Protein AF-A0A7S3BUG4-F1 (afdb_monomer)

Organism: NCBI:txid156174

Solvent-accessible surface area (backbone atoms only — not comparable to full-atom values): 22028 Å² total; per-residue (Å²): 139,91,83,90,80,92,80,92,79,84,82,84,78,82,81,84,89,76,85,76,81,78,77,81,70,84,82,73,66,77,75,54,85,46,41,45,32,39,26,46,37,34,37,34,53,47,77,56,84,52,97,87,50,47,22,25,35,28,35,45,33,37,36,32,48,98,90,39,81,72,32,66,48,73,50,73,72,36,56,52,34,41,56,39,76,67,49,27,53,46,68,43,59,90,48,54,51,58,52,83,23,34,41,39,38,35,37,31,28,61,48,96,77,78,75,59,46,71,44,28,41,31,73,48,45,47,63,76,55,36,76,58,80,42,78,40,63,38,52,56,71,61,97,68,94,60,80,22,32,34,34,34,27,30,51,70,67,86,61,60,48,83,51,39,47,38,38,38,34,54,41,38,48,23,51,53,60,51,28,62,77,70,64,39,61,66,71,62,70,73,60,51,31,46,43,53,34,73,70,11,48,54,49,15,49,51,42,23,52,47,46,71,72,44,55,74,68,32,55,48,55,57,56,36,80,44,39,40,28,12,72,42,38,21,39,40,53,25,48,44,51,22,39,36,72,52,33,55,33,96,85,70,70,56,48,47,38,36,38,33,48,58,30,46,36,74,27,46,81,94,49,53,58,47,26,65,82,57,37,37,69,56,33,55,54,51,43,46,53,49,40,43,63,74,24,64,92,41,58,70,59,29,54,61,50,60,67,52,53,71,42,50,84,61,31,58,50,68,65,52,71,94,62,62,58,54,72,65,60,51,30,53,33,40,50,46,48,53,30,23,55,57,67,77,45,63,35,82,47,29,31,37,37,35,32,30,70,61,71,76,72,42,74,84,46,48,69,89,82,30,72,54,84,47,84,54,95,71,32,39,40,32,39,44,46,72,83,63,95,76,73,68,71,82,79,130

Secondary structure (DSSP, 8-state):
---------PPPPPPPP-----PPPTT------S-EEEEEEEEESPPP-SSSS---EEEEEEEEETTEEEEEEEEEEE-S-SS-EEEEEEEE-SS---TT-EEEEEEEEPPSSS--EEEEEEEEEGGG--SS-EEEE-EESS--SS--EEEEEEEPSBTB-S-EEEEEEE---BHHHHHHHHT-HHHHHH-SSPPB-HHHHHHHHHHHHHHHT--HHHHHHHT-SEEEE-SSHHHHHHHHHHTHHHHS-TTS-PPPEEE-GGGSPP--TT--TTS-S--HHHHHHHHHHHHHHHTTT-HHHHHHHHTS-EE-GGGSS--S-SSPPPHHHHHHHHHHHHHHHHHHS-TT--EEEEE-HHHHH-GGGSPTT----EEEBTEEEEEE----TT------

Structure (mmCIF, N/CA/C/O backbone):
data_AF-A0A7S3BUG4-F1
#
_entry.id   AF-A0A7S3BUG4-F1
#
loop_
_atom_site.group_PDB
_atom_site.id
_atom_site.type_symbol
_atom_site.label_atom_id
_atom_site.label_alt_id
_atom_site.label_comp_id
_atom_site.label_asym_id
_atom_site.label_entity_id
_atom_site.label_seq_id
_atom_site.pdbx_PDB_ins_code
_atom_site.Cartn_x
_atom_site.Cartn_y
_atom_site.Cartn_z
_atom_site.occupancy
_atom_site.B_iso_or_equiv
_atom_site.auth_seq_id
_atom_site.auth_comp_id
_atom_site.auth_asym_id
_atom_site.auth_atom_id
_atom_site.pdbx_PDB_model_num
ATOM 1 N N . MET A 1 1 ? -42.940 -84.311 8.982 1.00 36.34 1 MET A N 1
ATOM 2 C CA . MET A 1 1 ? -42.489 -85.326 9.961 1.00 36.34 1 MET A CA 1
ATOM 3 C C . MET A 1 1 ? -41.070 -84.970 10.380 1.00 36.34 1 MET A C 1
ATOM 5 O O . MET A 1 1 ? -40.269 -84.720 9.493 1.00 36.34 1 MET A O 1
ATOM 9 N N . GLY A 1 2 ? -40.791 -84.907 11.687 1.00 35.16 2 GLY A N 1
ATOM 10 C CA . GLY A 1 2 ? -39.476 -84.570 12.260 1.00 35.16 2 GLY A CA 1
ATOM 11 C C . GLY A 1 2 ? -39.492 -83.276 13.082 1.00 35.16 2 GLY A C 1
ATOM 12 O O . GLY A 1 2 ? -39.618 -82.199 12.520 1.00 35.16 2 GLY A O 1
ATOM 13 N N . VAL A 1 3 ? -39.420 -83.412 14.406 1.00 32.50 3 VAL A N 1
ATOM 14 C CA . VAL A 1 3 ? -39.648 -82.415 15.475 1.00 32.50 3 VAL A CA 1
ATOM 15 C C . VAL A 1 3 ? -38.319 -82.060 16.185 1.00 32.50 3 VAL A C 1
ATOM 17 O O . VAL A 1 3 ? -37.362 -82.817 16.062 1.00 32.50 3 VAL A O 1
ATOM 20 N N . CYS A 1 4 ? -38.343 -80.988 17.003 1.00 29.77 4 CYS A N 1
ATOM 21 C CA . CYS A 1 4 ? -37.411 -80.584 18.089 1.00 29.77 4 CYS A CA 1
ATOM 22 C C . CYS A 1 4 ? -36.163 -79.768 17.686 1.00 29.77 4 CYS A C 1
ATOM 24 O O . CYS A 1 4 ? -35.484 -80.105 16.732 1.00 29.77 4 CYS A O 1
ATOM 26 N N . THR A 1 5 ? -35.719 -78.714 18.388 1.00 36.84 5 THR A N 1
ATOM 27 C CA . THR A 1 5 ? -36.186 -77.988 19.593 1.00 36.84 5 THR A CA 1
ATOM 28 C C . THR A 1 5 ? -35.406 -76.670 19.700 1.00 36.84 5 THR A C 1
ATOM 30 O O . THR A 1 5 ? -34.265 -76.572 19.259 1.00 36.84 5 THR A O 1
ATOM 33 N N . SER A 1 6 ? -36.023 -75.687 20.348 1.00 33.34 6 SER A N 1
ATOM 34 C CA . SER A 1 6 ? -35.519 -74.361 20.720 1.00 33.34 6 SER A CA 1
ATOM 35 C C . SER A 1 6 ? -34.188 -74.327 21.486 1.00 33.34 6 SER A C 1
ATOM 37 O O . SER A 1 6 ? -34.036 -75.053 22.469 1.00 33.34 6 SER A O 1
ATOM 39 N N . LYS A 1 7 ? -33.338 -73.334 21.182 1.00 35.44 7 LYS A N 1
ATOM 40 C CA . LYS A 1 7 ? -32.554 -72.583 22.181 1.00 35.44 7 LYS A CA 1
ATOM 41 C C . LYS A 1 7 ? -32.471 -71.103 21.790 1.00 35.44 7 LYS A C 1
ATOM 43 O O . LYS A 1 7 ? -32.049 -70.748 20.698 1.00 35.44 7 LYS A O 1
ATOM 48 N N . THR A 1 8 ? -32.911 -70.269 22.721 1.00 37.78 8 THR A N 1
ATOM 49 C CA . THR A 1 8 ? -32.868 -68.804 22.759 1.00 37.78 8 THR A CA 1
ATOM 50 C C . THR A 1 8 ? -31.441 -68.252 22.739 1.00 37.78 8 THR A C 1
ATOM 52 O O . THR A 1 8 ? -30.623 -68.669 23.560 1.00 37.78 8 THR A O 1
ATOM 55 N N . ALA A 1 9 ? -31.182 -67.236 21.913 1.00 36.72 9 ALA A N 1
ATOM 56 C CA . ALA A 1 9 ? -30.039 -66.336 22.053 1.00 36.72 9 ALA A CA 1
ATOM 57 C C . ALA A 1 9 ? -30.522 -64.879 21.967 1.00 36.72 9 ALA A C 1
ATOM 59 O O . ALA A 1 9 ? -31.297 -64.513 21.087 1.00 36.72 9 ALA A O 1
ATOM 60 N N . LYS A 1 10 ? -30.115 -64.094 22.966 1.00 36.78 10 LYS A N 1
ATOM 61 C CA . LYS A 1 10 ? -30.524 -62.716 23.255 1.00 36.78 10 LYS A CA 1
ATOM 62 C C . LYS A 1 10 ? -29.976 -61.731 22.215 1.00 36.78 10 LYS A C 1
ATOM 64 O O . LYS A 1 10 ? -28.807 -61.808 21.851 1.00 36.78 10 LYS A O 1
ATOM 69 N N . HIS A 1 11 ? -30.814 -60.774 21.817 1.00 37.72 11 HIS A N 1
ATOM 70 C CA . HIS A 1 11 ? -30.426 -59.585 21.057 1.00 37.72 11 HIS A CA 1
ATOM 71 C C . HIS A 1 11 ? -29.467 -58.686 21.865 1.00 37.72 11 HIS A C 1
ATOM 73 O O . HIS A 1 11 ? -29.698 -58.497 23.063 1.00 37.72 11 HIS A O 1
ATOM 79 N N . PRO A 1 12 ? -28.431 -58.093 21.241 1.00 38.28 12 PRO A N 1
ATOM 80 C CA . PRO A 1 12 ? -27.633 -57.045 21.866 1.00 38.28 12 PRO A CA 1
ATOM 81 C C . PRO A 1 12 ? -28.402 -55.713 21.883 1.00 38.28 12 PRO A C 1
ATOM 83 O O . PRO A 1 12 ? -29.039 -55.329 20.903 1.00 38.28 12 PRO A O 1
ATOM 86 N N . ALA A 1 13 ? -28.359 -55.047 23.035 1.00 37.84 13 ALA A N 1
ATOM 87 C CA . ALA A 1 13 ? -29.068 -53.812 23.346 1.00 37.84 13 ALA A CA 1
ATOM 88 C C . ALA A 1 13 ? -28.490 -52.579 22.623 1.00 37.84 13 ALA A C 1
ATOM 90 O O . ALA A 1 13 ? -27.283 -52.486 22.402 1.00 37.84 13 ALA A O 1
ATOM 91 N N . CYS A 1 14 ? -29.369 -51.616 22.315 1.00 34.34 14 CYS A N 1
ATOM 92 C CA . CYS A 1 14 ? -29.019 -50.254 21.905 1.00 34.34 14 CYS A CA 1
ATOM 93 C C . CYS A 1 14 ? -28.109 -49.561 22.937 1.00 34.34 14 CYS A C 1
ATOM 95 O O . CYS A 1 14 ? -28.340 -49.719 24.140 1.00 34.34 14 CYS A O 1
ATOM 97 N N . PRO A 1 15 ? -27.146 -48.728 22.504 1.00 42.66 15 PRO A N 1
ATOM 98 C CA . PRO A 1 15 ? -26.417 -47.854 23.411 1.00 42.66 15 PRO A CA 1
ATOM 99 C C . PRO A 1 15 ? -27.314 -46.693 23.888 1.00 42.66 15 PRO A C 1
ATOM 101 O O . PRO A 1 15 ? -28.162 -46.219 23.125 1.00 42.66 15 PRO A O 1
ATOM 104 N N . PRO A 1 16 ? -27.149 -46.222 25.136 1.00 38.62 16 PRO A N 1
ATOM 105 C CA . PRO A 1 16 ? -27.931 -45.117 25.667 1.00 38.62 16 PRO A CA 1
ATOM 106 C C . PRO A 1 16 ? -27.501 -43.779 25.056 1.00 38.62 16 PRO A C 1
ATOM 108 O O . PRO A 1 16 ? -26.321 -43.447 24.968 1.00 38.62 16 PRO A O 1
ATOM 111 N N . SER A 1 17 ? -28.507 -42.999 24.672 1.00 45.28 17 SER A N 1
ATOM 112 C CA . SER A 1 17 ? -28.432 -41.573 24.378 1.00 45.28 17 SER A CA 1
ATOM 113 C C . SER A 1 17 ? -28.144 -40.782 25.657 1.00 45.28 17 SER A C 1
ATOM 115 O O . SER A 1 17 ? -28.955 -40.796 26.583 1.00 45.28 17 SER A O 1
ATOM 117 N N . GLY A 1 18 ? -27.020 -40.072 25.690 1.00 33.78 18 GLY A N 1
ATOM 118 C CA . GLY A 1 18 ? -26.653 -39.184 26.788 1.00 33.78 18 GLY A CA 1
ATOM 119 C C . GLY A 1 18 ? -25.345 -38.464 26.490 1.00 33.78 18 GLY A C 1
ATOM 120 O O . GLY A 1 18 ? -24.301 -38.845 27.002 1.00 33.78 18 GLY A O 1
ATOM 121 N N . SER A 1 19 ? -25.380 -37.451 25.623 1.00 34.50 19 SER A N 1
ATOM 122 C CA . SER A 1 19 ? -24.275 -36.498 25.509 1.00 34.50 19 SER A CA 1
ATOM 123 C C . SER A 1 19 ? -24.471 -35.421 26.573 1.00 34.50 19 SER A C 1
ATOM 125 O O . SER A 1 19 ? -25.230 -34.471 26.375 1.00 34.50 19 SER A O 1
ATOM 127 N N . GLU A 1 20 ? -23.822 -35.607 27.718 1.00 34.72 20 GLU A N 1
ATOM 128 C CA . GLU A 1 20 ? -23.620 -34.549 28.701 1.00 34.72 20 GLU A CA 1
ATOM 129 C C . GLU A 1 20 ? -22.875 -33.387 28.035 1.00 34.72 20 GLU A C 1
ATOM 131 O O . GLU A 1 20 ? -21.796 -33.547 27.462 1.00 34.72 20 GLU A O 1
ATOM 136 N N . SER A 1 21 ? -23.479 -32.204 28.093 1.00 39.78 21 SER A N 1
ATOM 137 C CA . SER A 1 21 ? -22.837 -30.941 27.765 1.00 39.78 21 SER A CA 1
ATOM 138 C C . SER A 1 21 ? -21.690 -30.708 28.746 1.00 39.78 21 SER A C 1
ATOM 140 O O . SER A 1 21 ? -21.921 -30.306 29.888 1.00 39.78 21 SER A O 1
ATOM 142 N N . GLN A 1 22 ? -20.457 -30.970 28.317 1.00 35.53 22 GLN A N 1
ATOM 143 C CA . GLN A 1 22 ? -19.277 -30.561 29.068 1.00 35.53 22 GLN A CA 1
ATOM 144 C C . GLN A 1 22 ? -19.224 -29.032 29.087 1.00 35.53 22 GLN A C 1
ATOM 146 O O . GLN A 1 22 ? -19.010 -28.383 28.063 1.00 35.53 22 GLN A O 1
ATOM 151 N N . ALA A 1 23 ? -19.473 -28.463 30.264 1.00 36.72 23 ALA A N 1
ATOM 152 C CA . ALA A 1 23 ? -19.212 -27.064 30.542 1.00 36.72 23 ALA A CA 1
ATOM 153 C C . ALA A 1 23 ? -17.712 -26.803 30.352 1.00 36.72 23 ALA A C 1
ATOM 155 O O . ALA A 1 23 ? -16.875 -27.488 30.939 1.00 36.72 23 ALA A O 1
ATOM 156 N N . VAL A 1 24 ? -17.385 -25.829 29.507 1.00 36.12 24 VAL A N 1
ATOM 157 C CA . VAL A 1 24 ? -16.014 -25.355 29.317 1.00 36.12 24 VAL A CA 1
ATOM 158 C C . VAL A 1 24 ? -15.564 -24.690 30.620 1.00 36.12 24 VAL A C 1
ATOM 160 O O . VAL A 1 24 ? -16.225 -23.772 31.104 1.00 36.12 24 VAL A O 1
ATOM 163 N N . ASP A 1 25 ? -14.469 -25.182 31.198 1.00 37.22 25 ASP A N 1
ATOM 164 C CA . ASP A 1 25 ? -13.845 -24.633 32.403 1.00 37.22 25 ASP A CA 1
ATOM 165 C C . ASP A 1 25 ? -13.362 -23.186 32.144 1.00 37.22 25 ASP A C 1
ATOM 167 O O . ASP A 1 25 ? -12.497 -22.980 31.287 1.00 37.22 25 ASP A O 1
ATOM 171 N N . PRO A 1 26 ? -13.874 -22.169 32.868 1.00 39.84 26 PRO A N 1
ATOM 172 C CA . PRO A 1 26 ? -13.460 -20.774 32.701 1.00 39.84 26 PRO A CA 1
ATOM 173 C C . PRO A 1 26 ? -12.002 -20.500 33.103 1.00 39.84 26 PRO A C 1
ATOM 175 O O . PRO A 1 26 ? -11.510 -19.393 32.887 1.00 39.84 26 PRO A O 1
ATOM 178 N N . SER A 1 27 ? -11.304 -21.463 33.714 1.00 37.25 27 SER A N 1
ATOM 179 C CA . SER A 1 27 ? -9.950 -21.278 34.246 1.00 37.25 27 SER A CA 1
ATOM 180 C C . SER A 1 27 ? -8.816 -21.498 33.234 1.00 37.25 27 SER A C 1
ATOM 182 O O . SER A 1 27 ? -7.656 -21.267 33.570 1.00 37.25 27 SER A O 1
ATOM 184 N N . GLN A 1 28 ? -9.118 -21.843 31.975 1.00 39.53 28 GLN A N 1
ATOM 185 C CA . GLN A 1 28 ? -8.122 -21.912 30.890 1.00 39.53 28 GLN A CA 1
ATOM 186 C C . GLN A 1 28 ? -8.118 -20.681 29.973 1.00 39.53 28 GLN A C 1
ATOM 188 O O . GLN A 1 28 ? -7.885 -20.781 28.770 1.00 39.53 28 GLN A O 1
ATOM 193 N N . VAL A 1 29 ? -8.323 -19.487 30.535 1.00 42.56 29 VAL A N 1
ATOM 194 C CA . VAL A 1 29 ? -7.889 -18.257 29.862 1.00 42.56 29 VAL A CA 1
ATOM 195 C C . VAL A 1 29 ? -6.370 -18.222 29.972 1.00 42.56 29 VAL A C 1
ATOM 197 O O . VAL A 1 29 ? -5.820 -17.856 31.011 1.00 42.56 29 VAL A O 1
ATOM 200 N N . THR A 1 30 ? -5.671 -18.656 28.924 1.00 41.38 30 THR A N 1
ATOM 201 C CA . THR A 1 30 ? -4.231 -18.429 28.810 1.00 41.38 30 THR A CA 1
ATOM 202 C C . THR A 1 30 ? -4.003 -16.927 28.889 1.00 41.38 30 THR A C 1
ATOM 204 O O . THR A 1 30 ? -4.338 -16.198 27.959 1.00 41.38 30 THR A O 1
ATOM 207 N N . VAL A 1 31 ? -3.504 -16.454 30.031 1.00 47.00 31 VAL A N 1
ATOM 208 C CA . VAL A 1 31 ? -3.114 -15.057 30.208 1.00 47.00 31 VAL A CA 1
ATOM 209 C C . VAL A 1 31 ? -2.064 -14.773 29.150 1.00 47.00 31 VAL A C 1
ATOM 211 O O . VAL A 1 31 ? -0.999 -15.395 29.145 1.00 47.00 31 VAL A O 1
ATOM 214 N N . ASP A 1 32 ? -2.382 -13.877 28.226 1.00 54.53 32 ASP A N 1
ATOM 215 C CA . ASP A 1 32 ? -1.444 -13.500 27.188 1.00 54.53 32 ASP A CA 1
ATOM 216 C C . ASP A 1 32 ? -0.244 -12.817 27.824 1.00 54.53 32 ASP A C 1
ATOM 218 O O . ASP A 1 32 ? -0.302 -11.677 28.266 1.00 54.53 32 ASP A O 1
ATOM 222 N N . ILE A 1 33 ? 0.864 -13.543 27.870 1.00 61.38 33 ILE A N 1
ATOM 223 C CA . ILE A 1 33 ? 2.157 -13.111 28.407 1.00 61.38 33 ILE A CA 1
ATOM 224 C C . ILE A 1 33 ? 2.898 -12.143 27.477 1.00 61.38 33 ILE A C 1
ATOM 226 O O . ILE A 1 33 ? 4.089 -11.899 27.665 1.00 61.38 33 ILE A O 1
ATOM 230 N N . GLU A 1 34 ? 2.215 -11.577 26.483 1.00 72.69 34 GLU A N 1
ATOM 231 C CA . GLU A 1 34 ? 2.818 -10.748 25.441 1.00 72.69 34 GLU A CA 1
ATOM 232 C C . GLU A 1 34 ? 2.065 -9.420 25.293 1.00 72.69 34 GLU A C 1
ATOM 234 O O . GLU A 1 34 ? 0.847 -9.379 25.507 1.00 72.69 34 GLU A O 1
ATOM 239 N N . PRO A 1 35 ? 2.766 -8.328 24.935 1.00 84.00 35 PRO A N 1
ATOM 240 C CA . PRO A 1 35 ? 2.111 -7.084 24.561 1.00 84.00 35 PRO A CA 1
ATOM 241 C C . PRO A 1 35 ? 1.083 -7.275 23.439 1.00 84.00 35 PRO A C 1
ATOM 243 O O . PRO A 1 35 ? 1.138 -8.215 22.645 1.00 84.00 35 PRO A O 1
ATOM 246 N N . LEU A 1 36 ? 0.113 -6.370 23.364 1.00 89.19 36 LEU A N 1
ATOM 247 C CA . LEU A 1 36 ? -0.943 -6.469 22.368 1.00 89.19 36 LEU A CA 1
ATOM 248 C C . LEU A 1 36 ? -0.443 -5.945 21.017 1.00 89.19 36 LEU A C 1
ATOM 250 O O . LEU A 1 36 ? -0.163 -4.757 20.876 1.00 89.19 36 LEU A O 1
ATOM 254 N N . LEU A 1 37 ? -0.383 -6.813 20.008 1.00 90.19 37 LEU A N 1
ATOM 255 C CA . LEU A 1 37 ? -0.155 -6.421 18.620 1.00 90.19 37 LEU A CA 1
ATOM 256 C C . LEU A 1 37 ? -1.474 -6.487 17.851 1.00 90.19 37 LEU A C 1
ATOM 258 O O . LEU A 1 37 ? -2.061 -7.557 17.683 1.00 90.19 37 LEU A O 1
ATOM 262 N N . VAL A 1 38 ? -1.938 -5.334 17.383 1.00 92.88 38 VAL A N 1
ATOM 263 C CA . VAL A 1 38 ? -3.188 -5.223 16.627 1.00 92.88 38 VAL A CA 1
ATOM 264 C C . VAL A 1 38 ? -2.881 -4.841 15.198 1.00 92.88 38 VAL A C 1
ATOM 266 O O . VAL A 1 38 ? -2.179 -3.859 14.960 1.00 92.88 38 VAL A O 1
ATOM 269 N N . ARG A 1 39 ? -3.455 -5.573 14.251 1.00 93.50 39 ARG A N 1
ATOM 270 C CA . ARG A 1 39 ? -3.498 -5.193 12.844 1.00 93.50 39 ARG A CA 1
ATOM 271 C C . ARG A 1 39 ? -4.861 -4.602 12.535 1.00 93.50 39 ARG A C 1
ATOM 273 O O . ARG A 1 39 ? -5.885 -5.270 12.671 1.00 93.50 39 ARG A O 1
ATOM 280 N N . LEU A 1 40 ? -4.864 -3.344 12.108 1.00 95.81 40 LEU A N 1
ATOM 281 C CA . LEU A 1 40 ? -6.030 -2.744 11.474 1.00 95.81 40 LEU A CA 1
ATOM 282 C C . LEU A 1 40 ? -5.951 -3.079 9.990 1.00 95.81 40 LEU A C 1
ATOM 284 O O . LEU A 1 40 ? -5.030 -2.641 9.300 1.00 95.81 40 LEU A O 1
ATOM 288 N N . VAL A 1 41 ? -6.900 -3.880 9.512 1.00 94.25 41 VAL A N 1
ATOM 289 C CA . VAL A 1 41 ? -6.944 -4.291 8.110 1.00 94.25 41 VAL A CA 1
ATOM 290 C C . VAL A 1 41 ? -7.532 -3.147 7.293 1.00 94.25 41 VAL A C 1
ATOM 292 O O . VAL A 1 41 ? -6.817 -2.479 6.553 1.00 94.25 41 VAL A O 1
ATOM 295 N N . SER A 1 42 ? -8.822 -2.872 7.469 1.00 95.50 42 SER A N 1
ATOM 296 C CA . SER A 1 42 ? -9.559 -1.870 6.692 1.00 95.50 42 SER A CA 1
ATOM 297 C C . SER A 1 42 ? -10.732 -1.294 7.478 1.00 95.50 42 SER A C 1
ATOM 299 O O . SER A 1 42 ? -11.144 -1.857 8.499 1.00 95.50 42 SER A O 1
ATOM 301 N N . ALA A 1 43 ? -11.280 -0.188 6.988 1.00 96.94 43 ALA A N 1
ATOM 302 C CA . ALA A 1 43 ? -12.629 0.264 7.308 1.00 96.94 43 ALA A CA 1
ATOM 303 C C . ALA A 1 43 ? -13.466 0.329 6.032 1.00 96.94 43 ALA A C 1
ATOM 305 O O . ALA A 1 43 ? -12.905 0.332 4.943 1.00 96.94 43 ALA A O 1
ATOM 306 N N . HIS A 1 44 ? -14.788 0.306 6.186 1.00 95.56 44 HIS A N 1
ATOM 307 C CA . HIS A 1 44 ? -15.739 0.218 5.082 1.00 95.56 44 HIS A CA 1
ATOM 308 C C . HIS A 1 44 ? -16.942 1.120 5.318 1.00 95.56 44 HIS A C 1
ATOM 310 O O . HIS A 1 44 ? -17.341 1.329 6.470 1.00 95.56 44 HIS A O 1
ATOM 316 N N . GLU A 1 45 ? -17.545 1.584 4.227 1.00 93.88 45 GLU A N 1
ATOM 317 C CA . GLU A 1 45 ? -18.737 2.435 4.191 1.00 93.88 45 GLU A CA 1
ATOM 318 C C . GLU A 1 45 ? -18.621 3.708 5.048 1.00 93.88 45 GLU A C 1
ATOM 320 O O . GLU A 1 45 ? -19.610 4.172 5.633 1.00 93.88 45 GLU A O 1
ATOM 325 N N . LEU A 1 46 ? -17.430 4.302 5.147 1.00 92.94 46 LEU A N 1
ATOM 326 C CA . LEU A 1 46 ? -17.271 5.548 5.890 1.00 92.94 46 LEU A CA 1
ATOM 327 C C . LEU A 1 46 ? -18.071 6.673 5.205 1.00 92.94 46 LEU A C 1
ATOM 329 O O . LEU A 1 46 ? -18.111 6.759 3.972 1.00 92.94 46 LEU A O 1
ATOM 333 N N . PRO A 1 47 ? -18.819 7.493 5.963 1.00 89.44 47 PRO A N 1
ATOM 334 C CA . PRO A 1 47 ? -19.508 8.639 5.386 1.00 89.44 47 PRO A CA 1
ATOM 335 C C . PRO A 1 47 ? -18.498 9.721 5.008 1.00 89.44 47 PRO A C 1
ATOM 337 O O . PRO A 1 47 ? -17.565 9.958 5.765 1.00 89.44 47 PRO A O 1
ATOM 340 N N . ALA A 1 48 ? -18.731 10.386 3.878 1.00 83.00 48 ALA A N 1
ATOM 341 C CA . ALA A 1 48 ? -17.987 11.578 3.500 1.00 83.00 48 ALA A CA 1
ATOM 342 C C . ALA A 1 48 ? -18.427 12.754 4.383 1.00 83.00 48 ALA A C 1
ATOM 344 O O . ALA A 1 48 ? -19.631 12.965 4.584 1.00 83.00 48 ALA A O 1
ATOM 345 N N . PHE A 1 49 ? -17.463 13.496 4.922 1.00 76.31 49 PHE A N 1
ATOM 346 C CA . PHE A 1 49 ? -17.719 14.744 5.645 1.00 76.31 49 PHE A CA 1
ATOM 347 C C . PHE A 1 49 ? -17.485 15.976 4.761 1.00 76.31 49 PHE A C 1
ATOM 349 O O . PHE A 1 49 ? -18.071 17.027 5.031 1.00 76.31 49 PHE A O 1
ATOM 356 N N . ASP A 1 50 ? -16.758 15.809 3.654 1.00 68.62 50 ASP A N 1
ATOM 357 C CA . ASP A 1 50 ? -16.548 16.825 2.631 1.00 68.62 50 ASP A CA 1
ATOM 358 C C . ASP A 1 50 ? -17.641 16.853 1.554 1.00 68.62 50 ASP A C 1
ATOM 360 O O . ASP A 1 50 ? -18.256 15.850 1.194 1.00 68.62 50 ASP A O 1
ATOM 364 N N . LEU A 1 51 ? -17.888 18.048 1.005 1.00 56.12 51 LEU A N 1
ATOM 365 C CA . LEU A 1 51 ? -18.965 18.288 0.035 1.00 56.12 51 LEU A CA 1
ATOM 366 C C . LEU A 1 51 ? -18.641 17.777 -1.384 1.00 56.12 51 LEU A C 1
ATOM 368 O O . LEU A 1 51 ? -19.548 17.671 -2.210 1.00 56.12 51 LEU A O 1
ATOM 372 N N . LEU A 1 52 ? -17.357 17.550 -1.696 1.00 59.00 52 LEU A N 1
ATOM 373 C CA . LEU A 1 52 ? -16.849 17.302 -3.057 1.00 59.00 52 LEU A CA 1
ATOM 374 C C . LEU A 1 52 ? -15.773 16.198 -3.147 1.00 59.00 52 LEU A C 1
ATOM 376 O O . LEU A 1 52 ? -15.239 15.980 -4.236 1.00 59.00 52 LEU A O 1
ATOM 380 N N . SER A 1 53 ? -15.458 15.520 -2.044 1.00 71.12 53 SER A N 1
ATOM 381 C CA . SER A 1 53 ? -14.476 14.429 -1.956 1.00 71.12 53 SER A CA 1
ATOM 382 C C . SER A 1 53 ? -14.907 13.403 -0.911 1.00 71.12 53 SER A C 1
ATOM 384 O O . SER A 1 53 ? -15.778 13.684 -0.085 1.00 71.12 53 SER A O 1
ATOM 386 N N . GLU A 1 54 ? -14.323 12.208 -0.969 1.00 80.19 54 GLU A N 1
ATOM 387 C CA . GLU A 1 54 ? -14.410 11.259 0.139 1.00 80.19 54 GLU A CA 1
ATOM 388 C C . GLU A 1 54 ? -13.508 11.722 1.294 1.00 80.19 54 GLU A C 1
ATOM 390 O O . GLU A 1 54 ? -12.696 12.634 1.140 1.00 80.19 54 GLU A O 1
ATOM 395 N N . SER A 1 55 ? -13.647 11.087 2.458 1.00 82.00 55 SER A N 1
ATOM 396 C CA . SER A 1 55 ? -12.862 11.443 3.642 1.00 82.00 55 SER A CA 1
ATOM 397 C C . SER A 1 55 ? -11.382 11.056 3.520 1.00 82.00 55 SER A C 1
ATOM 399 O O . SER A 1 55 ? -11.028 9.984 3.016 1.00 82.00 55 SER A O 1
ATOM 401 N N . ASP A 1 56 ? -10.521 11.897 4.082 1.00 86.69 56 ASP A N 1
ATOM 402 C CA . ASP A 1 56 ? -9.094 11.687 4.302 1.00 86.69 56 ASP A CA 1
ATOM 403 C C . ASP A 1 56 ? -8.880 10.993 5.659 1.00 86.69 56 ASP A C 1
ATOM 405 O O . ASP A 1 56 ? -8.492 11.578 6.674 1.00 86.69 56 ASP A O 1
ATOM 409 N N . VAL A 1 57 ? -9.164 9.694 5.702 1.00 91.19 57 VAL A N 1
A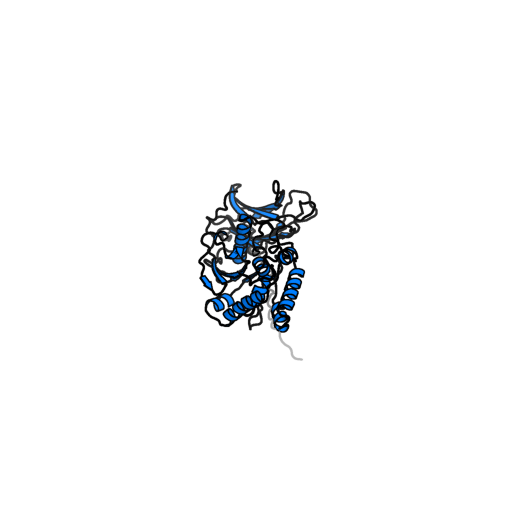TOM 410 C CA . VAL A 1 57 ? -9.374 8.966 6.956 1.00 91.19 57 VAL A CA 1
ATOM 411 C C . VAL A 1 57 ? -8.069 8.599 7.651 1.00 91.19 57 VAL A C 1
ATOM 413 O O . VAL A 1 57 ? -7.205 7.932 7.081 1.00 91.19 57 VAL A O 1
ATOM 416 N N . TYR A 1 58 ? -7.967 8.889 8.946 1.00 93.19 58 TYR A N 1
ATOM 417 C CA . TYR A 1 58 ? -6.945 8.309 9.821 1.00 93.19 58 TYR A CA 1
ATOM 418 C C . TYR A 1 58 ? -7.535 7.817 11.144 1.00 93.19 58 TYR A C 1
ATOM 420 O O . TYR A 1 58 ? -8.649 8.177 11.535 1.00 93.19 58 TYR A O 1
ATOM 428 N N . VAL A 1 59 ? -6.779 6.976 11.860 1.00 96.75 59 VAL A N 1
ATOM 429 C CA . VAL A 1 59 ? -7.271 6.328 13.085 1.00 96.75 59 VAL A CA 1
ATOM 430 C C . VAL A 1 59 ? -6.332 6.570 14.247 1.00 96.75 59 VAL A C 1
ATOM 432 O O . VAL A 1 59 ? -5.143 6.265 14.176 1.00 96.75 59 VAL A O 1
ATOM 435 N N . LYS A 1 60 ? -6.885 7.061 15.355 1.00 96.94 60 LYS A N 1
ATOM 436 C CA . LYS A 1 60 ? -6.221 7.090 16.662 1.00 96.94 60 LYS A CA 1
ATOM 437 C C . LYS A 1 60 ? -6.803 5.989 17.521 1.00 96.94 60 LYS A C 1
ATOM 439 O O . LYS A 1 60 ? -7.998 5.998 17.804 1.00 96.94 60 LYS A O 1
ATOM 444 N N . ALA A 1 61 ? -5.960 5.075 17.963 1.00 97.25 61 ALA A N 1
ATOM 445 C CA . ALA A 1 61 ? -6.350 4.010 18.860 1.00 97.25 61 ALA A CA 1
ATOM 446 C C . ALA A 1 61 ? -5.745 4.205 20.246 1.00 97.25 61 ALA A C 1
ATOM 448 O O . ALA A 1 61 ? -4.616 4.678 20.388 1.00 97.25 61 ALA A O 1
ATOM 449 N N . MET A 1 62 ? -6.505 3.811 21.258 1.00 96.56 62 MET A N 1
ATOM 450 C CA . MET A 1 62 ? -6.136 3.860 22.662 1.00 96.56 62 MET A CA 1
ATOM 451 C C . MET A 1 62 ? -6.418 2.506 23.300 1.00 96.56 62 MET A C 1
ATOM 453 O O . MET A 1 62 ? -7.479 1.924 23.074 1.00 96.56 62 MET A O 1
ATOM 457 N N . LEU A 1 63 ? -5.477 2.034 24.108 1.00 96.31 63 LEU A N 1
ATOM 458 C CA . LEU A 1 63 ? -5.691 0.929 25.026 1.00 96.31 63 LEU A CA 1
ATOM 459 C C . LEU A 1 63 ? -6.001 1.505 26.409 1.00 96.31 63 LEU A C 1
ATOM 461 O O . LEU A 1 63 ? -5.193 2.259 26.951 1.00 96.31 63 LEU A O 1
ATOM 465 N N . GLU A 1 64 ? -7.150 1.147 26.969 1.00 94.94 64 GLU A N 1
ATOM 466 C CA . GLU A 1 64 ? -7.637 1.635 28.258 1.00 94.94 64 GLU A CA 1
ATOM 467 C C . GLU A 1 64 ? -7.897 0.470 29.219 1.00 94.94 64 GLU A C 1
ATOM 469 O O . GLU A 1 64 ? -8.473 -0.550 28.838 1.00 94.94 64 GLU A O 1
ATOM 474 N N . GLU A 1 65 ? -7.526 0.630 30.486 1.00 92.62 65 GLU A N 1
ATOM 475 C CA . GLU A 1 65 ? -7.919 -0.280 31.561 1.00 92.62 65 GLU A CA 1
ATOM 476 C C . GLU A 1 65 ? -8.369 0.528 32.781 1.00 92.62 65 GLU A C 1
ATOM 478 O O . GLU A 1 65 ? -7.682 1.448 33.218 1.00 92.62 65 GLU A O 1
ATOM 483 N N . ASN A 1 66 ? -9.543 0.199 33.331 1.00 90.12 66 ASN A N 1
ATOM 484 C CA . ASN A 1 66 ? -10.127 0.884 34.493 1.00 90.12 66 ASN A CA 1
ATOM 485 C C . ASN A 1 66 ? -10.208 2.421 34.348 1.00 90.12 66 ASN A C 1
ATOM 487 O O . ASN A 1 66 ? -10.020 3.149 35.323 1.00 90.12 66 ASN A O 1
ATOM 491 N N . GLY A 1 67 ? -10.477 2.925 33.137 1.00 87.06 67 GLY A N 1
ATOM 492 C CA . GLY A 1 67 ? -10.559 4.362 32.853 1.00 87.06 67 GLY A CA 1
ATOM 493 C C . GLY A 1 67 ? -9.209 5.063 32.662 1.00 87.06 67 GLY A C 1
ATOM 494 O O . GLY A 1 67 ? -9.187 6.275 32.456 1.00 87.06 67 GLY A O 1
ATOM 495 N N . ALA A 1 68 ? -8.089 4.338 32.732 1.00 91.25 68 ALA A N 1
ATOM 496 C CA . ALA A 1 68 ? -6.754 4.878 32.502 1.00 91.25 68 ALA A CA 1
ATOM 497 C C . ALA A 1 68 ? -6.219 4.482 31.116 1.00 91.25 68 ALA A C 1
ATOM 499 O O . ALA A 1 68 ? -6.208 3.304 30.759 1.00 91.25 68 ALA A O 1
ATOM 500 N N . GLU A 1 69 ? -5.723 5.465 30.355 1.00 93.81 69 GLU A N 1
ATOM 501 C CA . GLU A 1 69 ? -4.980 5.236 29.108 1.00 93.81 69 GLU A CA 1
ATOM 502 C C . GLU A 1 69 ? -3.656 4.523 29.424 1.00 93.81 69 GLU A C 1
ATOM 504 O O . GLU A 1 69 ? -2.793 5.069 30.113 1.00 93.81 69 GLU A O 1
ATOM 509 N N . LEU A 1 70 ? -3.487 3.309 28.900 1.00 91.25 70 LEU A N 1
ATOM 510 C CA . LEU A 1 70 ? -2.254 2.531 29.020 1.00 91.25 70 LEU A CA 1
ATOM 511 C C . LEU A 1 70 ? -1.277 2.840 27.884 1.00 91.25 70 LEU A C 1
ATOM 513 O O . LEU A 1 70 ? -0.070 2.932 28.098 1.00 91.25 70 LEU A O 1
ATOM 517 N N . SER A 1 71 ? -1.789 2.951 26.658 1.00 93.94 71 SER A N 1
ATOM 518 C CA . SER A 1 71 ? -0.989 3.250 25.468 1.00 93.94 71 SER A CA 1
ATOM 519 C C . SER A 1 71 ? -1.866 3.729 24.313 1.00 93.94 71 SER A C 1
ATOM 521 O O . SER A 1 71 ? -3.092 3.603 24.344 1.00 93.94 71 SER A O 1
ATOM 523 N N . LYS A 1 72 ? -1.231 4.267 23.271 1.00 94.50 72 LYS A N 1
ATOM 524 C CA . LYS A 1 72 ? -1.904 4.738 22.062 1.00 94.50 72 LYS A CA 1
ATOM 525 C C . LYS A 1 72 ? -1.082 4.458 20.819 1.00 94.50 72 LYS A C 1
ATOM 527 O O . LYS A 1 72 ? 0.145 4.409 20.875 1.00 94.50 72 LYS A O 1
ATOM 532 N N . ALA A 1 73 ? -1.769 4.367 19.693 1.00 92.12 73 ALA A N 1
ATOM 533 C CA . ALA A 1 73 ? -1.155 4.249 18.385 1.00 92.12 73 ALA A CA 1
ATOM 534 C C . ALA A 1 73 ? -1.985 4.990 17.335 1.00 92.12 73 ALA A C 1
ATOM 536 O O . ALA A 1 73 ? -3.180 5.220 17.519 1.00 92.12 73 ALA A O 1
ATOM 537 N N . THR A 1 74 ? -1.344 5.341 16.224 1.00 92.31 74 THR A N 1
ATOM 538 C CA . THR A 1 74 ? -2.004 6.008 15.099 1.00 92.31 74 THR A CA 1
ATOM 539 C C . THR A 1 74 ? -1.752 5.226 13.818 1.00 92.31 74 THR A C 1
ATOM 541 O O . THR A 1 74 ? -0.607 4.866 13.517 1.00 92.31 74 THR A O 1
ATOM 544 N N . TRP A 1 75 ? -2.815 4.995 13.055 1.00 92.69 75 TRP A N 1
ATOM 545 C CA . TRP A 1 75 ? -2.728 4.620 11.649 1.00 92.69 75 TRP A CA 1
ATOM 546 C C . TRP A 1 75 ? -2.838 5.878 10.785 1.00 92.69 75 TRP A C 1
ATOM 548 O O . TRP A 1 75 ? -3.674 6.734 11.088 1.00 92.69 75 TRP A O 1
ATOM 558 N N . PRO A 1 76 ? -1.975 6.028 9.765 1.00 90.06 76 PRO A N 1
ATOM 559 C CA . PRO A 1 76 ? -1.838 7.269 9.008 1.00 90.06 76 PRO A CA 1
ATOM 560 C C . PRO A 1 76 ? -3.054 7.546 8.122 1.00 90.06 76 PRO A C 1
ATOM 562 O O . PRO A 1 76 ? -3.886 6.668 7.899 1.00 90.06 76 PRO A O 1
ATOM 565 N N . VAL A 1 77 ? -3.102 8.762 7.577 1.00 88.50 77 VAL A N 1
ATOM 566 C CA . VAL A 1 77 ? -4.141 9.211 6.643 1.00 88.50 77 VAL A CA 1
ATOM 567 C C . VAL A 1 77 ? -4.172 8.346 5.381 1.00 88.50 77 VAL A C 1
ATOM 569 O O . VAL A 1 77 ? -3.136 8.082 4.756 1.00 88.50 77 VAL A O 1
ATOM 572 N N . LYS A 1 78 ? -5.377 7.928 5.000 1.00 86.94 78 LYS A N 1
ATOM 573 C CA . LYS A 1 78 ? -5.736 7.343 3.710 1.00 86.94 78 LYS A CA 1
ATOM 574 C C . LYS A 1 78 ? -6.623 8.349 3.000 1.00 86.94 78 LYS A C 1
ATOM 576 O O . LYS A 1 78 ? -7.710 8.647 3.466 1.00 86.94 78 LYS A O 1
ATOM 581 N N . TRP A 1 79 ? -6.083 8.904 1.927 1.00 83.44 79 TRP A N 1
ATOM 582 C CA . TRP A 1 79 ? -6.670 10.040 1.234 1.00 83.44 79 TRP A CA 1
ATOM 583 C C . TRP A 1 79 ? -7.846 9.600 0.366 1.00 83.44 79 TRP A C 1
ATOM 585 O O . TRP A 1 79 ? -7.716 8.579 -0.313 1.00 83.44 79 TRP A O 1
ATOM 595 N N . ASP A 1 80 ? -8.920 10.391 0.363 1.00 82.62 80 ASP A N 1
ATOM 596 C CA . ASP A 1 80 ? -10.064 10.286 -0.555 1.00 82.62 80 ASP A CA 1
ATOM 597 C C . ASP A 1 80 ? -10.614 8.847 -0.668 1.00 82.62 80 ASP A C 1
ATOM 599 O O . ASP A 1 80 ? -10.682 8.280 -1.761 1.00 82.62 80 ASP A O 1
ATOM 603 N N . SER A 1 81 ? -10.949 8.217 0.470 1.00 85.88 81 SER A N 1
ATOM 604 C CA . SER A 1 81 ? -11.406 6.817 0.494 1.00 85.88 81 SER A CA 1
ATOM 605 C C . SER A 1 81 ? -12.500 6.548 1.530 1.00 85.88 81 SER A C 1
ATOM 607 O O . SER A 1 81 ? -12.329 6.766 2.732 1.00 85.88 81 SER A O 1
ATOM 609 N N . ALA A 1 82 ? -13.617 5.982 1.063 1.00 89.19 82 ALA A N 1
ATOM 610 C CA . ALA A 1 82 ? -14.699 5.482 1.914 1.00 89.19 82 ALA A CA 1
ATOM 611 C C . ALA A 1 82 ? -14.395 4.102 2.526 1.00 89.19 82 ALA A C 1
ATOM 613 O O . ALA A 1 82 ? -14.975 3.740 3.557 1.00 89.19 82 ALA A O 1
ATOM 614 N N . ASP A 1 83 ? -13.482 3.352 1.904 1.00 92.56 83 ASP A N 1
ATOM 615 C CA . ASP A 1 83 ? -13.125 1.981 2.266 1.00 92.56 83 ASP A CA 1
ATOM 616 C C . ASP A 1 83 ? -11.598 1.839 2.480 1.00 92.56 83 ASP A C 1
ATOM 618 O O . ASP A 1 83 ? -10.925 1.045 1.811 1.00 92.56 83 ASP A O 1
ATOM 622 N N . PRO A 1 84 ? -11.000 2.632 3.395 1.00 91.44 84 PRO A N 1
ATOM 623 C CA . PRO A 1 84 ? -9.553 2.731 3.522 1.00 91.44 84 PRO A CA 1
ATOM 624 C C . PRO A 1 84 ? -8.913 1.409 3.961 1.00 91.44 84 PRO A C 1
ATOM 626 O O . PRO A 1 84 ? -9.339 0.755 4.919 1.00 91.44 84 PRO A O 1
ATOM 629 N N . LEU A 1 85 ? -7.809 1.060 3.296 1.00 91.12 85 LEU A N 1
ATOM 630 C CA . LEU A 1 85 ? -6.983 -0.112 3.583 1.00 91.12 85 LEU A CA 1
ATOM 631 C C . LEU A 1 85 ? -5.653 0.312 4.224 1.00 91.12 85 LEU A C 1
ATOM 633 O O . LEU A 1 85 ? -4.822 0.974 3.590 1.00 91.12 85 LEU A O 1
ATOM 637 N N . TRP A 1 86 ? -5.426 -0.086 5.477 1.00 91.06 86 TRP A N 1
ATOM 638 C CA . TRP A 1 86 ? -4.149 0.107 6.180 1.00 91.06 86 TRP A CA 1
ATOM 639 C C . TRP A 1 86 ? -3.303 -1.146 6.140 1.00 91.06 86 TRP A C 1
ATOM 641 O O . TRP A 1 86 ? -2.151 -1.097 5.726 1.00 91.06 86 TRP A O 1
ATOM 651 N N . ASP A 1 87 ? -3.896 -2.265 6.527 1.00 90.62 87 ASP A N 1
ATOM 652 C CA . ASP A 1 87 ? -3.270 -3.574 6.533 1.00 90.62 87 ASP A CA 1
ATOM 653 C C . ASP A 1 87 ? -1.930 -3.642 7.289 1.00 90.62 87 ASP A C 1
ATOM 655 O O . ASP A 1 87 ? -0.958 -4.250 6.837 1.00 90.62 87 ASP A O 1
ATOM 659 N N . SER A 1 88 ? -1.854 -2.966 8.439 1.00 88.75 88 SER A N 1
ATOM 660 C CA . SER A 1 88 ? -0.607 -2.790 9.188 1.00 88.75 88 SER A CA 1
ATOM 661 C C . SER A 1 88 ? -0.790 -2.916 10.698 1.00 88.75 88 SER A C 1
ATOM 663 O O . SER A 1 88 ? -1.864 -2.645 11.245 1.00 88.75 88 SER A O 1
ATOM 665 N N . CYS A 1 89 ? 0.281 -3.324 11.384 1.00 89.25 89 CYS A N 1
ATOM 666 C CA . CYS A 1 89 ? 0.256 -3.581 12.821 1.00 89.25 89 CYS A CA 1
ATOM 667 C C . CYS A 1 89 ? 0.676 -2.373 13.667 1.00 89.25 89 CYS A C 1
ATOM 669 O O . CYS A 1 89 ? 1.509 -1.560 13.255 1.00 89.25 89 CYS A O 1
ATOM 671 N N . ARG A 1 90 ? 0.154 -2.307 14.894 1.00 89.50 90 ARG A N 1
ATOM 672 C CA . ARG A 1 90 ? 0.614 -1.438 15.981 1.00 89.50 90 ARG A CA 1
ATOM 673 C C . ARG A 1 90 ? 0.701 -2.233 17.275 1.00 89.50 90 ARG A C 1
ATOM 675 O O . ARG A 1 90 ? -0.233 -2.952 17.629 1.00 89.50 90 ARG A O 1
ATOM 682 N N . GLN A 1 91 ? 1.831 -2.101 17.961 1.00 88.44 91 GLN A N 1
ATOM 683 C CA . GLN A 1 91 ? 2.018 -2.660 19.293 1.00 88.44 91 GLN A CA 1
ATOM 684 C C . GLN A 1 91 ? 1.498 -1.663 20.335 1.00 88.44 91 GLN A C 1
ATOM 686 O O . GLN A 1 91 ? 1.788 -0.469 20.255 1.00 88.44 91 GLN A O 1
ATOM 691 N N . PHE A 1 92 ? 0.741 -2.156 21.307 1.00 89.88 92 PHE A N 1
ATOM 692 C CA . PHE A 1 92 ? 0.196 -1.386 22.418 1.00 89.88 92 PHE A CA 1
ATOM 693 C C . PHE A 1 92 ? 0.929 -1.758 23.704 1.00 89.88 92 PHE A C 1
ATOM 695 O O . PHE A 1 92 ? 0.719 -2.830 24.273 1.00 89.88 92 PHE A O 1
ATOM 702 N N . GLY A 1 93 ? 1.799 -0.846 24.142 1.00 84.56 93 GLY A N 1
ATOM 703 C CA . GLY A 1 93 ? 2.652 -1.020 25.314 1.00 84.56 93 GLY A CA 1
ATOM 704 C C . GLY A 1 93 ? 3.703 -2.122 25.150 1.00 84.56 93 GLY A C 1
ATOM 705 O O . GLY A 1 93 ? 3.801 -2.779 24.117 1.00 84.56 93 GLY A O 1
ATOM 706 N N . ASP A 1 94 ? 4.484 -2.333 26.208 1.00 83.06 94 ASP A N 1
ATOM 707 C CA . ASP A 1 94 ? 5.564 -3.338 26.246 1.00 83.06 94 ASP A CA 1
ATOM 708 C C . ASP A 1 94 ? 5.288 -4.462 27.244 1.00 83.06 94 ASP A C 1
ATOM 710 O O . ASP A 1 94 ? 6.129 -5.327 27.489 1.00 83.06 94 ASP A O 1
ATOM 714 N N . LYS A 1 95 ? 4.108 -4.429 27.863 1.00 84.56 95 LYS A N 1
ATOM 715 C CA . LYS A 1 95 ? 3.697 -5.365 28.902 1.00 84.56 95 LYS A CA 1
ATOM 716 C C . LYS A 1 95 ? 2.505 -6.191 28.423 1.00 84.56 95 LYS A C 1
ATOM 718 O O . LYS A 1 95 ? 1.704 -5.682 27.636 1.00 84.56 95 LYS A O 1
ATOM 723 N N . PRO A 1 96 ? 2.362 -7.424 28.939 1.00 85.81 96 PRO A N 1
ATOM 724 C CA . PRO A 1 96 ? 1.126 -8.192 28.857 1.00 85.81 96 PRO A CA 1
ATOM 725 C C . PRO A 1 96 ? -0.099 -7.311 29.084 1.00 85.81 96 PRO A C 1
ATOM 727 O O . PRO A 1 96 ? -0.160 -6.567 30.065 1.00 85.81 96 PRO A O 1
ATOM 730 N N . THR A 1 97 ? -1.050 -7.377 28.160 1.00 86.44 97 THR A N 1
ATOM 731 C CA . THR A 1 97 ? -2.290 -6.607 28.259 1.00 86.44 97 THR A CA 1
ATOM 732 C C . THR A 1 97 ? -3.383 -7.465 28.881 1.00 86.44 97 THR A C 1
ATOM 734 O O . THR A 1 97 ? -3.610 -8.597 28.461 1.00 86.44 97 THR A O 1
ATOM 737 N N . SER A 1 98 ? -4.075 -6.913 29.875 1.00 89.44 98 SER A N 1
ATOM 738 C CA . SER A 1 98 ? -5.212 -7.563 30.522 1.00 89.44 98 SER A CA 1
ATOM 739 C C . SER A 1 98 ? -6.316 -7.902 29.509 1.00 89.44 98 SER A C 1
ATOM 741 O O . SER A 1 98 ? -6.709 -7.029 28.730 1.00 89.44 98 SER A O 1
ATOM 743 N N . PRO A 1 99 ? -6.889 -9.122 29.528 1.00 89.06 99 PRO A N 1
ATOM 744 C CA . PRO A 1 99 ? -8.007 -9.484 28.650 1.00 89.06 99 PRO A CA 1
ATOM 745 C C . PRO A 1 99 ? -9.255 -8.598 28.833 1.00 89.06 99 PRO A C 1
ATOM 747 O O . PRO A 1 99 ? -10.093 -8.519 27.930 1.00 89.06 99 PRO A O 1
ATOM 750 N N . GLY A 1 100 ? -9.384 -7.945 29.995 1.00 91.31 100 GLY A N 1
ATOM 751 C CA . GLY A 1 100 ? -10.456 -6.999 30.316 1.00 91.31 100 GLY A CA 1
ATOM 752 C C . GLY A 1 100 ? -10.190 -5.555 29.874 1.00 91.31 100 GLY A C 1
ATOM 753 O O . GLY A 1 100 ? -11.094 -4.726 29.967 1.00 91.31 100 GLY A O 1
ATOM 754 N N . ALA A 1 101 ? -8.984 -5.243 29.388 1.00 94.44 101 ALA A N 1
ATOM 755 C CA . ALA A 1 101 ? -8.688 -3.936 28.814 1.00 94.44 101 ALA A CA 1
ATOM 756 C C . ALA A 1 101 ? -9.513 -3.702 27.537 1.00 94.44 101 ALA A C 1
ATOM 758 O O . ALA A 1 101 ? -9.889 -4.641 26.825 1.00 94.44 101 ALA A O 1
ATOM 759 N N . LYS A 1 102 ? -9.789 -2.433 27.240 1.00 96.81 102 LYS A N 1
ATOM 760 C CA . LYS A 1 102 ? -10.549 -1.988 26.071 1.00 96.81 102 LYS A CA 1
ATOM 761 C C . LYS A 1 102 ? -9.619 -1.390 25.030 1.00 96.81 102 LYS A C 1
ATOM 763 O O . LYS A 1 102 ? -8.816 -0.513 25.341 1.00 96.81 102 LYS A O 1
ATOM 768 N N . LEU A 1 103 ? -9.777 -1.819 23.786 1.00 97.81 103 LEU A N 1
ATOM 769 C CA . LEU A 1 103 ? -9.220 -1.136 22.628 1.00 97.81 103 LEU A CA 1
ATOM 770 C C . LEU A 1 103 ? -10.289 -0.209 22.049 1.00 97.81 103 LEU A C 1
ATOM 772 O O . LEU A 1 103 ? -11.361 -0.669 21.656 1.00 97.81 103 LEU A O 1
ATOM 776 N N . ILE A 1 104 ? -9.980 1.081 21.969 1.00 98.19 104 ILE A N 1
ATOM 777 C CA . ILE A 1 104 ? -10.873 2.122 21.456 1.00 98.19 104 ILE A CA 1
ATOM 778 C C . ILE A 1 104 ? -10.227 2.732 20.216 1.00 98.19 104 ILE A C 1
ATOM 780 O O . ILE A 1 104 ? -9.133 3.286 20.302 1.00 98.19 104 ILE A O 1
ATOM 784 N N . LEU A 1 105 ? -10.902 2.662 19.073 1.00 98.44 105 LEU A N 1
ATOM 785 C CA . LEU A 1 105 ? -10.479 3.245 17.805 1.00 98.44 105 LEU A CA 1
ATOM 786 C C . LEU A 1 105 ? -11.354 4.452 17.482 1.00 98.44 105 LEU A C 1
ATOM 788 O O . LEU A 1 105 ? -12.573 4.333 17.384 1.00 98.44 105 LEU A O 1
ATOM 792 N N . LYS A 1 106 ? -10.725 5.607 17.286 1.00 98.00 106 LYS A N 1
ATOM 793 C CA . LYS A 1 106 ? -11.370 6.857 16.883 1.00 98.00 106 LYS A CA 1
ATOM 794 C C . LYS A 1 106 ? -10.964 7.198 15.456 1.00 98.00 106 LYS A C 1
ATOM 796 O O . LYS A 1 106 ? -9.773 7.366 15.180 1.00 98.00 106 LYS A O 1
ATOM 801 N N . PHE A 1 107 ? -11.957 7.304 14.585 1.00 96.94 107 PHE A N 1
ATOM 802 C CA . PHE A 1 107 ? -11.809 7.636 13.172 1.00 96.94 107 PHE A CA 1
ATOM 803 C C . PHE A 1 107 ? -11.989 9.138 12.982 1.00 96.94 107 PHE A C 1
ATOM 805 O O . PHE A 1 107 ? -12.902 9.734 13.562 1.00 96.94 107 PHE A O 1
ATOM 812 N N . TYR A 1 108 ? -11.115 9.731 12.182 1.00 94.69 108 TYR A N 1
ATOM 813 C CA . TYR A 1 108 ? -11.102 11.157 11.883 1.00 94.69 108 TYR A CA 1
ATOM 814 C C . TYR A 1 108 ? -10.950 11.369 10.383 1.00 94.69 108 TYR A C 1
ATOM 816 O O . TYR A 1 108 ? -10.268 10.580 9.730 1.00 94.69 108 TYR A O 1
ATOM 824 N N . ASP A 1 109 ? -11.562 12.436 9.895 1.00 91.12 109 ASP A N 1
ATOM 825 C CA . ASP A 1 109 ? -11.339 13.017 8.581 1.00 91.12 109 ASP A CA 1
ATOM 826 C C . ASP A 1 109 ? -10.266 14.103 8.709 1.00 91.12 109 ASP A C 1
ATOM 828 O O . ASP A 1 109 ? -10.342 14.940 9.612 1.00 91.12 109 ASP A O 1
ATOM 832 N N . HIS A 1 110 ? -9.208 14.034 7.909 1.00 86.81 110 HIS A N 1
ATOM 833 C CA . HIS A 1 110 ? -8.093 14.964 8.008 1.00 86.81 110 HIS A CA 1
ATOM 834 C C . HIS A 1 110 ? -8.331 16.216 7.169 1.00 86.81 110 HIS A C 1
ATOM 836 O O . HIS A 1 110 ? -8.318 16.168 5.945 1.00 86.81 110 HIS A O 1
ATOM 842 N N . ASP A 1 111 ? -8.392 17.366 7.834 1.00 80.19 111 ASP A N 1
ATOM 843 C CA . ASP A 1 111 ? -8.551 18.646 7.161 1.00 80.19 111 ASP A CA 1
ATOM 844 C C . ASP A 1 111 ? -7.198 19.317 6.932 1.00 80.19 111 ASP A C 1
ATOM 846 O O . ASP A 1 111 ? -6.425 19.578 7.858 1.00 80.19 111 ASP A O 1
ATOM 850 N N . THR A 1 112 ? -6.925 19.701 5.682 1.00 69.12 112 THR A N 1
ATOM 851 C CA . THR A 1 112 ? -5.692 20.446 5.360 1.00 69.12 112 THR A CA 1
ATOM 852 C C . THR A 1 112 ? -5.697 21.845 5.999 1.00 69.12 112 THR A C 1
ATOM 854 O O . THR A 1 112 ? -4.644 22.434 6.255 1.00 69.12 112 THR A O 1
ATOM 857 N N . THR A 1 113 ? -6.886 22.396 6.255 1.00 64.62 113 THR A N 1
ATOM 858 C CA . THR A 1 113 ? -7.087 23.686 6.920 1.00 64.62 113 THR A CA 1
ATOM 859 C C . THR A 1 113 ? -8.204 23.572 7.947 1.00 64.62 113 THR A C 1
ATOM 861 O O . THR A 1 113 ? -9.343 23.327 7.572 1.00 64.62 113 THR A O 1
ATOM 864 N N . GLY A 1 114 ? -7.907 23.830 9.221 1.00 71.81 114 GLY A N 1
ATOM 865 C CA . GLY A 1 114 ? -8.899 23.748 10.296 1.00 71.81 114 GLY A CA 1
ATOM 866 C C . GLY A 1 114 ? -8.630 22.586 11.247 1.00 71.81 114 GLY A C 1
ATOM 867 O O . GLY A 1 114 ? -7.481 22.189 11.431 1.00 71.81 114 GLY A O 1
ATOM 868 N N . SER A 1 115 ? -9.679 22.115 11.918 1.00 82.06 115 SER A N 1
ATOM 869 C CA . SER A 1 115 ? -9.615 20.984 12.844 1.00 82.06 115 SER A CA 1
ATOM 870 C C . SER A 1 115 ? -10.224 19.748 12.203 1.00 82.06 115 SER A C 1
ATOM 872 O O . SER A 1 115 ? -11.394 19.815 11.853 1.00 82.06 115 SER A O 1
ATOM 874 N N . ASP A 1 116 ? -9.468 18.651 12.184 1.00 87.88 116 ASP A N 1
ATOM 875 C CA . ASP A 1 116 ? -9.930 17.340 11.719 1.00 87.88 116 ASP A CA 1
ATOM 876 C C . ASP A 1 116 ? -11.323 16.966 12.257 1.00 87.88 116 ASP A C 1
ATOM 878 O O . ASP A 1 116 ? -11.573 17.003 13.475 1.00 87.88 116 ASP A O 1
ATOM 882 N N . ASP A 1 117 ? -12.196 16.527 11.358 1.00 89.69 117 ASP A N 1
ATOM 883 C CA . ASP A 1 117 ? -13.568 16.156 11.663 1.00 89.69 117 ASP A CA 1
ATOM 884 C C . ASP A 1 117 ? -13.650 14.751 12.282 1.00 89.69 117 ASP A C 1
ATOM 886 O O . ASP A 1 117 ? -13.103 13.764 11.795 1.00 89.69 117 ASP A O 1
ATOM 890 N N . PHE A 1 118 ? -14.348 14.620 13.410 1.00 93.94 118 PHE A N 1
ATOM 891 C CA . PHE A 1 118 ? -14.503 13.320 14.063 1.00 93.94 118 PHE A CA 1
ATOM 892 C C . PHE A 1 118 ? -15.579 12.475 13.366 1.00 93.94 118 PHE A C 1
ATOM 894 O O . PHE A 1 118 ? -16.760 12.829 13.396 1.00 93.94 118 PHE A O 1
ATOM 901 N N . ILE A 1 119 ? -15.189 11.320 12.819 1.00 95.06 119 ILE A N 1
ATOM 902 C CA . ILE A 1 119 ? -16.084 10.414 12.086 1.00 95.06 119 ILE A CA 1
ATOM 903 C C . ILE A 1 119 ? -16.877 9.528 13.047 1.00 95.06 119 ILE A C 1
ATOM 905 O O . ILE A 1 119 ? -18.105 9.465 12.963 1.00 95.06 119 ILE A O 1
ATOM 909 N N . GLY A 1 120 ? -16.198 8.831 13.960 1.00 96.69 120 GLY A N 1
ATOM 910 C CA . GLY A 1 120 ? -16.846 7.858 14.838 1.00 96.69 120 GLY A CA 1
ATOM 911 C C . GLY A 1 120 ? -15.893 6.995 15.660 1.00 96.69 120 GLY A C 1
ATOM 912 O O . GLY A 1 120 ? -14.669 7.101 15.546 1.00 96.69 120 GLY A O 1
ATOM 913 N N . THR A 1 121 ? -16.473 6.127 16.490 1.00 98.25 121 THR A N 1
ATOM 914 C CA . THR A 1 121 ? -15.737 5.223 17.389 1.00 98.25 121 THR A CA 1
ATOM 915 C C . THR A 1 121 ? -16.083 3.764 17.114 1.00 98.25 121 THR A C 1
ATOM 917 O O . THR A 1 121 ? -17.256 3.426 16.976 1.00 98.25 121 THR A O 1
ATOM 920 N N . ALA A 1 122 ? -15.078 2.891 17.121 1.00 98.50 122 ALA A N 1
ATOM 921 C CA . ALA A 1 122 ? -15.247 1.451 17.311 1.00 98.50 122 ALA A CA 1
ATOM 922 C C . ALA A 1 122 ? -14.516 1.025 18.589 1.00 98.50 122 ALA A C 1
ATOM 924 O O . ALA A 1 122 ? -13.441 1.542 18.891 1.00 98.50 122 ALA 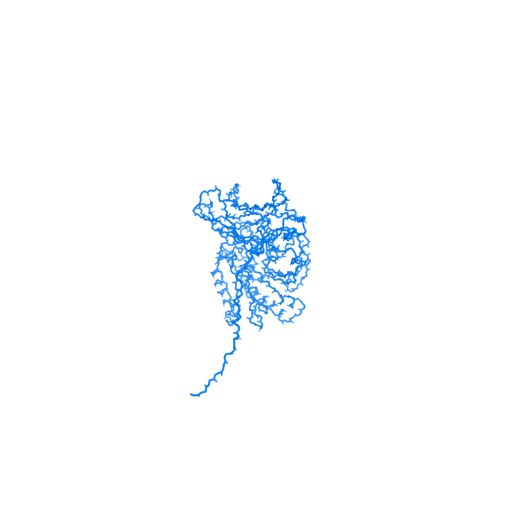A O 1
ATOM 925 N N . GLU A 1 123 ? -15.074 0.083 19.341 1.00 98.00 123 GLU A N 1
ATOM 926 C CA . GLU A 1 123 ? -14.459 -0.410 20.573 1.00 98.00 123 GLU A CA 1
ATOM 927 C C . GLU A 1 123 ? -14.640 -1.917 20.731 1.00 98.00 123 GLU A C 1
ATOM 929 O O . GLU A 1 123 ? -15.614 -2.499 20.251 1.00 98.00 123 GLU A O 1
ATOM 934 N N . THR A 1 124 ? -13.681 -2.556 21.395 1.00 97.75 124 THR A N 1
ATOM 935 C CA . THR A 1 124 ? -13.748 -3.978 21.740 1.00 97.75 124 THR A CA 1
ATOM 936 C C . THR A 1 124 ? -12.904 -4.280 22.974 1.00 97.75 124 THR A C 1
ATOM 938 O O . THR A 1 124 ? -12.004 -3.518 23.331 1.00 97.75 124 THR A O 1
ATOM 941 N N . LEU A 1 125 ? -13.176 -5.407 23.629 1.00 96.56 125 LEU A N 1
ATOM 942 C CA . LEU A 1 125 ? -12.294 -5.942 24.662 1.00 96.56 125 LEU A CA 1
ATOM 943 C C . LEU A 1 125 ? -11.102 -6.649 24.021 1.00 96.56 125 LEU A C 1
ATOM 945 O O . LEU A 1 125 ? -11.231 -7.286 22.974 1.00 96.56 125 LEU A O 1
ATOM 949 N N . VAL A 1 126 ? -9.952 -6.607 24.688 1.00 94.38 126 VAL A N 1
ATOM 950 C CA . VAL A 1 126 ? -8.750 -7.326 24.242 1.00 94.38 126 VAL A CA 1
ATOM 951 C C . VAL A 1 126 ? -9.007 -8.830 24.136 1.00 94.38 126 VAL A C 1
ATOM 953 O O . VAL A 1 126 ? -8.576 -9.456 23.173 1.00 94.38 126 VAL A O 1
ATOM 956 N N . SER A 1 127 ? -9.790 -9.391 25.057 1.00 93.38 127 SER A N 1
ATOM 957 C CA . SER A 1 127 ? -10.250 -10.790 25.025 1.00 93.38 127 SER A CA 1
ATOM 958 C C . SER A 1 127 ? -11.053 -11.182 23.780 1.00 93.38 127 SER A C 1
ATOM 960 O O . SER A 1 127 ? -11.092 -12.362 23.442 1.00 93.38 127 SER A O 1
ATOM 962 N N . ALA A 1 128 ? -11.688 -10.233 23.087 1.00 94.94 128 ALA A N 1
ATOM 963 C CA . ALA A 1 128 ? -12.435 -10.512 21.861 1.00 94.94 128 ALA A CA 1
ATOM 964 C C . ALA A 1 128 ? -11.548 -10.499 20.603 1.00 94.94 128 ALA A C 1
ATOM 966 O O . ALA A 1 128 ? -11.979 -10.950 19.540 1.00 94.94 128 ALA A O 1
ATOM 967 N N . LEU A 1 129 ? -10.319 -9.980 20.696 1.00 93.94 129 LEU A N 1
ATOM 968 C CA . LEU A 1 129 ? -9.379 -9.937 19.581 1.00 93.94 129 LEU A CA 1
ATOM 969 C C . LEU A 1 129 ? -8.641 -11.274 19.448 1.00 93.94 129 LEU A C 1
ATOM 971 O O . LEU A 1 129 ? -7.979 -11.744 20.374 1.00 93.94 129 LEU A O 1
ATOM 975 N N . THR A 1 130 ? -8.703 -11.855 18.253 1.00 92.25 130 THR A N 1
ATOM 976 C CA . THR A 1 130 ? -8.029 -13.114 17.906 1.00 92.25 130 THR A CA 1
ATOM 977 C C . THR A 1 130 ? -7.315 -12.974 16.562 1.00 92.25 130 THR A C 1
ATOM 979 O O . THR A 1 130 ? -7.425 -11.938 15.909 1.00 92.25 130 THR A O 1
ATOM 982 N N . ALA A 1 131 ? -6.612 -14.019 16.120 1.00 89.44 131 ALA A N 1
ATOM 983 C CA . ALA A 1 131 ? -6.042 -14.062 14.772 1.00 89.44 131 ALA A CA 1
ATOM 984 C C . ALA A 1 131 ? -7.111 -14.045 13.659 1.00 89.44 131 ALA A C 1
ATOM 986 O O . ALA A 1 131 ? -6.795 -13.767 12.506 1.00 89.44 131 ALA A O 1
ATOM 987 N N . GLN A 1 132 ? -8.376 -14.340 13.983 1.00 92.56 132 GLN A N 1
ATOM 988 C CA . GLN A 1 132 ? -9.472 -14.257 13.021 1.00 92.56 132 GLN A CA 1
ATOM 989 C C . GLN A 1 132 ? -9.945 -12.807 12.851 1.00 92.56 132 GLN A C 1
ATOM 991 O O . GLN A 1 132 ? -10.043 -12.087 13.849 1.00 92.56 132 GLN A O 1
ATOM 996 N N . PRO A 1 133 ? -10.287 -12.378 11.619 1.00 96.38 133 PRO A N 1
ATOM 997 C CA . PRO A 1 133 ? -10.816 -11.043 11.362 1.00 96.38 133 PRO A CA 1
ATOM 998 C C . PRO A 1 133 ? -12.061 -10.732 12.198 1.00 96.38 133 PRO A C 1
ATOM 1000 O O . PRO A 1 133 ? -13.123 -11.330 12.019 1.00 96.38 133 PRO A O 1
ATOM 1003 N N . LEU A 1 134 ? -11.940 -9.753 13.090 1.00 97.62 134 LEU A N 1
ATOM 1004 C CA . LEU A 1 134 ? -13.034 -9.207 13.878 1.00 97.62 134 LEU A CA 1
ATOM 1005 C C . LEU A 1 134 ? -13.615 -7.988 13.163 1.00 97.62 134 LEU A C 1
ATOM 1007 O O . LEU A 1 134 ? -12.947 -6.965 13.013 1.00 97.62 134 LEU A O 1
ATOM 1011 N N . LYS A 1 135 ? -14.880 -8.093 12.748 1.00 98.31 135 LYS A N 1
ATOM 1012 C CA . LYS A 1 135 ? -15.654 -6.981 12.189 1.00 98.31 135 LYS A CA 1
ATOM 1013 C C . LYS A 1 135 ? -16.299 -6.181 13.322 1.00 98.31 135 LYS A C 1
ATOM 1015 O O . LYS A 1 135 ? -17.178 -6.703 14.007 1.00 98.31 135 LYS A O 1
ATOM 1020 N N . LEU A 1 136 ? -15.901 -4.923 13.496 1.00 98.19 136 LEU A N 1
ATOM 1021 C CA . LEU A 1 136 ? -16.460 -4.016 14.501 1.00 98.19 136 LEU A CA 1
ATOM 1022 C C . LEU A 1 136 ? -17.282 -2.903 13.847 1.00 98.19 136 LEU A C 1
ATOM 1024 O O . LEU A 1 136 ? -16.771 -2.239 12.946 1.00 98.19 136 LEU A O 1
ATOM 1028 N N . PRO A 1 137 ? -18.525 -2.652 14.290 1.00 98.06 137 PRO A N 1
ATOM 1029 C CA . PRO A 1 137 ? -19.286 -1.501 13.823 1.00 98.06 137 PRO A CA 1
ATOM 1030 C C . PRO A 1 137 ? -18.639 -0.194 14.298 1.00 98.06 137 PRO A C 1
ATOM 1032 O O . PRO A 1 137 ? -18.178 -0.094 15.436 1.00 98.06 137 PRO A O 1
ATOM 1035 N N . ILE A 1 138 ? -18.646 0.818 13.433 1.00 98.19 138 ILE A N 1
ATOM 1036 C CA . ILE A 1 138 ? -18.210 2.175 13.760 1.00 98.19 138 ILE A CA 1
ATOM 1037 C C . ILE A 1 138 ? -19.455 2.995 14.096 1.00 98.19 138 ILE A C 1
ATOM 1039 O O . ILE A 1 138 ? -20.335 3.209 13.261 1.00 98.19 138 ILE A O 1
ATOM 1043 N N . ILE A 1 139 ? -19.530 3.471 15.334 1.00 97.12 139 ILE A N 1
ATOM 1044 C CA . ILE A 1 139 ? -20.589 4.367 15.789 1.00 97.12 139 ILE A CA 1
ATOM 1045 C C . ILE A 1 139 ? -20.245 5.781 15.327 1.00 97.12 139 ILE A C 1
ATOM 1047 O O . ILE A 1 139 ? -19.357 6.430 15.883 1.00 97.12 139 ILE A O 1
ATOM 1051 N N . VAL A 1 140 ? -20.933 6.235 14.280 1.00 95.62 140 VAL A N 1
ATOM 1052 C CA . VAL A 1 140 ? -20.716 7.550 13.664 1.00 95.62 140 VAL A CA 1
ATOM 1053 C C . VAL A 1 140 ? -21.195 8.700 14.547 1.00 95.62 140 VAL A C 1
ATOM 1055 O O . VAL A 1 140 ? -22.190 8.589 15.264 1.00 95.62 140 VAL A O 1
ATOM 1058 N N . SER A 1 141 ? -20.494 9.828 14.465 1.00 91.75 141 SER A N 1
ATOM 1059 C CA . SER A 1 141 ? -20.782 11.052 15.219 1.00 91.75 141 SER A CA 1
ATOM 1060 C C . SER A 1 141 ? -21.994 11.823 14.677 1.00 91.75 141 SER A C 1
ATOM 1062 O O . SER A 1 141 ? -22.744 12.430 15.443 1.00 91.75 141 SER A O 1
ATOM 1064 N N . LYS A 1 142 ? -22.207 11.788 13.356 1.00 88.19 142 LYS A N 1
ATOM 1065 C CA . LYS A 1 142 ? -23.312 12.441 12.637 1.00 88.19 142 LYS A CA 1
ATOM 1066 C C . LYS A 1 142 ? -24.249 11.375 12.052 1.00 88.19 142 LYS A C 1
ATOM 1068 O O . LYS A 1 142 ? -23.822 10.268 11.730 1.00 88.19 142 LYS A O 1
ATOM 1073 N N . LYS A 1 143 ? -25.544 11.693 11.905 1.00 84.12 143 LYS A N 1
ATOM 1074 C CA . LYS A 1 143 ? -26.516 10.771 11.285 1.00 84.12 143 LYS A CA 1
ATOM 1075 C C . LYS A 1 143 ? -26.082 10.444 9.854 1.00 84.12 143 LYS A C 1
ATOM 1077 O O . LYS A 1 143 ? -25.926 11.351 9.046 1.00 84.12 143 LYS A O 1
ATOM 1082 N N . SER A 1 144 ? -25.966 9.158 9.548 1.00 85.38 144 SER A N 1
ATOM 1083 C CA . SER A 1 144 ? -25.654 8.641 8.216 1.00 85.38 144 SER A CA 1
ATOM 1084 C C . SER A 1 144 ? -26.580 7.472 7.886 1.00 85.38 144 SER A C 1
ATOM 1086 O O . SER A 1 144 ? -27.036 6.763 8.784 1.00 85.38 144 SER A O 1
ATOM 1088 N N . SER A 1 145 ? -26.879 7.280 6.601 1.00 89.06 145 SER A N 1
ATOM 1089 C CA . SER A 1 145 ? -27.553 6.075 6.104 1.00 89.06 145 SER A CA 1
ATOM 1090 C C . SER A 1 145 ? -26.601 4.880 5.980 1.00 89.06 145 SER A C 1
ATOM 1092 O O . SER A 1 145 ? -27.073 3.741 5.961 1.00 89.06 145 SER A O 1
ATOM 1094 N N . LYS A 1 146 ? -25.285 5.130 5.906 1.00 92.25 146 LYS A N 1
ATOM 1095 C CA . LYS A 1 146 ? -24.242 4.098 5.834 1.00 92.25 146 LYS A CA 1
ATOM 1096 C C . LYS A 1 146 ? -24.097 3.362 7.171 1.00 92.25 146 LYS A C 1
ATOM 1098 O O . LYS A 1 146 ? -24.411 3.921 8.228 1.00 92.25 146 LYS A O 1
ATOM 1103 N N . ARG A 1 147 ? -23.600 2.120 7.141 1.00 94.50 147 ARG A N 1
ATOM 1104 C CA . ARG A 1 147 ? -23.352 1.303 8.344 1.00 94.50 147 ARG A CA 1
ATOM 1105 C C . ARG A 1 147 ? -21.871 0.943 8.443 1.00 94.50 147 ARG A C 1
ATOM 1107 O O . ARG A 1 147 ? -21.514 -0.222 8.253 1.00 94.50 147 ARG A O 1
ATOM 1114 N N . PRO A 1 148 ? -21.014 1.928 8.755 1.00 96.88 148 PRO A N 1
ATOM 1115 C CA . PRO A 1 148 ? -19.583 1.728 8.686 1.00 96.88 148 PRO A CA 1
ATOM 1116 C C . PRO A 1 148 ? -19.088 0.695 9.689 1.00 96.88 148 PRO A C 1
ATOM 1118 O O . PRO A 1 148 ? -19.642 0.520 10.781 1.00 96.88 148 PRO A O 1
ATOM 1121 N N . TYR A 1 149 ? -18.011 0.019 9.316 1.00 98.06 149 TYR A N 1
ATOM 1122 C CA . TYR A 1 149 ? -17.348 -0.973 10.150 1.00 98.06 149 TYR A CA 1
ATOM 1123 C C . TYR A 1 149 ? -15.851 -1.018 9.857 1.00 98.06 149 TYR A C 1
ATOM 1125 O O . TYR A 1 149 ? -15.412 -0.634 8.777 1.00 98.06 149 TYR A O 1
ATOM 1133 N N . CYS A 1 150 ? -15.062 -1.530 10.797 1.00 98.31 150 CYS A N 1
ATOM 1134 C CA . CYS A 1 150 ? -13.656 -1.853 10.582 1.00 98.31 150 CYS A CA 1
ATOM 1135 C C . CYS A 1 150 ? -13.370 -3.335 10.808 1.00 98.31 150 CYS A C 1
ATOM 1137 O O . CYS A 1 150 ? -14.162 -4.056 11.419 1.00 98.31 150 CYS A O 1
ATOM 1139 N N . ILE A 1 151 ? -12.241 -3.791 10.272 1.00 98.19 151 ILE A N 1
ATOM 1140 C CA . ILE A 1 151 ? -11.753 -5.161 10.398 1.00 98.19 151 ILE A CA 1
ATOM 1141 C C . ILE A 1 151 ? -10.406 -5.134 11.113 1.00 98.19 151 ILE A C 1
ATOM 1143 O O . ILE A 1 151 ? -9.473 -4.458 10.674 1.00 98.19 151 ILE A O 1
ATOM 1147 N N . LEU A 1 152 ? -10.311 -5.890 12.203 1.00 96.50 152 LEU A N 1
ATOM 1148 C CA . LEU A 1 152 ? -9.130 -5.977 13.057 1.00 96.50 152 LEU A CA 1
ATOM 1149 C C . LEU A 1 152 ? -8.724 -7.432 13.268 1.00 96.50 152 LEU A C 1
ATOM 1151 O O . LEU A 1 152 ? -9.583 -8.303 13.384 1.00 96.50 152 LEU A O 1
ATOM 1155 N N . THR A 1 153 ? -7.428 -7.684 13.394 1.00 93.88 153 THR A N 1
ATOM 1156 C CA . THR A 1 153 ? -6.897 -8.957 13.894 1.00 93.88 153 THR A CA 1
ATOM 1157 C C . THR A 1 153 ? -5.906 -8.697 15.015 1.00 93.88 153 THR A C 1
ATOM 1159 O O . THR A 1 153 ? -5.255 -7.650 15.093 1.00 93.88 153 THR A O 1
ATOM 1162 N N . ARG A 1 154 ? -5.794 -9.672 15.909 1.00 91.69 154 ARG A N 1
ATOM 1163 C CA . ARG A 1 154 ? -4.671 -9.787 16.825 1.00 91.69 154 ARG A CA 1
ATOM 1164 C C . ARG A 1 154 ? -3.596 -10.627 16.170 1.00 91.69 154 ARG A C 1
ATOM 1166 O O . ARG A 1 154 ? -3.835 -11.787 15.848 1.00 91.69 154 ARG A O 1
ATOM 1173 N N . GLU A 1 155 ? -2.413 -10.055 16.050 1.00 86.94 155 GLU A N 1
ATOM 1174 C CA . GLU A 1 155 ? -1.260 -10.767 15.520 1.00 86.94 155 GLU A CA 1
ATOM 1175 C C . GLU A 1 155 ? -0.417 -11.322 16.681 1.00 86.94 155 GLU A C 1
ATOM 1177 O O . GLU A 1 155 ? -0.271 -10.656 17.713 1.00 86.94 155 GLU A O 1
ATOM 1182 N N . PRO A 1 156 ? 0.129 -12.543 16.569 1.00 79.31 156 PRO A N 1
ATOM 1183 C CA . PRO A 1 156 ? 1.023 -13.080 17.586 1.00 79.31 156 PRO A CA 1
ATOM 1184 C C . PRO A 1 156 ? 2.356 -12.317 17.579 1.00 79.31 156 PRO A C 1
ATOM 1186 O O . PRO A 1 156 ? 2.931 -12.068 16.519 1.00 79.31 156 PRO A O 1
ATOM 1189 N N . LEU A 1 157 ? 2.889 -11.973 18.758 1.00 71.69 157 LEU A N 1
ATOM 1190 C CA . LEU A 1 157 ? 4.246 -11.415 18.850 1.00 71.69 157 LEU A CA 1
ATOM 1191 C C . LEU A 1 157 ? 5.304 -12.513 18.673 1.00 71.69 157 LEU A C 1
ATOM 1193 O O . LEU A 1 157 ? 6.332 -12.281 18.030 1.00 71.69 157 LEU A O 1
ATOM 1197 N N . ARG A 1 158 ? 5.035 -13.736 19.158 1.00 61.66 158 ARG A N 1
ATOM 1198 C CA . ARG A 1 158 ? 5.777 -14.952 18.771 1.00 61.66 158 ARG A CA 1
ATOM 1199 C C . ARG A 1 158 ? 5.646 -15.206 17.275 1.00 61.66 158 ARG A C 1
ATOM 1201 O O . ARG A 1 158 ? 4.650 -15.751 16.816 1.00 61.66 158 ARG A O 1
ATOM 1208 N N . GLY A 1 159 ? 6.681 -14.846 16.529 1.00 55.78 159 GLY A N 1
ATOM 1209 C CA . GLY A 1 159 ? 6.704 -14.978 15.074 1.00 55.78 159 GLY A CA 1
ATOM 1210 C C . GLY A 1 159 ? 6.983 -13.665 14.356 1.00 55.78 159 GLY A C 1
ATOM 1211 O O . GLY A 1 159 ? 7.197 -13.680 13.147 1.00 55.78 159 GLY A O 1
ATOM 1212 N N . LEU A 1 160 ? 7.078 -12.539 15.069 1.00 60.69 160 LEU A N 1
ATOM 1213 C CA . LEU A 1 160 ? 7.782 -11.401 14.504 1.00 60.69 160 LEU A CA 1
ATOM 1214 C C . LEU A 1 160 ? 9.282 -11.738 14.418 1.00 60.69 160 LEU A C 1
ATOM 1216 O O . LEU A 1 160 ? 9.855 -12.254 15.382 1.00 60.69 160 LEU A O 1
ATOM 1220 N N . PRO A 1 161 ? 9.937 -11.481 13.276 1.00 57.78 161 PRO A N 1
ATOM 1221 C CA . PRO A 1 161 ? 11.382 -11.622 13.168 1.00 57.78 161 PRO A CA 1
ATOM 1222 C C . PRO A 1 161 ? 12.104 -10.823 14.239 1.00 57.78 161 PRO A C 1
ATOM 1224 O O . PRO A 1 161 ? 11.603 -9.825 14.733 1.00 57.78 161 PRO A O 1
ATOM 1227 N N . THR A 1 162 ? 13.362 -11.152 14.491 1.00 58.56 162 THR A N 1
ATOM 1228 C CA . THR A 1 162 ? 14.285 -10.196 15.120 1.00 58.56 162 THR A CA 1
ATOM 1229 C C . THR A 1 162 ? 15.011 -9.338 14.079 1.00 58.56 162 THR A C 1
ATOM 1231 O O . THR A 1 162 ? 15.569 -8.293 14.417 1.00 58.56 162 THR A O 1
ATOM 1234 N N . ARG A 1 163 ? 14.984 -9.756 12.804 1.00 64.31 163 ARG A N 1
ATOM 1235 C CA . ARG A 1 163 ? 15.615 -9.090 11.659 1.00 64.31 163 ARG A CA 1
ATOM 1236 C C . ARG A 1 163 ? 14.902 -9.482 10.363 1.00 64.31 163 ARG A C 1
ATOM 1238 O O . ARG A 1 163 ? 14.774 -10.673 10.100 1.00 64.31 163 ARG A O 1
ATOM 1245 N N . LYS A 1 164 ? 14.503 -8.508 9.537 1.00 69.94 164 LYS A N 1
ATOM 1246 C CA . LYS A 1 164 ? 14.115 -8.755 8.131 1.00 69.94 164 LYS A CA 1
ATOM 1247 C C . LYS A 1 164 ? 15.158 -8.188 7.181 1.00 69.94 164 LYS A C 1
ATOM 1249 O O . LYS A 1 164 ? 15.782 -7.164 7.472 1.00 69.94 164 LYS A O 1
ATOM 1254 N N . ILE A 1 165 ? 15.320 -8.845 6.039 1.00 75.38 165 ILE A N 1
ATOM 1255 C CA . ILE A 1 165 ? 16.155 -8.358 4.942 1.00 75.38 165 ILE A CA 1
ATOM 1256 C C . ILE A 1 165 ? 15.251 -7.684 3.928 1.00 75.38 165 ILE A C 1
ATOM 1258 O O . ILE A 1 165 ? 14.280 -8.278 3.458 1.00 75.38 165 ILE A O 1
ATOM 1262 N N . VAL A 1 166 ? 15.589 -6.437 3.617 1.00 79.00 166 VAL A N 1
ATOM 1263 C CA . VAL A 1 166 ? 14.861 -5.612 2.663 1.00 79.00 166 VAL A CA 1
ATOM 1264 C C . VAL A 1 166 ? 15.788 -5.279 1.514 1.00 79.00 166 VAL A C 1
ATOM 1266 O O . VAL A 1 166 ? 16.837 -4.658 1.705 1.00 79.00 166 VAL A O 1
ATOM 1269 N N . TYR A 1 167 ? 15.376 -5.660 0.314 1.00 83.00 167 TYR A N 1
ATOM 1270 C CA . TYR A 1 167 ? 16.030 -5.229 -0.912 1.00 83.00 167 TYR A CA 1
ATOM 1271 C C . TYR A 1 167 ? 15.312 -4.012 -1.467 1.00 83.00 167 TYR A C 1
ATOM 1273 O O . TYR A 1 167 ? 14.140 -4.099 -1.819 1.00 83.00 167 TYR A O 1
ATOM 1281 N N . MET A 1 168 ? 16.007 -2.880 -1.546 1.00 84.69 168 MET A N 1
ATOM 1282 C CA . MET A 1 168 ? 15.467 -1.649 -2.116 1.00 84.69 168 MET A CA 1
ATOM 1283 C C . MET A 1 168 ? 16.009 -1.438 -3.517 1.00 84.69 168 MET A C 1
ATOM 1285 O O . MET A 1 168 ? 17.218 -1.284 -3.700 1.00 84.69 168 MET A O 1
ATOM 1289 N N . VAL A 1 169 ? 15.115 -1.390 -4.499 1.00 85.00 169 VAL A N 1
ATOM 1290 C CA . VAL A 1 169 ? 15.488 -1.185 -5.900 1.00 85.00 169 VAL A CA 1
ATOM 1291 C C . VAL A 1 169 ? 14.903 0.126 -6.400 1.00 85.00 169 VAL A C 1
ATOM 1293 O O . VAL A 1 169 ? 13.710 0.395 -6.247 1.00 85.00 169 VAL A O 1
ATOM 1296 N N . ARG A 1 170 ? 15.760 0.949 -7.005 1.00 86.81 170 ARG A N 1
ATOM 1297 C CA . ARG A 1 170 ? 15.349 2.183 -7.672 1.00 86.81 170 ARG A CA 1
ATOM 1298 C C . ARG A 1 170 ? 14.952 1.886 -9.117 1.00 86.81 170 ARG A C 1
ATOM 1300 O O . ARG A 1 170 ? 15.593 1.073 -9.776 1.00 86.81 170 ARG A O 1
ATOM 1307 N N . HIS A 1 171 ? 13.942 2.592 -9.621 1.00 88.56 171 HIS A N 1
ATOM 1308 C CA . HIS A 1 171 ? 13.585 2.540 -11.038 1.00 88.56 171 HIS A CA 1
ATOM 1309 C C . HIS A 1 171 ? 14.733 2.982 -11.969 1.00 88.56 171 HIS A C 1
ATOM 1311 O O . HIS A 1 171 ? 15.570 3.812 -11.595 1.00 88.56 171 HIS A O 1
ATOM 1317 N N . GLY A 1 172 ? 14.727 2.462 -13.198 1.00 87.06 172 GLY A N 1
ATOM 1318 C CA . GLY A 1 172 ? 15.603 2.915 -14.280 1.00 87.06 172 GLY A CA 1
ATOM 1319 C C . GLY A 1 172 ? 15.259 4.322 -14.783 1.00 87.06 172 GLY A C 1
ATOM 1320 O O . GLY A 1 172 ? 14.297 4.952 -14.336 1.00 87.06 172 GLY A O 1
ATOM 1321 N N . GLU A 1 173 ? 16.051 4.842 -15.716 1.00 88.50 173 GLU A N 1
ATOM 1322 C CA . GLU A 1 173 ? 15.829 6.166 -16.300 1.00 88.50 173 GLU A CA 1
ATOM 1323 C C . GLU A 1 173 ? 14.472 6.261 -17.022 1.00 88.50 173 GLU A C 1
ATOM 1325 O O . GLU A 1 173 ? 14.138 5.461 -17.896 1.00 88.50 173 GLU A O 1
ATOM 1330 N N . SER A 1 174 ? 13.680 7.268 -16.654 1.00 85.62 174 SER A N 1
ATOM 1331 C CA . SER A 1 174 ? 12.412 7.580 -17.318 1.00 85.62 174 SER A CA 1
ATOM 1332 C C . SER A 1 174 ? 12.570 8.658 -18.388 1.00 85.62 174 SER A C 1
ATOM 1334 O O . SER A 1 174 ? 13.553 9.408 -18.407 1.00 85.62 174 SER A O 1
ATOM 1336 N N . VAL A 1 175 ? 11.554 8.801 -19.244 1.00 80.94 175 VAL A N 1
ATOM 1337 C CA . VAL A 1 175 ? 11.449 9.938 -20.178 1.00 80.94 175 VAL A CA 1
ATOM 1338 C C . VAL A 1 175 ? 11.549 11.276 -19.426 1.00 80.94 175 VAL A C 1
ATOM 1340 O O . VAL A 1 175 ? 12.218 12.195 -19.894 1.00 80.94 175 VAL A O 1
ATOM 1343 N N . TRP A 1 176 ? 10.984 11.358 -18.215 1.00 70.88 176 TRP A N 1
ATOM 1344 C CA . TRP A 1 176 ? 11.073 12.538 -17.353 1.00 70.88 176 TRP A CA 1
ATOM 1345 C C . TRP A 1 176 ? 12.501 12.863 -16.911 1.00 70.88 176 TRP A C 1
ATOM 1347 O O . TRP A 1 176 ? 12.930 14.012 -16.997 1.00 70.88 176 TRP A O 1
ATOM 1357 N N . ASN A 1 177 ? 13.258 11.865 -16.440 1.00 66.56 177 ASN A N 1
ATOM 1358 C CA . ASN A 1 177 ? 14.621 12.094 -15.944 1.00 66.56 177 ASN A CA 1
ATOM 1359 C C . ASN A 1 177 ? 15.540 12.618 -17.054 1.00 66.56 177 ASN A C 1
ATOM 1361 O O . ASN A 1 177 ? 16.353 13.515 -16.816 1.00 66.56 177 ASN A O 1
ATOM 1365 N N . LYS A 1 178 ? 15.360 12.100 -18.271 1.00 71.12 178 LYS A N 1
ATOM 1366 C CA . LYS A 1 178 ? 16.045 12.597 -19.461 1.00 71.12 178 LYS A CA 1
ATOM 1367 C C . LYS A 1 178 ? 15.624 14.036 -19.786 1.00 71.12 178 LYS A C 1
ATOM 1369 O O . LYS A 1 178 ? 16.491 14.901 -19.889 1.00 71.12 178 LYS A O 1
ATOM 1374 N N . ALA A 1 179 ? 14.320 14.318 -19.834 1.00 67.50 179 ALA A N 1
ATOM 1375 C CA . ALA A 1 179 ? 13.794 15.657 -20.114 1.00 67.50 179 ALA A CA 1
ATOM 1376 C C . ALA A 1 179 ? 14.254 16.713 -19.088 1.00 67.50 179 ALA A C 1
ATOM 1378 O O . ALA A 1 179 ? 14.595 17.834 -19.466 1.00 67.50 179 ALA A O 1
ATOM 1379 N N . GLN A 1 180 ? 14.352 16.360 -17.800 1.00 64.81 180 GLN A N 1
ATOM 1380 C CA . GLN A 1 180 ? 14.914 17.235 -16.762 1.00 64.81 180 GLN A CA 1
ATOM 1381 C C . GLN A 1 180 ? 16.384 17.574 -17.017 1.00 64.81 180 GLN A C 1
ATOM 1383 O O . GLN A 1 180 ? 16.782 18.734 -16.896 1.00 64.81 180 GLN A O 1
ATOM 1388 N N . LYS A 1 181 ? 17.192 16.571 -17.379 1.00 67.62 181 LYS A N 1
ATOM 1389 C CA . LYS A 1 181 ? 18.610 16.759 -17.713 1.00 67.62 181 LYS A CA 1
ATOM 1390 C C . LYS A 1 181 ? 18.780 17.623 -18.965 1.00 67.62 181 LYS A C 1
ATOM 1392 O O . LYS A 1 181 ? 19.687 18.450 -19.016 1.00 67.62 181 LYS A O 1
ATOM 1397 N N . GLU A 1 182 ? 17.895 17.451 -19.942 1.00 73.56 182 GLU A N 1
ATOM 1398 C CA . GLU A 1 182 ? 17.901 18.157 -21.229 1.00 73.56 182 GLU A CA 1
ATOM 1399 C C . GLU A 1 182 ? 17.190 19.524 -21.183 1.00 73.56 182 GLU A C 1
ATOM 1401 O O . GLU A 1 182 ? 17.267 20.284 -22.144 1.00 73.56 182 GLU A O 1
ATOM 1406 N N . LYS A 1 183 ? 16.563 19.881 -20.051 1.00 73.75 183 LYS A N 1
ATOM 1407 C CA . LYS A 1 183 ? 15.758 21.104 -19.858 1.00 73.75 183 LYS A CA 1
ATOM 1408 C C . LYS A 1 183 ? 14.587 21.234 -20.847 1.00 73.75 183 LYS A C 1
ATOM 1410 O O . LYS A 1 183 ? 14.187 22.350 -21.180 1.00 73.75 183 LYS A O 1
ATOM 1415 N N . ASP A 1 184 ? 13.998 20.117 -21.275 1.00 69.94 184 ASP A N 1
ATOM 1416 C CA . ASP A 1 184 ? 12.813 20.110 -22.141 1.00 69.94 184 ASP A CA 1
ATOM 1417 C C . ASP A 1 184 ? 11.534 20.364 -21.326 1.00 69.94 184 ASP A C 1
ATOM 1419 O O . ASP A 1 184 ? 10.873 19.458 -20.812 1.00 69.94 184 ASP A O 1
ATOM 1423 N N . VAL A 1 185 ? 11.196 21.646 -21.188 1.00 63.47 185 VAL A N 1
ATOM 1424 C CA . VAL A 1 185 ? 10.049 22.111 -20.399 1.00 63.47 185 VAL A CA 1
ATOM 1425 C C . VAL A 1 185 ? 8.707 21.694 -21.011 1.00 63.47 185 VAL A C 1
ATOM 1427 O O . VAL A 1 185 ? 7.757 21.459 -20.265 1.00 63.47 185 VAL A O 1
ATOM 1430 N N . ALA A 1 186 ? 8.611 21.555 -22.336 1.00 62.19 186 ALA A N 1
ATOM 1431 C CA . ALA A 1 186 ? 7.364 21.168 -22.995 1.00 62.19 186 ALA A CA 1
ATOM 1432 C C . ALA A 1 186 ? 7.026 19.701 -22.698 1.00 62.19 186 ALA A C 1
ATOM 1434 O O . ALA A 1 186 ? 5.911 19.407 -22.255 1.00 62.19 186 ALA A O 1
ATOM 1435 N N . SER A 1 187 ? 8.005 18.798 -22.829 1.00 62.19 187 SER A N 1
ATOM 1436 C CA . SER A 1 187 ? 7.828 17.393 -22.447 1.00 62.19 187 SER A CA 1
ATOM 1437 C C . SER A 1 187 ? 7.520 17.256 -20.951 1.00 62.19 187 SER A C 1
ATOM 1439 O O . SER A 1 187 ? 6.617 16.502 -20.593 1.00 62.19 187 SER A O 1
ATOM 1441 N N . MET A 1 188 ? 8.187 18.031 -20.084 1.00 60.25 188 MET A N 1
ATOM 1442 C CA . MET A 1 188 ? 7.953 18.020 -18.629 1.00 60.25 188 MET A CA 1
ATOM 1443 C C . MET A 1 188 ? 6.586 18.579 -18.194 1.00 60.25 188 MET A C 1
ATOM 1445 O O . MET A 1 188 ? 6.115 18.303 -17.095 1.00 60.25 188 MET A O 1
ATOM 1449 N N . LEU A 1 189 ? 5.921 19.404 -18.995 1.00 61.50 189 LEU A N 1
ATOM 1450 C CA . LEU A 1 189 ? 4.612 19.953 -18.614 1.00 61.50 189 LEU A CA 1
ATOM 1451 C C . LEU A 1 189 ? 3.439 19.202 -19.247 1.00 61.50 189 LEU A C 1
ATOM 1453 O O . LEU A 1 189 ? 2.301 19.394 -18.816 1.00 61.50 189 LEU A O 1
ATOM 1457 N N . SER A 1 190 ? 3.714 18.346 -20.233 1.00 60.97 190 SER A N 1
ATOM 1458 C CA . SER A 1 190 ? 2.692 17.701 -21.060 1.00 60.97 190 SER A CA 1
ATOM 1459 C C . SER A 1 190 ? 2.019 16.480 -20.428 1.00 60.97 190 SER A C 1
ATOM 1461 O O . SER A 1 190 ? 0.905 16.140 -20.823 1.00 60.97 190 SER A O 1
ATOM 1463 N N . ASN A 1 191 ? 2.655 15.811 -19.460 1.00 68.62 191 ASN A N 1
ATOM 1464 C CA . ASN A 1 191 ? 2.153 14.545 -18.925 1.00 68.62 191 ASN A CA 1
ATOM 1465 C C . ASN A 1 191 ? 2.593 14.304 -17.466 1.00 68.62 191 ASN A C 1
ATOM 1467 O O . ASN A 1 191 ? 3.392 15.051 -16.899 1.00 68.62 191 ASN A O 1
ATOM 1471 N N . VAL A 1 192 ? 2.040 13.261 -16.852 1.00 77.38 192 VAL A N 1
ATOM 1472 C CA . VAL A 1 192 ? 2.409 12.743 -15.525 1.00 77.38 192 VAL A CA 1
ATOM 1473 C C . VAL A 1 192 ? 2.731 11.255 -15.630 1.00 77.38 192 VAL A C 1
ATOM 1475 O O . VAL A 1 192 ? 2.348 10.620 -16.613 1.00 77.38 192 VAL A O 1
ATOM 1478 N N . ASP A 1 193 ? 3.413 10.720 -14.617 1.00 84.62 193 ASP A N 1
ATOM 1479 C CA . ASP A 1 193 ? 3.794 9.308 -14.511 1.00 84.62 193 ASP A CA 1
ATOM 1480 C C . ASP A 1 193 ? 4.513 8.766 -15.758 1.00 84.62 193 ASP A C 1
ATOM 1482 O O . ASP A 1 193 ? 4.011 7.914 -16.497 1.00 84.62 193 ASP A O 1
ATOM 1486 N N . HIS A 1 194 ? 5.697 9.310 -16.038 1.00 87.81 194 HIS A N 1
ATOM 1487 C CA . HIS A 1 194 ? 6.418 8.967 -17.259 1.00 87.81 194 HIS A CA 1
ATOM 1488 C C . HIS A 1 194 ? 6.981 7.537 -17.212 1.00 87.81 194 HIS A C 1
ATOM 1490 O O . HIS A 1 194 ? 7.552 7.134 -16.190 1.00 87.81 194 HIS A O 1
ATOM 1496 N N . PRO A 1 195 ? 6.891 6.785 -18.327 1.00 92.69 195 PRO A N 1
ATOM 1497 C CA . PRO A 1 195 ? 7.468 5.451 -18.430 1.00 92.69 195 PRO A CA 1
ATOM 1498 C C . PRO A 1 195 ? 9.000 5.498 -18.524 1.00 92.69 195 PRO A C 1
ATOM 1500 O O . PRO A 1 195 ? 9.612 6.562 -18.700 1.00 92.69 195 PRO A O 1
ATOM 1503 N N . LEU A 1 196 ? 9.621 4.322 -18.430 1.00 93.12 196 LEU A N 1
ATOM 1504 C CA . LEU A 1 196 ? 11.031 4.131 -18.761 1.00 93.12 196 LEU A CA 1
ATOM 1505 C C . LEU A 1 196 ? 11.321 4.537 -20.209 1.00 93.12 196 LEU A C 1
ATOM 1507 O O . LEU A 1 196 ? 10.468 4.423 -21.090 1.00 93.12 196 LEU A O 1
ATOM 1511 N N . ASN A 1 197 ? 12.546 5.000 -20.442 1.00 92.50 197 ASN A N 1
ATOM 1512 C CA . ASN A 1 197 ? 13.103 5.131 -21.785 1.00 92.50 197 ASN A CA 1
ATOM 1513 C C . ASN A 1 197 ? 13.994 3.913 -22.112 1.00 92.50 197 ASN A C 1
ATOM 1515 O O . ASN A 1 197 ? 14.155 3.018 -21.283 1.00 92.50 197 ASN A O 1
ATOM 1519 N N . GLU A 1 198 ? 14.606 3.897 -23.297 1.00 92.81 198 GLU A N 1
ATOM 1520 C CA . GLU A 1 198 ? 15.481 2.796 -23.73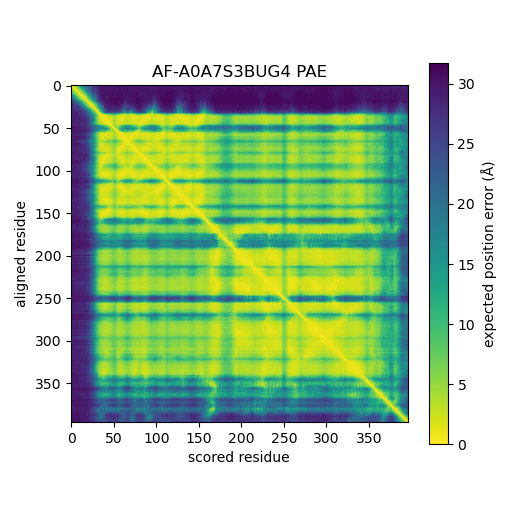1 1.00 92.81 198 GLU A CA 1
ATOM 1521 C C . GLU A 1 198 ? 16.663 2.552 -22.775 1.00 92.81 198 GLU A C 1
ATOM 1523 O O . GLU A 1 198 ? 16.964 1.416 -22.422 1.00 92.81 198 GLU A O 1
ATOM 1528 N N . ALA A 1 199 ? 17.289 3.613 -22.255 1.00 91.44 199 ALA A N 1
ATOM 1529 C CA . ALA A 1 199 ? 18.363 3.470 -21.273 1.00 91.44 199 ALA A CA 1
ATOM 1530 C C . ALA A 1 199 ? 17.847 2.874 -19.949 1.00 91.44 199 ALA A C 1
ATOM 1532 O O . ALA A 1 199 ? 18.517 2.040 -19.339 1.00 91.44 199 ALA A O 1
ATOM 1533 N N . GLY A 1 200 ? 16.649 3.270 -19.509 1.00 92.38 200 GLY A N 1
ATOM 1534 C CA . GLY A 1 200 ? 15.969 2.698 -18.349 1.00 92.38 200 GLY A CA 1
ATOM 1535 C C . GLY A 1 200 ? 15.596 1.227 -18.531 1.00 92.38 200 GLY A C 1
ATOM 1536 O O . GLY A 1 200 ? 15.772 0.447 -17.593 1.00 92.38 200 GLY A O 1
ATOM 1537 N N . ARG A 1 201 ? 15.154 0.830 -19.732 1.00 95.19 201 ARG A N 1
ATOM 1538 C CA . ARG A 1 201 ? 14.957 -0.579 -20.109 1.00 95.19 201 ARG A CA 1
ATOM 1539 C C . ARG A 1 201 ? 16.259 -1.358 -19.957 1.00 95.19 20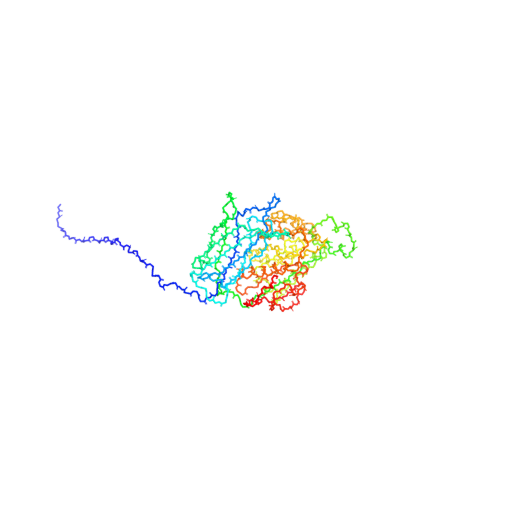1 ARG A C 1
ATOM 1541 O O . ARG A 1 201 ? 16.283 -2.320 -19.193 1.00 95.19 201 ARG A O 1
ATOM 1548 N N . SER A 1 202 ? 17.350 -0.896 -20.572 1.00 93.81 202 SER A N 1
ATOM 1549 C CA . SER A 1 202 ? 18.653 -1.571 -20.481 1.00 93.81 202 SER A CA 1
ATOM 1550 C C . SER A 1 202 ? 19.167 -1.673 -19.038 1.00 93.81 202 SER A C 1
ATOM 1552 O O . SER A 1 202 ? 19.786 -2.665 -18.656 1.00 93.81 202 SER A O 1
ATOM 1554 N N . GLN A 1 203 ? 18.901 -0.668 -18.195 1.00 91.31 203 GLN A N 1
ATOM 1555 C CA . GLN A 1 203 ? 19.235 -0.721 -16.765 1.00 91.31 203 GLN A CA 1
ATOM 1556 C C . GLN A 1 203 ? 18.455 -1.822 -16.032 1.00 91.31 203 GLN A C 1
ATOM 1558 O O . GLN A 1 203 ? 19.034 -2.537 -15.208 1.00 91.31 203 GLN A O 1
ATOM 1563 N N . ALA A 1 204 ? 17.163 -1.970 -16.332 1.00 92.88 204 ALA A N 1
ATOM 1564 C CA . ALA A 1 204 ? 16.314 -3.004 -15.751 1.00 92.88 204 ALA A CA 1
ATOM 1565 C C . ALA A 1 204 ? 16.706 -4.411 -16.247 1.00 92.88 204 ALA A C 1
ATOM 1567 O O . ALA A 1 204 ? 16.872 -5.317 -15.431 1.00 92.88 204 ALA A O 1
ATOM 1568 N N . GLU A 1 205 ? 16.969 -4.585 -17.543 1.00 94.06 205 GLU A N 1
ATOM 1569 C CA . GLU A 1 205 ? 17.500 -5.833 -18.124 1.00 94.06 205 GLU A CA 1
ATOM 1570 C C . GLU A 1 205 ? 18.883 -6.193 -17.540 1.00 94.06 205 GLU A C 1
ATOM 1572 O O . GLU A 1 205 ? 19.208 -7.360 -17.308 1.00 94.06 205 GLU A O 1
ATOM 1577 N N . GLY A 1 206 ? 19.702 -5.190 -17.212 1.00 91.00 206 GLY A N 1
ATOM 1578 C CA . GLY A 1 206 ? 20.962 -5.390 -16.495 1.00 91.00 206 GLY A CA 1
ATOM 1579 C C . GLY A 1 206 ? 20.771 -5.907 -15.062 1.00 91.00 206 GLY A C 1
ATOM 1580 O O . GLY A 1 206 ? 21.596 -6.676 -14.561 1.00 91.00 206 GLY A O 1
ATOM 1581 N N . LEU A 1 207 ? 19.695 -5.514 -14.368 1.00 88.31 207 LEU A N 1
ATOM 1582 C CA . LEU A 1 207 ? 19.321 -6.116 -13.080 1.00 88.31 207 LEU A CA 1
ATOM 1583 C C . LEU A 1 207 ? 18.879 -7.574 -13.265 1.00 88.31 207 LEU A C 1
ATOM 1585 O O . LEU A 1 207 ? 19.414 -8.445 -12.582 1.00 88.31 207 LEU A O 1
ATOM 1589 N N . GLN A 1 208 ? 17.998 -7.841 -14.230 1.00 90.19 208 GLN A N 1
ATOM 1590 C CA . GLN A 1 208 ? 17.548 -9.193 -14.583 1.00 90.19 208 GLN A CA 1
ATOM 1591 C C . GLN A 1 208 ? 18.725 -10.129 -14.881 1.00 90.19 208 GLN A C 1
ATOM 1593 O O . GLN A 1 208 ? 18.796 -11.238 -14.347 1.00 90.19 208 GLN A O 1
ATOM 1598 N N . SER A 1 209 ? 19.680 -9.669 -15.691 1.00 89.06 209 SER A N 1
ATOM 1599 C CA . SER A 1 209 ? 20.870 -10.441 -16.065 1.00 89.06 209 SER A CA 1
ATOM 1600 C C . SER A 1 209 ? 21.712 -10.811 -14.844 1.00 89.06 209 SER A C 1
ATOM 1602 O O . SER A 1 209 ? 22.190 -11.939 -14.735 1.00 89.06 209 SER A O 1
ATOM 1604 N N . ARG A 1 210 ? 21.858 -9.890 -13.883 1.00 85.56 210 ARG A N 1
ATOM 1605 C CA . ARG A 1 210 ? 22.593 -10.142 -12.634 1.00 85.56 210 ARG A CA 1
ATOM 1606 C C . ARG A 1 210 ? 21.881 -11.131 -11.723 1.00 85.56 210 ARG A C 1
ATOM 1608 O O . ARG A 1 210 ? 22.546 -11.997 -11.172 1.00 85.56 210 ARG A O 1
ATOM 1615 N N . LEU A 1 211 ? 20.557 -11.041 -11.602 1.00 85.88 211 LEU A N 1
ATOM 1616 C CA . LEU A 1 211 ? 19.783 -12.019 -10.833 1.00 85.88 211 LEU A CA 1
ATOM 1617 C C . LEU A 1 211 ? 19.844 -13.411 -11.469 1.00 85.88 211 LEU A C 1
ATOM 1619 O O . LEU A 1 211 ? 20.001 -14.402 -10.766 1.00 85.88 211 LEU A O 1
ATOM 1623 N N . SER A 1 212 ? 19.809 -13.476 -12.800 1.00 86.44 212 SER A N 1
ATOM 1624 C CA . SER A 1 212 ? 19.923 -14.733 -13.552 1.00 86.44 212 SER A CA 1
ATOM 1625 C C . SER A 1 212 ? 21.325 -15.345 -13.477 1.00 86.44 212 SER A C 1
ATOM 1627 O O . SER A 1 212 ? 21.471 -16.561 -13.541 1.00 86.44 212 SER A O 1
ATOM 1629 N N . SER A 1 213 ? 22.360 -14.513 -13.326 1.00 85.44 213 SER A N 1
ATOM 1630 C CA . SER A 1 213 ? 23.751 -14.964 -13.172 1.00 85.44 213 SER A CA 1
ATOM 1631 C C . SER A 1 213 ? 24.026 -15.610 -11.805 1.00 85.44 213 SER A C 1
ATOM 1633 O O . SER A 1 213 ? 25.083 -16.214 -11.625 1.00 85.44 213 SER A O 1
ATOM 1635 N N . GLY A 1 214 ? 23.094 -15.497 -10.852 1.00 80.31 214 GLY A N 1
ATOM 1636 C CA . GLY A 1 214 ? 23.192 -16.093 -9.522 1.00 80.31 214 GLY A CA 1
ATOM 1637 C C . GLY A 1 214 ? 24.075 -15.314 -8.541 1.00 80.31 214 GLY A C 1
ATOM 1638 O O . GLY A 1 214 ? 24.364 -14.128 -8.717 1.00 80.31 214 GLY A O 1
ATOM 1639 N N . GLY A 1 215 ? 24.478 -15.991 -7.464 1.00 83.19 215 GLY A N 1
ATOM 1640 C CA . GLY A 1 215 ? 25.236 -15.421 -6.351 1.00 83.19 215 GLY A CA 1
ATOM 1641 C C . GLY A 1 215 ? 24.373 -15.174 -5.113 1.00 83.19 215 GLY A C 1
ATOM 1642 O O . GLY A 1 215 ? 23.151 -15.087 -5.195 1.00 83.19 215 GLY A O 1
ATOM 1643 N N . ALA A 1 216 ? 25.022 -15.017 -3.956 1.00 79.69 216 ALA A N 1
ATOM 1644 C CA . ALA A 1 216 ? 24.348 -15.032 -2.654 1.00 79.69 216 ALA A CA 1
ATOM 1645 C C . ALA A 1 216 ? 23.174 -14.039 -2.538 1.00 79.69 216 ALA A C 1
ATOM 1647 O O . ALA A 1 216 ? 22.127 -14.378 -1.998 1.00 79.69 216 ALA A O 1
ATOM 1648 N N . ALA A 1 217 ? 23.318 -12.823 -3.075 1.00 73.25 217 ALA A N 1
ATOM 1649 C CA . ALA A 1 217 ? 22.249 -11.822 -3.040 1.00 73.25 217 ALA A CA 1
ATOM 1650 C C . ALA A 1 217 ? 21.097 -12.132 -4.009 1.00 73.25 217 ALA A C 1
ATOM 1652 O O . ALA A 1 217 ? 19.945 -11.843 -3.699 1.00 73.25 217 ALA A O 1
ATOM 1653 N N . ALA A 1 218 ? 21.393 -12.723 -5.171 1.00 80.38 218 ALA A N 1
ATOM 1654 C CA . ALA A 1 218 ? 20.375 -13.139 -6.130 1.00 80.38 218 ALA A CA 1
ATOM 1655 C C . ALA A 1 218 ? 19.580 -14.342 -5.602 1.00 80.38 218 ALA A C 1
ATOM 1657 O O . ALA A 1 218 ? 18.357 -14.350 -5.700 1.00 80.38 218 ALA A O 1
ATOM 1658 N N . GLU A 1 219 ? 20.261 -15.307 -4.981 1.00 81.25 219 GLU A N 1
ATOM 1659 C CA . GLU A 1 219 ? 19.646 -16.462 -4.316 1.00 81.25 219 GLU A CA 1
ATOM 1660 C C . GLU A 1 219 ? 18.764 -16.030 -3.134 1.00 81.25 219 GLU A C 1
ATOM 1662 O O . GLU A 1 219 ? 17.630 -16.488 -3.003 1.00 81.25 219 GLU A O 1
ATOM 1667 N N . GLU A 1 220 ? 19.237 -15.086 -2.312 1.00 80.94 220 GLU A N 1
ATOM 1668 C CA . GLU A 1 220 ? 18.453 -14.518 -1.208 1.00 80.94 220 GLU A CA 1
ATOM 1669 C C . GLU A 1 220 ? 17.231 -13.740 -1.729 1.00 80.94 220 GLU A C 1
ATOM 1671 O O . GLU A 1 220 ? 16.130 -13.909 -1.207 1.00 80.94 220 GLU A O 1
ATOM 1676 N N . MET A 1 221 ? 17.378 -12.943 -2.795 1.00 80.00 221 MET A N 1
ATOM 1677 C CA . MET A 1 221 ? 16.245 -12.269 -3.443 1.00 80.00 221 MET A CA 1
ATOM 1678 C C . MET A 1 221 ? 15.248 -13.248 -4.075 1.00 80.00 221 MET A C 1
ATOM 1680 O O . MET A 1 221 ? 14.048 -12.987 -4.030 1.00 80.00 221 MET A O 1
ATOM 1684 N N . ALA A 1 222 ? 15.705 -14.362 -4.649 1.00 79.12 222 ALA A N 1
ATOM 1685 C CA . ALA A 1 222 ? 14.826 -15.384 -5.220 1.00 79.12 222 ALA A CA 1
ATOM 1686 C C . ALA A 1 222 ? 13.929 -16.043 -4.157 1.00 79.12 222 ALA A C 1
ATOM 1688 O O . ALA A 1 222 ? 12.807 -16.451 -4.455 1.00 79.12 222 ALA A O 1
ATOM 1689 N N . GLY A 1 223 ? 14.388 -16.081 -2.903 1.00 78.00 223 GLY A N 1
ATOM 1690 C CA . GLY A 1 223 ? 13.598 -16.510 -1.749 1.00 78.00 223 GLY A CA 1
ATOM 1691 C C . GLY A 1 223 ? 12.546 -15.501 -1.274 1.00 78.00 223 GLY A C 1
ATOM 1692 O O . GLY A 1 223 ? 11.893 -15.758 -0.264 1.00 78.00 223 GLY A O 1
ATOM 1693 N N . ALA A 1 224 ? 12.379 -14.352 -1.940 1.00 80.75 224 ALA A N 1
ATOM 1694 C CA . ALA A 1 224 ? 11.506 -13.293 -1.450 1.00 80.75 224 ALA A CA 1
ATOM 1695 C C . ALA A 1 224 ? 10.023 -13.691 -1.437 1.00 80.75 224 ALA A C 1
ATOM 1697 O O . ALA A 1 224 ? 9.433 -13.979 -2.477 1.00 80.75 224 ALA A O 1
ATOM 1698 N N . GLU A 1 225 ? 9.386 -13.647 -0.266 1.00 79.19 225 GLU A N 1
ATOM 1699 C CA . GLU A 1 225 ? 7.956 -13.966 -0.097 1.00 79.19 225 GLU A CA 1
ATOM 1700 C C . GLU A 1 225 ? 7.025 -12.841 -0.545 1.00 79.19 225 GLU A C 1
ATOM 1702 O O . GLU A 1 225 ? 5.872 -13.089 -0.890 1.00 79.19 225 GLU A O 1
ATOM 1707 N N . LEU A 1 226 ? 7.528 -11.609 -0.564 1.00 84.50 226 LEU A N 1
ATOM 1708 C CA . LEU A 1 226 ? 6.748 -10.431 -0.901 1.00 84.50 226 LEU A CA 1
ATOM 1709 C C . LEU A 1 226 ? 7.549 -9.492 -1.795 1.00 84.50 226 LEU A C 1
ATOM 1711 O O . LEU A 1 226 ? 8.708 -9.170 -1.522 1.00 84.50 226 LEU A O 1
ATOM 1715 N N . ILE A 1 227 ? 6.887 -9.020 -2.846 1.00 89.88 227 ILE A N 1
ATOM 1716 C CA . ILE A 1 227 ? 7.404 -8.002 -3.750 1.00 89.88 227 ILE A CA 1
ATOM 1717 C C . ILE A 1 227 ? 6.426 -6.836 -3.705 1.00 89.88 227 ILE A C 1
ATOM 1719 O O . ILE A 1 227 ? 5.301 -6.939 -4.191 1.00 89.88 227 ILE A O 1
ATOM 1723 N N . MET A 1 228 ? 6.846 -5.734 -3.086 1.00 91.06 228 MET A N 1
ATOM 1724 C CA . MET A 1 228 ? 6.082 -4.490 -3.084 1.00 91.06 228 MET A CA 1
ATOM 1725 C C . MET A 1 228 ? 6.650 -3.525 -4.120 1.00 91.06 228 MET A C 1
ATOM 1727 O O . MET A 1 228 ? 7.866 -3.321 -4.184 1.00 91.06 228 MET A O 1
ATOM 1731 N N . CYS A 1 229 ? 5.784 -2.881 -4.895 1.00 93.56 229 CYS A N 1
ATOM 1732 C CA . CYS A 1 229 ? 6.203 -1.917 -5.905 1.00 93.56 229 CYS A CA 1
ATOM 1733 C C . CYS A 1 229 ? 5.414 -0.613 -5.820 1.00 93.56 229 CYS A C 1
ATOM 1735 O O . CYS A 1 229 ? 4.207 -0.611 -5.569 1.00 93.56 229 CYS A O 1
ATOM 1737 N N . SER A 1 230 ? 6.098 0.508 -6.053 1.00 94.44 230 SER A N 1
ATOM 1738 C CA . SER A 1 230 ? 5.419 1.771 -6.324 1.00 94.44 230 SER A CA 1
ATOM 1739 C C . SER A 1 230 ? 4.494 1.634 -7.544 1.00 94.44 230 SER A C 1
ATOM 1741 O O . SER A 1 230 ? 4.914 1.060 -8.548 1.00 94.44 230 SER A O 1
ATOM 1743 N N . PRO A 1 231 ? 3.276 2.209 -7.518 1.00 94.56 231 PRO A N 1
ATOM 1744 C CA . PRO A 1 231 ? 2.359 2.128 -8.653 1.00 94.56 231 PRO A CA 1
ATOM 1745 C C . PRO A 1 231 ? 2.754 3.021 -9.842 1.00 94.56 231 PRO A C 1
ATOM 1747 O O . PRO A 1 231 ? 2.078 2.997 -10.865 1.00 94.56 231 PRO A O 1
ATOM 1750 N N . LEU A 1 232 ? 3.815 3.829 -9.718 1.00 93.69 232 LEU A N 1
ATOM 1751 C CA . LEU A 1 232 ? 4.322 4.665 -10.809 1.00 93.69 232 LEU A CA 1
ATOM 1752 C C . LEU A 1 232 ? 4.863 3.789 -11.946 1.00 93.69 232 LEU A C 1
ATOM 1754 O O . LEU A 1 232 ? 5.652 2.868 -11.712 1.00 93.69 232 LEU A O 1
ATOM 1758 N N . THR A 1 233 ? 4.502 4.120 -13.184 1.00 94.69 233 THR A N 1
ATOM 1759 C CA . THR A 1 233 ? 4.763 3.323 -14.389 1.00 94.69 233 THR A CA 1
ATOM 1760 C C . THR A 1 233 ? 6.237 2.939 -14.515 1.00 94.69 233 THR A C 1
ATOM 1762 O O . THR A 1 233 ? 6.557 1.765 -14.686 1.00 94.69 233 THR A O 1
ATOM 1765 N N . ARG A 1 234 ? 7.167 3.888 -14.340 1.00 93.12 234 ARG A N 1
ATOM 1766 C CA . ARG A 1 234 ? 8.620 3.618 -14.385 1.00 93.12 234 ARG A CA 1
ATOM 1767 C C . ARG A 1 234 ? 9.096 2.600 -13.346 1.00 93.12 234 ARG A C 1
ATOM 1769 O O . ARG A 1 234 ? 9.983 1.791 -13.629 1.00 93.12 234 ARG A O 1
ATOM 1776 N N . ALA A 1 235 ? 8.534 2.644 -12.139 1.00 94.06 235 ALA A N 1
ATOM 1777 C CA . ALA A 1 235 ? 8.905 1.741 -11.058 1.00 94.06 235 ALA A CA 1
ATOM 1778 C C . ALA A 1 235 ? 8.365 0.339 -11.322 1.00 94.06 235 ALA A C 1
ATOM 1780 O O . ALA A 1 235 ? 9.131 -0.622 -11.237 1.00 94.06 235 ALA A O 1
ATOM 1781 N N . LEU A 1 236 ? 7.102 0.240 -11.741 1.00 95.50 236 LEU A N 1
ATOM 1782 C CA . LEU A 1 236 ? 6.486 -1.037 -12.074 1.00 95.50 236 LEU A CA 1
ATOM 1783 C C . LEU A 1 236 ? 7.129 -1.685 -13.307 1.00 95.50 236 LEU A C 1
ATOM 1785 O O . LEU A 1 236 ? 7.441 -2.869 -13.265 1.00 95.50 236 LEU A O 1
ATOM 1789 N N . GLN A 1 237 ? 7.456 -0.920 -14.354 1.00 95.81 237 GLN A N 1
ATOM 1790 C CA . GLN A 1 237 ? 8.226 -1.433 -15.495 1.00 95.81 237 GLN A CA 1
ATOM 1791 C C . GLN A 1 237 ? 9.600 -1.958 -15.061 1.00 95.81 237 GLN A C 1
ATOM 1793 O O . GLN A 1 237 ? 9.983 -3.058 -15.447 1.00 95.81 237 GLN A O 1
ATOM 1798 N N . THR A 1 238 ? 10.328 -1.216 -14.217 1.00 95.12 238 THR A N 1
ATOM 1799 C CA . THR A 1 238 ? 11.629 -1.684 -13.705 1.00 95.12 238 THR A CA 1
ATOM 1800 C C . THR A 1 238 ? 11.476 -2.964 -12.884 1.00 95.12 238 THR A C 1
ATOM 1802 O O . THR A 1 238 ? 12.308 -3.858 -12.999 1.00 95.12 238 THR A O 1
ATOM 1805 N N . CYS A 1 239 ? 10.425 -3.059 -12.066 1.00 94.56 239 CYS A N 1
ATOM 1806 C CA . CYS A 1 239 ? 10.128 -4.232 -11.249 1.00 94.56 239 CYS A CA 1
ATOM 1807 C C . CYS A 1 239 ? 9.849 -5.463 -12.115 1.00 94.56 239 CYS A C 1
ATOM 1809 O O . CYS A 1 239 ? 10.520 -6.479 -11.949 1.00 94.56 239 CYS A O 1
ATOM 1811 N N . LEU A 1 240 ? 8.930 -5.344 -13.075 1.00 94.44 240 LEU A N 1
ATOM 1812 C CA . LEU A 1 240 ? 8.542 -6.441 -13.959 1.00 94.44 240 LEU A CA 1
ATOM 1813 C C . LEU A 1 240 ? 9.724 -6.926 -14.802 1.00 94.44 240 LEU A C 1
ATOM 1815 O O . LEU A 1 240 ? 9.990 -8.122 -14.840 1.00 94.44 240 LEU A O 1
ATOM 1819 N N . ILE A 1 241 ? 10.471 -6.007 -15.420 1.00 94.44 241 ILE A N 1
ATOM 1820 C CA . ILE A 1 241 ? 11.640 -6.347 -16.245 1.00 94.44 241 ILE A CA 1
ATOM 1821 C C . ILE A 1 241 ? 12.758 -6.927 -15.371 1.00 94.44 241 ILE A C 1
ATOM 1823 O O . ILE A 1 241 ? 13.263 -8.017 -15.623 1.00 94.44 241 ILE A O 1
ATOM 1827 N N . GLY A 1 242 ? 13.147 -6.195 -14.327 1.00 91.62 242 GLY A N 1
ATOM 1828 C CA . GLY A 1 242 ? 14.331 -6.493 -13.534 1.00 91.62 242 GLY A CA 1
ATOM 1829 C C . GLY A 1 242 ? 14.187 -7.725 -12.649 1.00 91.62 242 GLY A C 1
ATOM 1830 O O . GLY A 1 242 ? 15.173 -8.429 -12.458 1.00 91.62 242 GLY A O 1
ATOM 1831 N N . LEU A 1 243 ? 12.990 -8.005 -12.122 1.00 90.62 243 LEU A N 1
ATOM 1832 C CA . LEU A 1 243 ? 12.727 -9.175 -11.276 1.00 90.62 243 LEU A CA 1
ATOM 1833 C C . LEU A 1 243 ? 12.099 -10.350 -12.020 1.00 90.62 243 LEU A C 1
ATOM 1835 O O . LEU A 1 243 ? 11.662 -11.303 -11.377 1.00 90.62 243 LEU A O 1
ATOM 1839 N N . GLN A 1 244 ? 12.050 -10.315 -13.348 1.00 88.50 244 GLN A N 1
ATOM 1840 C CA . GLN A 1 244 ? 11.460 -11.384 -14.151 1.00 88.50 244 GLN A CA 1
ATOM 1841 C C . GLN A 1 244 ? 11.881 -12.816 -13.723 1.00 88.50 244 GLN A C 1
ATOM 1843 O O . GLN A 1 244 ? 10.985 -13.655 -13.619 1.00 88.50 244 GLN A O 1
ATOM 1848 N N . PRO A 1 245 ? 13.148 -13.107 -13.339 1.00 85.38 245 PRO A N 1
ATOM 1849 C CA . PRO A 1 245 ? 13.563 -14.444 -12.889 1.00 85.38 245 PRO A CA 1
ATOM 1850 C C . PRO A 1 245 ? 12.933 -14.895 -11.559 1.00 85.38 245 PRO A C 1
ATOM 1852 O O . PRO A 1 245 ? 12.918 -16.083 -11.255 1.00 85.38 245 PRO A O 1
ATOM 1855 N N . ILE A 1 246 ? 12.446 -13.949 -10.752 1.00 84.25 246 ILE A N 1
ATOM 1856 C CA . ILE A 1 246 ? 11.829 -14.181 -9.435 1.00 84.25 246 ILE A CA 1
ATOM 1857 C C . ILE A 1 246 ? 10.302 -14.195 -9.549 1.00 84.25 246 ILE A C 1
ATOM 1859 O O . ILE A 1 246 ? 9.634 -14.969 -8.867 1.00 84.25 246 ILE A O 1
ATOM 1863 N N . LEU A 1 247 ? 9.748 -13.321 -10.394 1.00 85.88 247 LEU A N 1
ATOM 1864 C CA . LEU A 1 247 ? 8.305 -13.177 -10.611 1.00 85.88 247 LEU A CA 1
ATOM 1865 C C . LEU A 1 247 ? 7.721 -14.329 -11.425 1.00 85.88 247 LEU A C 1
ATOM 1867 O O . LEU A 1 247 ? 6.582 -14.725 -11.190 1.00 85.88 247 LEU A O 1
ATOM 1871 N N . VAL A 1 248 ? 8.507 -14.884 -12.347 1.00 72.00 248 VAL A N 1
ATOM 1872 C CA . VAL A 1 248 ? 8.127 -16.024 -13.187 1.00 72.00 248 VAL A CA 1
ATOM 1873 C C . VAL A 1 248 ? 9.102 -17.182 -12.930 1.00 72.00 248 VAL A C 1
ATOM 1875 O O . VAL A 1 248 ? 9.943 -17.479 -13.782 1.00 72.00 248 VAL A O 1
ATOM 1878 N N . PRO A 1 249 ? 9.060 -17.814 -11.740 1.00 61.19 249 PRO A N 1
ATOM 1879 C CA . PRO A 1 249 ? 9.936 -18.934 -11.439 1.00 61.19 249 PRO A CA 1
ATOM 1880 C C . PRO A 1 249 ? 9.573 -20.162 -12.287 1.00 61.19 249 PRO A C 1
ATOM 1882 O O . PRO A 1 249 ? 8.438 -20.342 -12.730 1.00 61.19 249 PRO A O 1
ATOM 1885 N N . ALA A 1 250 ? 10.564 -21.026 -12.522 1.00 55.03 250 ALA A N 1
ATOM 1886 C CA . ALA A 1 250 ? 10.439 -22.206 -13.385 1.00 55.03 250 ALA A CA 1
ATOM 1887 C C . ALA A 1 250 ? 9.415 -23.253 -12.891 1.00 55.03 250 ALA A C 1
ATOM 1889 O O . ALA A 1 250 ? 9.048 -24.148 -13.649 1.00 55.03 250 ALA A O 1
ATOM 1890 N N . ASP A 1 251 ? 8.957 -23.150 -11.639 1.00 58.50 251 ASP A N 1
ATOM 1891 C CA . ASP A 1 251 ? 7.925 -24.000 -11.033 1.00 58.50 251 ASP A CA 1
ATOM 1892 C C . ASP A 1 251 ? 6.485 -23.566 -11.384 1.00 58.50 251 ASP A C 1
ATOM 1894 O O . ASP A 1 251 ? 5.532 -24.279 -11.068 1.00 58.50 251 ASP A O 1
ATOM 1898 N N . GLY A 1 252 ? 6.320 -22.429 -12.071 1.00 51.84 252 GLY A N 1
ATOM 1899 C CA . GLY A 1 252 ? 5.039 -21.944 -12.585 1.00 51.84 252 GLY A CA 1
ATOM 1900 C C . GLY A 1 252 ? 4.144 -21.253 -11.553 1.00 51.84 252 GLY A C 1
ATOM 1901 O O . GLY A 1 252 ? 3.062 -20.792 -11.922 1.00 51.84 252 GLY A O 1
ATOM 1902 N N . ILE A 1 253 ? 4.569 -21.126 -10.290 1.00 52.75 253 ILE A N 1
ATOM 1903 C CA . ILE A 1 253 ? 3.837 -20.349 -9.280 1.00 52.75 253 ILE A CA 1
ATOM 1904 C C . ILE A 1 253 ? 4.375 -18.919 -9.313 1.00 52.75 253 ILE A C 1
ATOM 1906 O O . ILE A 1 253 ? 5.259 -18.536 -8.547 1.00 52.75 253 ILE A O 1
ATOM 1910 N N . GLY A 1 254 ? 3.850 -18.126 -10.249 1.00 57.91 254 GLY A N 1
ATOM 1911 C CA . GLY A 1 254 ? 4.218 -16.721 -10.387 1.00 57.91 254 GLY A CA 1
ATOM 1912 C C . GLY A 1 254 ? 4.002 -15.956 -9.080 1.00 57.91 254 GLY A C 1
ATOM 1913 O O . GLY A 1 254 ? 2.892 -15.939 -8.540 1.00 57.91 254 GLY A O 1
ATOM 1914 N N . ARG A 1 255 ? 5.056 -15.317 -8.563 1.00 74.69 255 ARG A N 1
ATOM 1915 C CA . ARG A 1 255 ? 4.941 -14.424 -7.404 1.00 74.69 255 ARG A CA 1
ATOM 1916 C C . ARG A 1 255 ? 4.334 -13.114 -7.893 1.00 74.69 255 ARG A C 1
ATOM 1918 O O . ARG A 1 255 ? 4.896 -12.459 -8.765 1.00 74.69 255 ARG A O 1
ATOM 1925 N N . GLY A 1 256 ? 3.169 -12.754 -7.361 1.00 85.31 256 GLY A N 1
ATOM 1926 C CA . GLY A 1 256 ? 2.511 -11.498 -7.712 1.00 85.31 256 GLY A CA 1
ATOM 1927 C C . GLY A 1 256 ? 3.248 -10.276 -7.161 1.00 85.31 256 GLY A C 1
ATOM 1928 O O . GLY A 1 256 ? 4.008 -10.368 -6.193 1.00 85.31 256 GLY A O 1
ATOM 1929 N N . VAL A 1 257 ? 2.994 -9.113 -7.756 1.00 91.94 257 VAL A N 1
ATOM 1930 C CA . VAL A 1 257 ? 3.506 -7.823 -7.274 1.00 91.94 257 VAL A CA 1
ATOM 1931 C C . VAL A 1 257 ? 2.406 -7.094 -6.516 1.00 91.94 257 VAL A C 1
ATOM 1933 O O . VAL A 1 257 ? 1.368 -6.765 -7.087 1.00 91.94 257 VAL A O 1
ATOM 1936 N N . LEU A 1 258 ? 2.644 -6.781 -5.242 1.00 92.00 258 LEU A N 1
ATOM 1937 C CA . LEU A 1 258 ? 1.760 -5.917 -4.468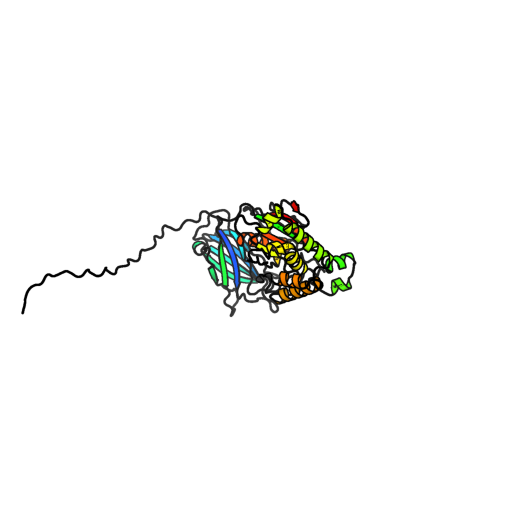 1.00 92.00 258 LEU A CA 1
ATOM 1938 C C . LEU A 1 258 ? 2.048 -4.453 -4.785 1.00 92.00 258 LEU A C 1
ATOM 1940 O O . LEU A 1 258 ? 3.105 -3.926 -4.422 1.00 92.00 258 LEU A O 1
ATOM 1944 N N . LEU A 1 259 ? 1.093 -3.766 -5.409 1.00 93.75 259 LEU A N 1
ATOM 1945 C CA . LEU A 1 259 ? 1.215 -2.327 -5.605 1.00 93.75 259 LEU A CA 1
ATOM 1946 C C . LEU A 1 259 ? 0.963 -1.607 -4.281 1.00 93.75 259 LEU A C 1
ATOM 1948 O O . LEU A 1 259 ? -0.032 -1.851 -3.595 1.00 93.75 259 LEU A O 1
ATOM 1952 N N . ASN A 1 260 ? 1.886 -0.726 -3.901 1.00 92.12 260 ASN A N 1
ATOM 1953 C CA . ASN A 1 260 ? 1.815 0.012 -2.648 1.00 92.12 260 ASN A CA 1
ATOM 1954 C C . ASN A 1 260 ? 2.114 1.508 -2.874 1.00 92.12 260 ASN A C 1
ATOM 1956 O O . ASN A 1 260 ? 3.268 1.898 -3.083 1.00 92.12 260 ASN A O 1
ATOM 1960 N N . PRO A 1 261 ? 1.089 2.378 -2.805 1.00 90.62 261 PRO A N 1
ATOM 1961 C CA . PRO A 1 261 ? 1.231 3.824 -2.966 1.00 90.62 261 PRO A CA 1
ATOM 1962 C C . PRO A 1 261 ? 2.221 4.488 -2.028 1.00 90.62 261 PRO A C 1
ATOM 1964 O O . PRO A 1 261 ? 2.789 5.527 -2.369 1.00 90.62 261 PRO A O 1
ATOM 1967 N N . ASN A 1 262 ? 2.439 3.900 -0.852 1.00 89.94 262 ASN A N 1
ATOM 1968 C CA . ASN A 1 262 ? 3.355 4.440 0.138 1.00 89.94 262 ASN A CA 1
ATOM 1969 C C . ASN A 1 262 ? 4.815 4.428 -0.336 1.00 89.94 262 ASN A C 1
ATOM 1971 O O . ASN A 1 262 ? 5.664 5.020 0.323 1.00 89.94 262 ASN A O 1
ATOM 1975 N N . LEU A 1 263 ? 5.099 3.814 -1.486 1.00 90.56 263 LEU A N 1
ATOM 1976 C CA . LEU A 1 263 ? 6.418 3.720 -2.112 1.00 90.56 263 LEU A CA 1
ATOM 1977 C C . LEU A 1 263 ? 6.649 4.743 -3.226 1.00 90.56 263 LEU A C 1
ATOM 1979 O O . LEU A 1 263 ? 7.719 4.775 -3.839 1.00 90.56 263 LEU A O 1
ATOM 1983 N N . ARG A 1 264 ? 5.643 5.575 -3.523 1.00 90.00 264 ARG A N 1
ATOM 1984 C CA . ARG A 1 264 ? 5.753 6.631 -4.535 1.00 90.00 264 ARG A CA 1
ATOM 1985 C C . ARG A 1 264 ? 6.846 7.641 -4.188 1.00 90.00 264 ARG A C 1
ATOM 1987 O O . ARG A 1 264 ? 7.230 7.824 -3.029 1.00 90.00 264 ARG A O 1
ATOM 1994 N N . GLU A 1 265 ? 7.308 8.354 -5.205 1.00 86.12 265 GLU A N 1
ATOM 1995 C CA . GLU A 1 265 ? 8.244 9.459 -5.021 1.00 86.12 265 GLU A CA 1
ATOM 1996 C C . GLU A 1 265 ? 7.642 10.585 -4.175 1.00 86.12 265 GLU A C 1
ATOM 1998 O O . GLU A 1 265 ? 6.444 10.865 -4.267 1.00 86.12 265 GLU A O 1
ATOM 2003 N N . LYS A 1 266 ? 8.477 11.257 -3.366 1.00 86.38 266 LYS A N 1
ATOM 2004 C CA . LYS A 1 266 ? 8.049 12.461 -2.650 1.00 86.38 266 LYS A CA 1
ATOM 2005 C C . LYS A 1 266 ? 7.562 13.500 -3.653 1.00 86.38 266 LYS A C 1
ATOM 2007 O O . LYS A 1 266 ? 8.300 13.904 -4.556 1.00 86.38 266 LYS A O 1
ATOM 2012 N N . ARG A 1 267 ? 6.340 13.987 -3.458 1.00 84.00 267 ARG A N 1
ATOM 2013 C CA . ARG A 1 267 ? 5.800 15.056 -4.293 1.00 84.00 267 ARG A CA 1
ATOM 2014 C C . ARG A 1 267 ? 6.379 16.403 -3.881 1.00 84.00 267 ARG A C 1
ATOM 2016 O O . ARG A 1 267 ? 5.981 16.979 -2.876 1.00 84.00 267 ARG A O 1
ATOM 2023 N N . ASN A 1 268 ? 7.314 16.918 -4.670 1.00 81.94 268 ASN A N 1
ATOM 2024 C CA . ASN A 1 268 ? 7.872 18.253 -4.464 1.00 81.94 268 ASN A CA 1
ATOM 2025 C C . ASN A 1 268 ? 6.971 19.338 -5.073 1.00 81.94 268 ASN A C 1
ATOM 2027 O O . ASN A 1 268 ? 6.189 19.075 -5.990 1.00 81.94 268 ASN A O 1
ATOM 2031 N N . PHE A 1 269 ? 7.105 20.575 -4.591 1.00 72.00 269 PHE A N 1
ATOM 2032 C CA . PHE A 1 269 ? 6.386 21.721 -5.148 1.00 72.00 269 PHE A CA 1
ATOM 2033 C C . PHE A 1 269 ? 6.683 21.872 -6.651 1.00 72.00 269 PHE A C 1
ATOM 2035 O O . PHE A 1 269 ? 7.841 21.884 -7.061 1.00 72.00 269 PHE A O 1
ATOM 2042 N N . GLY A 1 270 ? 5.634 21.931 -7.477 1.00 64.12 270 GLY A N 1
ATOM 2043 C CA . GLY A 1 270 ? 5.742 21.996 -8.941 1.00 64.12 270 GLY A CA 1
ATOM 2044 C C . GLY A 1 270 ? 6.072 20.670 -9.649 1.00 64.12 270 GLY A C 1
ATOM 2045 O O . GLY A 1 270 ? 5.996 20.608 -10.875 1.00 64.12 270 GLY A O 1
ATOM 2046 N N . GLY A 1 271 ? 6.388 19.594 -8.920 1.00 66.62 271 GLY A N 1
ATOM 2047 C CA . GLY A 1 271 ? 6.713 18.288 -9.497 1.00 66.62 271 GLY A CA 1
ATOM 2048 C C . GLY A 1 271 ? 5.469 17.441 -9.765 1.00 66.62 271 GLY A C 1
ATOM 2049 O O . GLY A 1 271 ? 4.906 16.868 -8.833 1.00 66.62 271 GLY A O 1
ATOM 2050 N N . LYS A 1 272 ? 5.056 17.320 -11.033 1.00 71.69 272 LYS A N 1
ATOM 2051 C CA . LYS A 1 272 ? 3.861 16.546 -11.422 1.00 71.69 272 LYS A CA 1
ATOM 2052 C C . LYS A 1 272 ? 4.111 15.050 -11.663 1.00 71.69 272 LYS A C 1
ATOM 2054 O O . LYS A 1 272 ? 3.174 14.272 -11.566 1.00 71.69 272 LYS A O 1
ATOM 2059 N N . ASP A 1 273 ? 5.355 14.630 -11.894 1.00 77.88 273 ASP A N 1
ATOM 2060 C CA . ASP A 1 273 ? 5.708 13.239 -12.252 1.00 77.88 273 ASP A CA 1
ATOM 2061 C C . ASP A 1 273 ? 5.607 12.210 -11.102 1.00 77.88 273 ASP A C 1
ATOM 2063 O O . ASP A 1 273 ? 5.693 11.000 -11.303 1.00 77.88 273 ASP A O 1
ATOM 2067 N N . SER A 1 274 ? 5.415 12.692 -9.874 1.00 78.88 274 SER A N 1
ATOM 2068 C CA . SER A 1 274 ? 5.110 11.869 -8.693 1.00 78.88 274 SER A CA 1
ATOM 2069 C C . SER A 1 274 ? 3.606 11.630 -8.505 1.00 78.88 274 SER A C 1
ATOM 2071 O O . SER A 1 274 ? 3.207 10.910 -7.588 1.00 78.88 274 SER A O 1
ATOM 2073 N N . SER A 1 275 ? 2.765 12.241 -9.347 1.00 84.38 275 SER A N 1
ATOM 2074 C CA . SER A 1 275 ? 1.336 11.942 -9.407 1.00 84.38 275 SER A CA 1
ATOM 2075 C C . SER A 1 275 ? 1.093 10.723 -10.276 1.00 84.38 275 SER A C 1
ATOM 2077 O O . SER A 1 275 ? 1.626 10.635 -11.379 1.00 84.38 275 SER A O 1
ATOM 2079 N N . GLY A 1 276 ? 0.236 9.830 -9.791 1.00 83.25 276 GLY A N 1
ATOM 2080 C CA . GLY A 1 276 ? -0.315 8.774 -10.619 1.00 83.25 276 GLY A CA 1
ATOM 2081 C C . GLY A 1 276 ? -1.198 9.334 -11.727 1.00 83.25 276 GLY A C 1
ATOM 2082 O O . GLY A 1 276 ? -1.727 10.446 -11.640 1.00 83.25 276 GLY A O 1
ATOM 2083 N N . LYS A 1 277 ? -1.345 8.535 -12.780 1.00 85.62 277 LYS A N 1
ATOM 2084 C CA . LYS A 1 277 ? -2.249 8.817 -13.898 1.00 85.62 277 LYS A CA 1
ATOM 2085 C C . LYS A 1 277 ? -3.555 8.029 -13.810 1.00 85.62 277 LYS A C 1
ATOM 2087 O O . LYS A 1 277 ? -4.583 8.476 -14.314 1.00 85.62 277 LYS A O 1
ATOM 2092 N N . TRP A 1 278 ? -3.507 6.864 -13.172 1.00 92.12 278 TRP A N 1
ATOM 2093 C CA . TRP A 1 278 ? -4.577 5.878 -13.173 1.00 92.12 278 TRP A CA 1
ATOM 2094 C C . TRP A 1 278 ? -4.712 5.196 -11.810 1.00 92.12 278 TRP A C 1
ATOM 2096 O O . TRP A 1 278 ? -3.796 5.224 -10.986 1.00 92.12 278 TRP A O 1
ATOM 2106 N N . VAL A 1 279 ? -5.860 4.556 -11.617 1.00 92.06 279 VAL A N 1
ATOM 2107 C CA . VAL A 1 279 ? -6.223 3.732 -10.459 1.00 92.06 279 VAL A CA 1
ATOM 2108 C C . VAL A 1 279 ? -6.808 2.411 -10.968 1.00 92.06 279 VAL A C 1
ATOM 2110 O O . VAL A 1 279 ? -7.227 2.337 -12.129 1.00 92.06 279 VAL A O 1
ATOM 2113 N N . GLY A 1 280 ? -6.820 1.386 -10.121 1.00 92.38 280 GLY A N 1
ATOM 2114 C CA . GLY A 1 280 ? -7.396 0.070 -10.390 1.00 92.38 280 GLY A CA 1
ATOM 2115 C C . GLY A 1 280 ? -6.920 -0.532 -11.712 1.00 92.38 280 GLY A C 1
ATOM 2116 O O . GLY A 1 280 ? -5.756 -0.401 -12.094 1.00 92.38 280 GLY A O 1
ATOM 2117 N N . ASP A 1 281 ? -7.843 -1.151 -12.441 1.00 94.19 281 ASP A N 1
ATOM 2118 C CA . ASP A 1 281 ? -7.542 -1.864 -13.687 1.00 94.19 281 ASP A CA 1
ATOM 2119 C C . ASP A 1 281 ? -6.942 -0.957 -14.771 1.00 94.19 281 ASP A C 1
ATOM 2121 O O . ASP A 1 281 ? -6.055 -1.370 -15.518 1.00 94.19 281 ASP A O 1
ATOM 2125 N N . LYS A 1 282 ? -7.333 0.324 -14.811 1.00 95.81 282 LYS A N 1
ATOM 2126 C CA . LYS A 1 282 ? -6.781 1.292 -15.775 1.00 95.81 282 LYS A CA 1
ATOM 2127 C C . LYS A 1 282 ? -5.290 1.542 -15.563 1.00 95.81 282 LYS A C 1
ATOM 2129 O O . LYS A 1 282 ? -4.588 1.874 -16.519 1.00 95.81 282 LYS A O 1
ATOM 2134 N N . LEU A 1 283 ? -4.797 1.408 -14.328 1.00 95.31 283 LEU A N 1
ATOM 2135 C CA . LEU A 1 283 ? -3.364 1.488 -14.041 1.00 95.31 283 LEU A CA 1
ATOM 2136 C C . LEU A 1 283 ? -2.635 0.322 -14.693 1.00 95.31 283 LEU A C 1
ATOM 2138 O O . LEU A 1 283 ? -1.652 0.534 -15.402 1.00 95.31 283 LEU A O 1
ATOM 2142 N N . GLN A 1 284 ? -3.152 -0.888 -14.497 1.00 94.94 284 GLN A N 1
ATOM 2143 C CA . GLN A 1 284 ? -2.600 -2.092 -15.101 1.00 94.94 284 GLN A CA 1
ATOM 2144 C C . GLN A 1 284 ? -2.608 -1.994 -16.636 1.00 94.94 284 GLN A C 1
ATOM 2146 O O . GLN A 1 284 ? -1.568 -2.179 -17.267 1.00 94.94 284 GLN A O 1
ATOM 2151 N N . GLU A 1 285 ? -3.732 -1.606 -17.242 1.00 95.94 285 GLU A N 1
ATOM 2152 C CA . GLU A 1 285 ? -3.843 -1.385 -18.692 1.00 95.94 285 GLU A CA 1
ATOM 2153 C C . GLU A 1 285 ? -2.832 -0.352 -19.213 1.00 95.94 285 GLU A C 1
ATOM 2155 O O . GLU A 1 285 ? -2.166 -0.581 -20.229 1.00 95.94 285 GLU A O 1
ATOM 2160 N N . GLY A 1 286 ? -2.686 0.773 -18.507 1.00 95.25 286 GLY A N 1
ATOM 2161 C CA . GLY A 1 286 ? -1.747 1.835 -18.861 1.00 95.25 286 GLY A CA 1
ATOM 2162 C C . GLY A 1 286 ? -0.294 1.360 -18.851 1.00 95.25 286 GLY A C 1
ATOM 2163 O O . GLY A 1 286 ? 0.456 1.624 -19.797 1.00 95.25 286 GLY A O 1
ATOM 2164 N N . VAL A 1 287 ? 0.093 0.594 -17.831 1.00 95.31 287 VAL A N 1
ATOM 2165 C CA . VAL A 1 287 ? 1.441 0.020 -17.708 1.00 95.31 287 VAL A CA 1
ATOM 2166 C C . VAL A 1 287 ? 1.681 -1.062 -18.759 1.00 95.31 287 VAL A C 1
ATOM 2168 O O . VAL A 1 287 ? 2.752 -1.087 -19.368 1.00 95.31 287 VAL A O 1
ATOM 2171 N N . HIS A 1 288 ? 0.688 -1.906 -19.047 1.00 95.94 288 HIS A N 1
ATOM 2172 C CA . HIS A 1 288 ? 0.772 -2.905 -20.116 1.00 95.94 288 HIS A CA 1
ATOM 2173 C C . HIS A 1 288 ? 0.979 -2.243 -21.480 1.00 95.94 288 HIS A C 1
ATOM 2175 O O . HIS A 1 288 ? 1.847 -2.654 -22.251 1.00 95.94 288 HIS A O 1
ATOM 2181 N N . SER A 1 289 ? 0.238 -1.170 -21.768 1.00 96.56 289 SER A N 1
ATOM 2182 C CA . SER A 1 289 ? 0.442 -0.384 -22.987 1.00 96.56 289 SER A CA 1
ATOM 2183 C C . SER A 1 289 ? 1.846 0.221 -23.039 1.00 96.56 289 SER A C 1
ATOM 2185 O O . SER A 1 289 ? 2.480 0.198 -24.094 1.00 96.56 289 SER A O 1
ATOM 2187 N N . ALA A 1 290 ? 2.352 0.747 -21.921 1.00 95.62 290 ALA A N 1
ATOM 2188 C CA . ALA A 1 290 ? 3.701 1.302 -21.848 1.00 95.62 290 ALA A CA 1
ATOM 2189 C C . ALA A 1 290 ? 4.786 0.234 -22.068 1.00 95.62 290 ALA A C 1
ATOM 2191 O O . ALA A 1 290 ? 5.765 0.504 -22.759 1.00 95.62 290 ALA A O 1
ATOM 2192 N N . LEU A 1 291 ? 4.612 -0.980 -21.533 1.00 96.25 291 LEU A N 1
ATOM 2193 C CA . LEU A 1 291 ? 5.510 -2.114 -21.778 1.00 96.25 291 LEU A CA 1
ATOM 2194 C C . LEU A 1 291 ? 5.518 -2.540 -23.246 1.00 96.25 291 LEU A C 1
ATOM 2196 O O . LEU A 1 291 ? 6.597 -2.710 -23.805 1.00 96.25 291 LEU A O 1
ATOM 2200 N N . ARG A 1 292 ? 4.350 -2.653 -23.892 1.00 97.06 292 ARG A N 1
ATOM 2201 C CA . ARG A 1 292 ? 4.264 -2.981 -25.328 1.00 97.06 292 ARG A CA 1
ATOM 2202 C C . ARG A 1 292 ? 4.980 -1.960 -26.202 1.00 97.06 292 ARG A C 1
ATOM 2204 O O . ARG A 1 292 ? 5.631 -2.342 -27.164 1.00 97.06 292 ARG A O 1
ATOM 2211 N N . MET A 1 293 ? 4.879 -0.673 -25.863 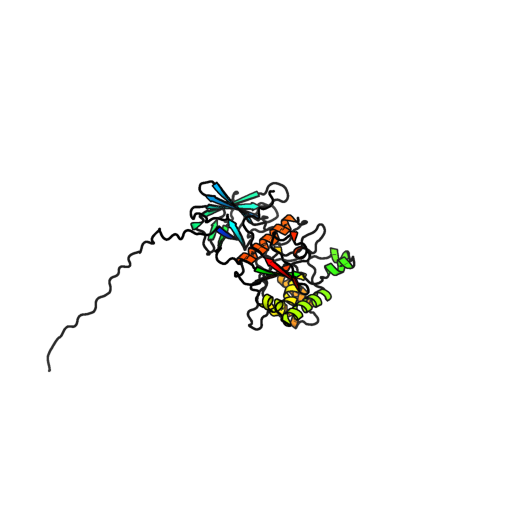1.00 95.88 293 MET A N 1
ATOM 2212 C CA . MET A 1 293 ? 5.622 0.374 -26.569 1.00 95.88 293 MET A CA 1
ATOM 2213 C C . MET A 1 293 ? 7.130 0.274 -26.318 1.00 95.88 293 MET A C 1
ATOM 2215 O O . MET A 1 293 ? 7.908 0.409 -27.256 1.00 95.88 293 MET A O 1
ATOM 2219 N N . LEU A 1 294 ? 7.540 0.027 -25.069 1.00 96.12 294 LEU A N 1
ATOM 2220 C CA . LEU A 1 294 ? 8.950 -0.083 -24.684 1.00 96.12 294 LEU A CA 1
ATOM 2221 C C . LEU A 1 294 ? 9.644 -1.303 -25.313 1.00 96.12 294 LEU A C 1
ATOM 2223 O O . LEU A 1 294 ? 10.834 -1.237 -25.590 1.00 96.12 294 LEU A O 1
ATOM 2227 N N . TYR A 1 295 ? 8.896 -2.384 -25.547 1.00 96.50 295 TYR A N 1
ATOM 2228 C CA . TYR A 1 295 ? 9.341 -3.638 -26.168 1.00 96.50 295 TYR A CA 1
ATOM 2229 C C . TYR A 1 295 ? 8.710 -3.859 -27.552 1.00 96.50 295 TYR A C 1
ATOM 2231 O O . TYR A 1 295 ? 8.404 -4.990 -27.933 1.00 96.50 295 TYR A O 1
ATOM 2239 N N . ALA A 1 296 ? 8.484 -2.793 -28.324 1.00 96.12 296 ALA A N 1
ATOM 2240 C CA . ALA A 1 296 ? 7.901 -2.910 -29.665 1.00 96.12 296 ALA A CA 1
ATOM 2241 C C . ALA A 1 296 ? 8.755 -3.779 -30.617 1.00 96.12 296 ALA A C 1
ATOM 2243 O O . ALA A 1 296 ? 8.232 -4.385 -31.551 1.00 96.12 296 ALA A O 1
ATOM 2244 N N . ASP A 1 297 ? 10.060 -3.858 -30.357 1.00 96.12 297 ASP A N 1
ATOM 2245 C CA . ASP A 1 297 ? 11.050 -4.716 -31.013 1.00 96.12 297 ASP A CA 1
ATOM 2246 C C . ASP A 1 297 ? 10.997 -6.189 -30.561 1.00 96.12 297 ASP A C 1
ATOM 2248 O O . ASP A 1 297 ? 11.435 -7.064 -31.305 1.00 96.12 297 ASP A O 1
ATOM 2252 N N . SER A 1 298 ? 10.447 -6.484 -29.376 1.00 95.06 298 SER A N 1
ATOM 2253 C CA . SER A 1 298 ? 10.308 -7.846 -28.836 1.00 95.06 298 SER A CA 1
ATOM 2254 C C . SER A 1 298 ? 8.942 -8.076 -28.161 1.00 95.06 298 SER A C 1
ATOM 2256 O O . SER A 1 298 ? 8.848 -8.170 -26.929 1.00 95.06 298 SER A O 1
ATOM 2258 N N . PRO A 1 299 ? 7.853 -8.223 -28.945 1.00 94.94 299 PRO A N 1
ATOM 2259 C CA . PRO A 1 299 ? 6.495 -8.336 -28.405 1.00 94.94 299 PRO A CA 1
ATOM 2260 C C . PRO A 1 299 ? 6.283 -9.528 -27.462 1.00 94.94 299 PRO A C 1
ATOM 2262 O O . PRO A 1 299 ? 5.551 -9.419 -26.482 1.00 94.94 299 PRO A O 1
ATOM 2265 N N . SER A 1 300 ? 6.948 -10.662 -27.707 1.00 93.38 300 SER A N 1
ATOM 2266 C CA . SER A 1 300 ? 6.848 -11.843 -26.838 1.00 93.38 300 SER A CA 1
ATOM 2267 C C . SER A 1 300 ? 7.384 -11.582 -25.431 1.00 93.38 300 SER A C 1
ATOM 2269 O O . SER A 1 300 ? 6.832 -12.095 -24.460 1.00 93.38 300 SER A O 1
ATOM 2271 N N . THR A 1 301 ? 8.435 -10.764 -25.309 1.00 92.06 301 THR A N 1
ATOM 2272 C CA . THR A 1 301 ? 8.965 -10.346 -24.006 1.00 92.06 301 THR A CA 1
ATOM 2273 C C . THR A 1 301 ? 7.939 -9.490 -23.272 1.00 92.06 301 THR A C 1
ATOM 2275 O O . THR A 1 301 ? 7.695 -9.718 -22.090 1.00 92.06 301 THR A O 1
ATOM 2278 N N . ALA A 1 302 ? 7.290 -8.554 -23.972 1.00 93.94 302 ALA A N 1
ATOM 2279 C CA . ALA A 1 302 ? 6.252 -7.711 -23.384 1.00 93.94 302 ALA A CA 1
ATOM 2280 C C . ALA A 1 302 ? 5.093 -8.543 -22.814 1.00 93.94 302 ALA A C 1
ATOM 2282 O O . ALA A 1 302 ? 4.708 -8.340 -21.665 1.00 93.94 302 ALA A O 1
ATOM 2283 N N . GLU A 1 303 ? 4.569 -9.505 -23.580 1.00 93.12 303 GLU A N 1
ATOM 2284 C CA . GLU A 1 303 ? 3.437 -10.329 -23.132 1.00 93.12 303 GLU A CA 1
ATOM 2285 C C . GLU A 1 303 ? 3.801 -11.241 -21.950 1.00 93.12 303 GLU A C 1
ATOM 2287 O O . GLU A 1 303 ? 2.988 -11.424 -21.046 1.00 93.12 303 GLU A O 1
ATOM 2292 N N . ALA A 1 304 ? 5.037 -11.750 -21.891 1.00 90.38 304 ALA A N 1
ATOM 2293 C CA . ALA A 1 304 ? 5.506 -12.508 -20.730 1.00 90.38 304 ALA A CA 1
ATOM 2294 C C . ALA A 1 304 ? 5.529 -11.653 -19.449 1.00 90.38 304 ALA A C 1
ATOM 2296 O O . ALA A 1 304 ? 5.131 -12.125 -18.386 1.00 90.38 304 ALA A O 1
ATOM 2297 N N . LEU A 1 305 ? 5.953 -10.388 -19.551 1.00 92.31 305 LEU A N 1
ATOM 2298 C CA . LEU A 1 305 ? 5.958 -9.444 -18.427 1.00 92.31 305 LEU A CA 1
ATOM 2299 C C . LEU A 1 305 ? 4.539 -9.036 -18.004 1.00 92.31 305 LEU A C 1
ATOM 2301 O O . LEU A 1 305 ? 4.267 -8.893 -16.816 1.00 92.31 305 LEU A O 1
ATOM 2305 N N . ILE A 1 306 ? 3.637 -8.872 -18.972 1.00 92.88 306 ILE A N 1
ATOM 2306 C CA . ILE A 1 306 ? 2.218 -8.542 -18.761 1.00 92.88 306 ILE A CA 1
ATOM 2307 C C . ILE A 1 306 ? 1.462 -9.681 -18.061 1.00 92.88 306 ILE A C 1
ATOM 2309 O O . ILE A 1 306 ? 0.488 -9.432 -17.355 1.00 92.88 306 ILE A O 1
ATOM 2313 N N . GLY A 1 307 ? 1.910 -10.926 -18.230 1.00 89.62 307 GLY A N 1
ATOM 2314 C CA . GLY A 1 307 ? 1.330 -12.089 -17.559 1.00 89.62 307 GLY A CA 1
ATOM 2315 C C . GLY A 1 307 ? 1.581 -12.152 -16.047 1.00 89.62 307 GLY A C 1
ATOM 2316 O O . GLY A 1 307 ? 0.982 -12.994 -15.379 1.00 89.62 307 GLY A O 1
ATOM 2317 N N . VAL A 1 308 ? 2.448 -11.296 -15.491 1.00 90.56 308 VAL A N 1
ATOM 2318 C CA . VAL A 1 308 ? 2.731 -11.270 -14.049 1.00 90.56 308 VAL A CA 1
ATOM 2319 C C . VAL A 1 308 ? 1.509 -10.745 -13.280 1.00 90.56 308 VAL A C 1
ATOM 2321 O O . VAL A 1 308 ? 1.058 -9.631 -13.550 1.00 90.56 308 VAL A O 1
ATOM 2324 N N . PRO A 1 309 ? 0.989 -11.484 -12.280 1.00 91.56 309 PRO A N 1
ATOM 2325 C CA . PRO A 1 309 ? -0.139 -11.020 -11.480 1.00 91.56 309 PRO A CA 1
ATOM 2326 C C . PRO A 1 309 ? 0.196 -9.752 -10.687 1.00 91.56 309 PRO A C 1
ATOM 2328 O O . PRO A 1 309 ? 1.200 -9.698 -9.973 1.00 91.56 309 PRO A O 1
ATOM 2331 N N . LEU A 1 310 ? -0.682 -8.752 -10.755 1.00 92.94 310 LEU A N 1
ATOM 2332 C CA . LEU A 1 310 ? -0.604 -7.542 -9.940 1.00 92.94 310 LEU A CA 1
ATOM 2333 C C . LEU A 1 310 ? -1.717 -7.555 -8.888 1.00 92.94 310 LEU A C 1
ATOM 2335 O O . LEU A 1 310 ? -2.887 -7.739 -9.215 1.00 92.94 310 LEU A O 1
ATOM 2339 N N . ASP A 1 311 ? -1.363 -7.329 -7.624 1.00 92.31 311 ASP A N 1
ATOM 2340 C CA . ASP A 1 311 ? -2.335 -7.078 -6.560 1.00 92.31 311 ASP A CA 1
ATOM 2341 C C . ASP A 1 311 ? -2.605 -5.570 -6.474 1.00 92.31 311 ASP A C 1
ATOM 2343 O O . ASP A 1 311 ? -1.762 -4.773 -6.039 1.00 92.31 311 ASP A O 1
ATOM 2347 N N . LEU A 1 312 ? -3.803 -5.194 -6.925 1.00 92.69 312 LEU A N 1
ATOM 2348 C CA . LEU A 1 312 ? -4.256 -3.816 -7.079 1.00 92.69 312 LEU A CA 1
ATOM 2349 C C . LEU A 1 312 ? -4.995 -3.278 -5.843 1.00 92.69 312 LEU A C 1
ATOM 2351 O O . LEU A 1 312 ? -5.545 -2.176 -5.902 1.00 92.69 312 LEU A O 1
ATOM 2355 N N . LYS A 1 313 ? -5.050 -4.017 -4.726 1.00 89.12 313 LYS A N 1
ATOM 2356 C CA . LYS A 1 313 ? -5.916 -3.664 -3.584 1.00 89.12 313 LYS A CA 1
ATOM 2357 C C . LYS A 1 313 ? -5.668 -2.270 -3.000 1.00 89.12 313 LYS A C 1
ATOM 2359 O O . LYS A 1 313 ? -6.606 -1.616 -2.572 1.00 89.12 313 LYS A O 1
ATOM 2364 N N . ASN A 1 314 ? -4.421 -1.789 -3.017 1.00 88.38 314 ASN A N 1
ATOM 2365 C CA . ASN A 1 314 ? -4.067 -0.475 -2.460 1.00 88.38 314 ASN A CA 1
ATOM 2366 C C . ASN A 1 314 ? -4.180 0.678 -3.469 1.00 88.38 314 ASN A C 1
ATOM 2368 O O . ASN A 1 314 ? -3.821 1.804 -3.136 1.00 88.38 314 ASN A O 1
ATOM 2372 N N . VAL A 1 315 ? -4.570 0.408 -4.714 1.00 91.50 315 VAL A N 1
ATOM 2373 C CA . VAL A 1 315 ? -4.586 1.409 -5.794 1.00 91.50 315 VAL A CA 1
ATOM 2374 C C . VAL A 1 315 ? -5.950 1.512 -6.466 1.00 91.50 315 VAL A C 1
ATOM 2376 O O . VAL A 1 315 ? -6.019 2.036 -7.571 1.00 91.50 315 VAL A O 1
ATOM 2379 N N . GLN A 1 316 ? -7.013 1.002 -5.836 1.00 89.56 316 GLN A N 1
ATOM 2380 C CA . GLN A 1 316 ? -8.387 1.112 -6.346 1.00 89.56 316 GLN A CA 1
ATOM 2381 C C . GLN A 1 316 ? -8.860 2.571 -6.383 1.00 89.56 316 GLN A C 1
ATOM 2383 O O . GLN A 1 316 ? -9.457 2.995 -7.370 1.00 89.56 316 GLN A O 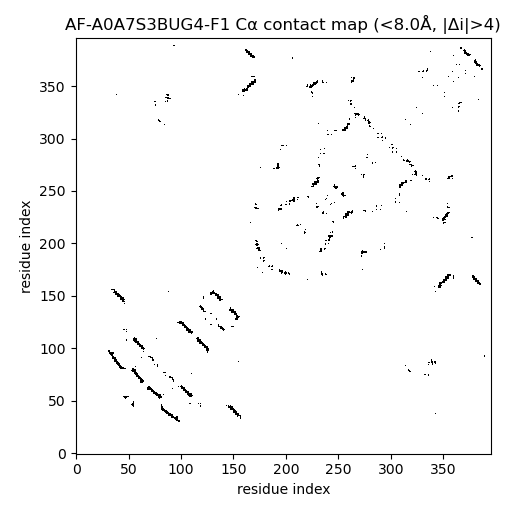1
ATOM 2388 N N . ASP A 1 317 ? -8.480 3.341 -5.363 1.00 84.50 317 ASP A N 1
ATOM 2389 C CA . ASP A 1 317 ? -8.771 4.767 -5.242 1.00 84.50 317 ASP A CA 1
ATOM 2390 C C . ASP A 1 317 ? -7.556 5.633 -5.604 1.00 84.50 317 ASP A C 1
ATOM 2392 O O . ASP A 1 317 ? -6.437 5.155 -5.849 1.00 84.50 317 ASP A O 1
ATOM 2396 N N . LYS A 1 318 ? -7.771 6.951 -5.639 1.00 86.38 318 LYS A N 1
ATOM 2397 C CA . LYS A 1 318 ? -6.720 7.929 -5.910 1.00 86.38 318 LYS A CA 1
ATOM 2398 C C . LYS A 1 318 ? -5.638 7.857 -4.835 1.00 86.38 318 LYS A C 1
ATOM 2400 O O . LYS A 1 318 ? -5.838 8.184 -3.675 1.00 86.38 318 LYS A O 1
ATOM 2405 N N . TRP A 1 319 ? -4.429 7.510 -5.256 1.00 86.75 319 TRP A N 1
ATOM 2406 C CA . TRP A 1 319 ? -3.343 7.170 -4.336 1.00 86.75 319 TRP A CA 1
ATOM 2407 C C . TRP A 1 319 ? -2.202 8.204 -4.277 1.00 86.75 319 TRP A C 1
ATOM 2409 O O . TRP A 1 319 ? -1.182 8.000 -3.604 1.00 86.75 319 TRP A O 1
ATOM 2419 N N . TRP A 1 320 ? -2.350 9.330 -4.983 1.00 86.88 320 TRP A N 1
ATOM 2420 C CA . TRP A 1 320 ? -1.381 10.428 -5.033 1.00 86.88 320 TRP A CA 1
ATOM 2421 C C . TRP A 1 320 ? -1.962 11.742 -4.506 1.00 86.88 320 TRP A C 1
ATOM 2423 O O . TRP A 1 320 ? -3.152 12.025 -4.628 1.00 86.88 320 TRP A O 1
ATOM 2433 N N . LEU A 1 321 ? -1.077 12.595 -3.988 1.00 81.94 321 LEU A N 1
ATOM 2434 C CA . LEU A 1 321 ? -1.449 13.904 -3.457 1.00 81.94 321 LEU A CA 1
ATOM 2435 C C . LEU A 1 321 ? -1.662 14.934 -4.574 1.00 81.94 321 LEU A C 1
ATOM 2437 O O . LEU A 1 321 ? -0.956 14.942 -5.590 1.00 81.94 321 LEU A O 1
ATOM 2441 N N . GLY A 1 322 ? -2.611 15.848 -4.357 1.00 77.25 322 GLY A N 1
ATOM 2442 C CA . GLY A 1 322 ? -2.791 17.036 -5.199 1.00 77.25 322 GLY A CA 1
ATOM 2443 C C . GLY A 1 322 ? -1.722 18.107 -4.948 1.00 77.25 322 GLY A C 1
ATOM 2444 O O . GLY A 1 322 ? -1.249 18.748 -5.891 1.00 77.25 322 GLY A O 1
ATOM 2445 N N . SER A 1 323 ? -1.274 18.245 -3.700 1.00 80.19 323 SER A N 1
ATOM 2446 C CA . SER A 1 323 ? -0.333 19.261 -3.210 1.00 80.19 323 SER A CA 1
ATOM 2447 C C . SER A 1 323 ? 1.061 18.684 -2.922 1.00 80.19 323 SER A C 1
ATOM 2449 O O . SER A 1 323 ? 1.303 17.492 -3.102 1.00 80.19 323 SER A O 1
ATOM 2451 N N . ALA A 1 324 ? 2.013 19.541 -2.543 1.00 83.56 324 ALA A N 1
ATOM 2452 C CA . ALA A 1 324 ? 3.353 19.107 -2.152 1.00 83.56 324 ALA A CA 1
ATOM 2453 C C . ALA A 1 324 ? 3.323 18.300 -0.840 1.00 83.56 324 ALA A C 1
ATOM 2455 O O . ALA A 1 324 ? 2.583 18.624 0.084 1.00 83.56 324 ALA A O 1
ATOM 2456 N N . GLU A 1 325 ? 4.161 17.271 -0.754 1.00 85.38 325 GLU A N 1
ATOM 2457 C CA . GLU A 1 325 ? 4.268 16.374 0.396 1.00 85.38 325 GLU A CA 1
ATOM 2458 C C . GLU A 1 325 ? 5.320 16.882 1.397 1.00 85.38 325 GLU A C 1
ATOM 2460 O O . GLU A 1 325 ? 6.457 17.194 1.022 1.00 85.38 325 GLU A O 1
ATOM 2465 N N . SER A 1 326 ? 4.963 16.941 2.684 1.00 84.56 326 SER A N 1
ATOM 2466 C CA . SER A 1 326 ? 5.900 17.265 3.767 1.00 84.56 326 SER A CA 1
ATOM 2467 C C . SER A 1 326 ? 6.863 16.099 4.033 1.00 84.56 326 SER A C 1
ATOM 2469 O O . SER A 1 326 ? 6.581 14.953 3.693 1.00 84.56 326 SER A O 1
ATOM 2471 N N . GLU A 1 327 ? 8.015 16.357 4.661 1.00 83.75 327 GLU A N 1
ATOM 2472 C CA . GLU A 1 327 ? 8.914 15.257 5.060 1.00 83.75 327 GLU A CA 1
ATOM 2473 C C . GLU A 1 327 ? 8.276 14.327 6.094 1.00 83.75 327 GLU A C 1
ATOM 2475 O O . GLU A 1 327 ? 8.483 13.120 6.030 1.00 83.75 327 GLU A O 1
ATOM 2480 N N . HIS A 1 328 ? 7.452 14.874 6.988 1.00 80.75 328 HIS A N 1
ATOM 2481 C CA . HIS A 1 328 ? 6.713 14.095 7.975 1.00 80.75 328 HIS A CA 1
ATOM 2482 C C . HIS A 1 328 ? 5.782 13.075 7.307 1.00 80.75 328 HIS A C 1
ATOM 2484 O O . HIS A 1 328 ? 5.830 11.896 7.639 1.00 80.75 328 HIS A O 1
ATOM 2490 N N . HIS A 1 329 ? 5.011 13.489 6.295 1.00 82.19 329 HIS A N 1
ATOM 2491 C CA . HIS A 1 329 ? 4.141 12.571 5.552 1.00 82.19 329 HIS A CA 1
ATOM 2492 C C . HIS A 1 329 ? 4.924 11.459 4.845 1.00 82.19 329 HIS A C 1
ATOM 2494 O O . HIS A 1 329 ? 4.449 10.325 4.772 1.00 82.19 329 HIS A O 1
ATOM 2500 N N . VAL A 1 330 ? 6.135 11.752 4.352 1.00 84.12 330 VAL A N 1
ATOM 2501 C CA . VAL A 1 330 ? 7.013 10.720 3.778 1.00 84.12 330 VAL A CA 1
ATOM 2502 C C . VAL A 1 330 ? 7.436 9.712 4.847 1.00 84.12 330 VAL A C 1
ATOM 2504 O O . VAL A 1 330 ? 7.343 8.509 4.610 1.00 84.12 330 VAL A O 1
ATOM 2507 N N . VAL A 1 331 ? 7.864 10.179 6.023 1.00 83.38 331 VAL A N 1
ATOM 2508 C CA . VAL A 1 331 ? 8.240 9.305 7.147 1.00 83.38 331 VAL A CA 1
ATOM 2509 C C . VAL A 1 331 ? 7.062 8.425 7.570 1.00 83.38 331 VAL A C 1
ATOM 2511 O O . VAL A 1 331 ? 7.236 7.214 7.721 1.00 83.38 331 VAL A O 1
ATOM 2514 N N . ASP A 1 332 ? 5.862 8.995 7.693 1.00 83.25 332 ASP A N 1
ATOM 2515 C CA . ASP A 1 332 ? 4.658 8.261 8.095 1.00 83.25 332 ASP A CA 1
ATOM 2516 C C . ASP A 1 332 ? 4.336 7.122 7.123 1.00 83.25 332 ASP A C 1
ATOM 2518 O O . ASP A 1 332 ? 4.152 5.978 7.544 1.00 83.25 332 ASP A O 1
ATOM 2522 N N . ARG A 1 333 ? 4.323 7.388 5.809 1.00 86.56 333 ARG A N 1
ATOM 2523 C CA . ARG A 1 333 ? 3.991 6.352 4.816 1.00 86.56 333 ARG A CA 1
ATOM 2524 C C . ARG A 1 333 ? 5.080 5.288 4.662 1.00 86.56 333 ARG A C 1
ATOM 2526 O O . ARG A 1 333 ? 4.769 4.119 4.426 1.00 86.56 333 ARG A O 1
ATOM 2533 N N . ILE A 1 334 ? 6.356 5.646 4.815 1.00 85.31 334 ILE A N 1
ATOM 2534 C CA . ILE A 1 334 ? 7.447 4.659 4.796 1.00 85.31 334 ILE A CA 1
ATOM 2535 C C . ILE A 1 334 ? 7.384 3.781 6.051 1.00 85.31 334 ILE A C 1
ATOM 2537 O O . ILE A 1 334 ? 7.499 2.560 5.947 1.00 85.31 334 ILE A O 1
ATOM 2541 N N . THR A 1 335 ? 7.105 4.369 7.215 1.00 83.00 335 THR A N 1
ATOM 2542 C CA . THR A 1 335 ? 6.872 3.626 8.465 1.00 83.00 335 THR A CA 1
ATOM 2543 C C . THR A 1 335 ? 5.677 2.682 8.337 1.00 83.00 335 THR A C 1
ATOM 2545 O O . THR A 1 335 ? 5.746 1.522 8.752 1.00 83.00 335 THR A O 1
ATOM 2548 N N . GLU A 1 336 ? 4.602 3.142 7.698 1.00 86.44 336 GLU A N 1
ATOM 2549 C CA . GLU A 1 336 ? 3.432 2.319 7.401 1.00 86.44 336 GLU A CA 1
ATOM 2550 C C . GLU A 1 336 ? 3.786 1.129 6.510 1.00 86.44 336 GLU A C 1
ATOM 2552 O O . GLU A 1 336 ? 3.423 -0.000 6.823 1.00 86.44 336 GLU A O 1
ATOM 2557 N N . THR A 1 337 ? 4.567 1.351 5.452 1.00 85.62 337 THR A N 1
ATOM 2558 C CA . THR A 1 337 ? 5.044 0.27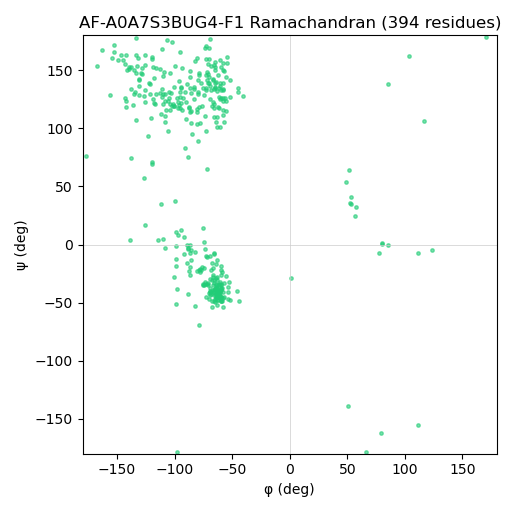7 4.564 1.00 85.62 337 THR A CA 1
ATOM 2559 C C . THR A 1 337 ? 5.836 -0.775 5.332 1.00 85.62 337 THR A C 1
ATOM 2561 O O . THR A 1 337 ? 5.608 -1.971 5.162 1.00 85.62 337 THR A O 1
ATOM 2564 N N . MET A 1 338 ? 6.759 -0.350 6.198 1.00 80.94 338 MET A N 1
ATOM 2565 C CA . MET A 1 338 ? 7.546 -1.286 7.005 1.00 80.94 338 MET A CA 1
ATOM 2566 C C . MET A 1 338 ? 6.649 -2.085 7.954 1.00 80.94 338 MET A C 1
ATOM 2568 O O . MET A 1 338 ? 6.838 -3.288 8.116 1.00 80.94 338 MET A O 1
ATOM 2572 N N . SER A 1 339 ? 5.621 -1.445 8.511 1.00 81.75 339 SER A N 1
ATOM 2573 C CA . SER A 1 339 ? 4.631 -2.104 9.368 1.00 81.75 339 SER A CA 1
ATOM 2574 C C . SER A 1 339 ? 3.781 -3.126 8.597 1.00 81.75 339 SER A C 1
ATOM 2576 O O . SER A 1 339 ? 3.533 -4.217 9.110 1.00 81.75 339 SER A O 1
ATOM 2578 N N . GLN A 1 340 ? 3.387 -2.824 7.355 1.00 82.88 340 GLN A N 1
ATOM 2579 C CA . GLN A 1 340 ? 2.699 -3.764 6.455 1.00 82.88 340 GLN A CA 1
ATOM 2580 C C . GLN A 1 340 ? 3.599 -4.956 6.092 1.00 82.88 340 GLN A C 1
ATOM 2582 O O . GLN A 1 340 ? 3.182 -6.108 6.174 1.00 82.88 340 GLN A O 1
ATOM 2587 N N . ALA A 1 341 ? 4.862 -4.703 5.740 1.00 78.56 341 ALA A N 1
ATOM 2588 C CA . ALA A 1 341 ? 5.822 -5.760 5.423 1.00 78.56 341 ALA A CA 1
ATOM 2589 C C . ALA A 1 341 ? 6.103 -6.677 6.628 1.00 78.56 341 ALA A C 1
ATOM 2591 O O . ALA A 1 341 ? 6.363 -7.871 6.465 1.00 78.56 341 ALA A O 1
ATOM 2592 N N . CYS A 1 342 ? 6.028 -6.149 7.852 1.00 70.69 342 CYS A N 1
ATOM 2593 C CA . CYS A 1 342 ? 6.077 -6.960 9.066 1.00 70.69 342 CYS A CA 1
ATOM 2594 C C . CYS A 1 342 ? 4.880 -7.912 9.169 1.00 70.69 342 CYS A C 1
ATOM 2596 O O . CYS A 1 342 ? 5.102 -9.088 9.445 1.00 70.69 342 CYS A O 1
ATOM 2598 N N . ALA A 1 343 ? 3.668 -7.424 8.896 1.00 68.75 343 ALA A N 1
ATOM 2599 C CA . ALA A 1 343 ? 2.423 -8.186 9.005 1.00 68.75 343 ALA A CA 1
ATOM 2600 C C . ALA A 1 343 ? 2.256 -9.271 7.926 1.00 68.75 343 ALA A C 1
ATOM 2602 O O . ALA A 1 343 ? 1.680 -10.320 8.188 1.00 68.75 343 ALA A O 1
ATOM 2603 N N . LEU A 1 344 ? 2.740 -9.015 6.707 1.00 69.94 344 LEU A N 1
ATOM 2604 C CA . LEU A 1 344 ? 2.440 -9.841 5.531 1.00 69.94 344 LEU A CA 1
ATOM 2605 C C . LEU A 1 344 ? 3.435 -10.979 5.259 1.00 69.94 344 LEU A C 1
ATOM 2607 O O . LEU A 1 344 ? 3.200 -11.772 4.353 1.00 69.94 344 LEU A O 1
ATOM 2611 N N . VAL A 1 345 ? 4.557 -11.046 5.979 1.00 64.88 345 VAL A N 1
ATOM 2612 C CA . VAL A 1 345 ? 5.682 -11.935 5.630 1.00 64.88 345 VAL A CA 1
ATOM 2613 C C . VAL A 1 345 ? 6.140 -12.727 6.843 1.00 64.88 345 VAL A C 1
ATOM 2615 O O . VAL A 1 345 ? 6.239 -12.159 7.937 1.00 64.88 345 VAL A O 1
ATOM 2618 N N . GLN A 1 346 ? 6.497 -13.997 6.635 1.00 61.34 346 GLN A N 1
ATOM 2619 C CA . GLN A 1 346 ? 7.018 -14.857 7.692 1.00 61.34 346 GLN A CA 1
ATOM 2620 C C . GLN A 1 346 ? 8.286 -14.280 8.344 1.00 61.34 346 GLN A C 1
ATOM 2622 O O . GLN A 1 346 ? 9.014 -13.491 7.731 1.00 61.34 346 GLN A O 1
ATOM 2627 N N . PRO A 1 347 ? 8.590 -14.674 9.595 1.00 58.84 347 PRO A N 1
ATOM 2628 C CA . PRO A 1 347 ? 9.697 -14.108 10.349 1.00 58.84 347 PRO A CA 1
ATOM 2629 C C . PRO A 1 347 ? 11.060 -14.127 9.653 1.00 58.84 347 PRO A C 1
ATOM 2631 O O . PRO A 1 347 ? 11.866 -13.234 9.859 1.00 58.84 347 PRO A O 1
ATOM 2634 N N . THR A 1 348 ? 11.369 -15.112 8.826 1.00 59.41 348 THR A N 1
ATOM 2635 C CA . THR A 1 348 ? 12.727 -15.255 8.272 1.00 59.41 348 THR A CA 1
ATOM 2636 C C . THR A 1 348 ? 12.827 -14.920 6.795 1.00 59.41 348 THR A C 1
ATOM 2638 O O . THR A 1 348 ? 13.922 -14.972 6.240 1.00 59.41 348 THR A O 1
ATOM 2641 N N . ALA A 1 349 ? 11.713 -14.594 6.147 1.00 61.78 349 ALA A N 1
ATOM 2642 C CA . ALA A 1 349 ? 11.700 -14.461 4.707 1.00 61.78 349 ALA A CA 1
ATOM 2643 C C . ALA A 1 349 ? 12.198 -13.080 4.252 1.00 61.78 349 ALA A C 1
ATOM 2645 O O . ALA A 1 349 ? 11.787 -12.049 4.805 1.00 61.78 349 ALA A O 1
ATOM 2646 N N . PRO A 1 350 ? 13.082 -13.035 3.240 1.00 65.19 350 PRO A N 1
ATOM 2647 C CA . PRO A 1 350 ? 13.438 -11.784 2.597 1.00 65.19 350 PRO A CA 1
ATOM 2648 C C . PRO A 1 350 ? 12.216 -11.217 1.866 1.00 65.19 350 PRO A C 1
ATOM 2650 O O . PRO A 1 350 ? 11.304 -11.942 1.462 1.00 65.19 350 PRO A O 1
ATOM 2653 N N . PHE A 1 351 ? 12.191 -9.902 1.676 1.00 75.31 351 PHE A N 1
ATOM 2654 C CA . PHE A 1 351 ? 11.232 -9.271 0.776 1.00 75.31 351 PHE A CA 1
ATOM 2655 C C . PHE A 1 351 ? 11.906 -8.176 -0.044 1.00 75.31 351 PHE A C 1
ATOM 2657 O O . PHE A 1 351 ? 12.908 -7.576 0.367 1.00 75.31 351 PHE A O 1
ATOM 2664 N N . VAL A 1 352 ? 11.358 -7.922 -1.228 1.00 65.44 352 VAL A N 1
ATOM 2665 C CA . VAL A 1 352 ? 11.878 -6.917 -2.153 1.00 65.44 352 VAL A CA 1
ATOM 2666 C C . VAL A 1 352 ? 10.891 -5.769 -2.246 1.00 65.44 352 VAL A C 1
ATOM 2668 O O . VAL A 1 352 ? 9.685 -5.956 -2.391 1.00 65.44 352 VAL A O 1
ATOM 2671 N N . HIS A 1 353 ? 11.414 -4.559 -2.162 1.00 75.25 353 HIS A N 1
ATOM 2672 C CA . HIS A 1 353 ? 10.654 -3.334 -2.240 1.00 75.25 353 HIS A CA 1
ATOM 2673 C C . HIS A 1 353 ? 11.245 -2.425 -3.334 1.00 75.25 353 HIS A C 1
ATOM 2675 O O . HIS A 1 353 ? 12.411 -2.034 -3.299 1.00 75.25 353 HIS A O 1
ATOM 2681 N N . PHE A 1 354 ? 10.417 -2.057 -4.312 1.00 66.69 354 PHE A N 1
ATOM 2682 C CA . PHE A 1 354 ? 10.730 -1.084 -5.356 1.00 66.69 354 PHE A CA 1
ATOM 2683 C C . PHE A 1 354 ? 10.210 0.306 -5.010 1.00 66.69 354 PHE A C 1
ATOM 2685 O O . PHE A 1 354 ? 9.002 0.522 -4.898 1.00 66.69 354 PHE A O 1
ATOM 2692 N N . SER A 1 355 ? 11.135 1.256 -4.934 1.00 70.88 355 SER A N 1
ATOM 2693 C CA . SER A 1 355 ? 10.874 2.634 -4.535 1.00 70.88 355 SER A CA 1
ATOM 2694 C C . SER A 1 355 ? 11.372 3.616 -5.588 1.00 70.88 355 SER A C 1
ATOM 2696 O O . SER A 1 355 ? 12.340 3.367 -6.311 1.00 70.88 355 SER A O 1
ATOM 2698 N N . CYS A 1 356 ? 10.758 4.794 -5.627 1.00 62.91 356 CYS A N 1
ATOM 2699 C CA . CYS A 1 356 ? 11.267 5.911 -6.415 1.00 62.91 356 CYS A CA 1
ATOM 2700 C C . CYS A 1 356 ? 12.413 6.661 -5.714 1.00 62.91 356 CYS A C 1
ATOM 2702 O O . CYS A 1 356 ? 12.605 6.542 -4.500 1.00 62.91 356 CYS A O 1
ATOM 2704 N N . ASP A 1 357 ? 13.180 7.411 -6.514 1.00 56.03 357 ASP A N 1
ATOM 2705 C CA . ASP A 1 357 ? 14.523 7.950 -6.234 1.00 56.03 357 ASP A CA 1
ATOM 2706 C C . ASP A 1 357 ? 14.715 8.562 -4.836 1.00 56.03 357 ASP A C 1
ATOM 2708 O O . ASP A 1 357 ? 15.662 8.216 -4.127 1.00 56.03 357 ASP A O 1
ATOM 2712 N N . GLY A 1 358 ? 13.802 9.439 -4.407 1.00 53.88 358 GLY A N 1
ATOM 2713 C CA . GLY A 1 358 ? 13.931 10.134 -3.125 1.00 53.88 358 GLY A CA 1
ATOM 2714 C C . GLY A 1 358 ? 13.918 9.202 -1.909 1.00 53.88 358 GLY A C 1
ATOM 2715 O O . GLY A 1 358 ? 14.722 9.377 -0.994 1.00 53.88 358 GLY A O 1
ATOM 2716 N N . SER A 1 359 ? 13.028 8.205 -1.898 1.00 54.06 359 SER A N 1
ATOM 2717 C CA . SER A 1 359 ? 12.747 7.400 -0.702 1.00 54.06 359 SER A CA 1
ATOM 2718 C C . SER A 1 359 ? 13.842 6.390 -0.363 1.00 54.06 359 SER A C 1
ATOM 2720 O O . SER A 1 359 ? 13.969 6.005 0.792 1.00 54.06 359 SER A O 1
ATOM 2722 N N . VAL A 1 360 ? 14.687 6.026 -1.331 1.00 55.84 360 VAL A N 1
ATOM 2723 C CA . VAL A 1 360 ? 15.843 5.134 -1.115 1.00 55.84 360 VAL A CA 1
ATOM 2724 C C . VAL A 1 360 ? 17.088 5.909 -0.666 1.00 55.84 360 VAL A C 1
ATOM 2726 O O . VAL A 1 360 ? 17.964 5.351 -0.010 1.00 55.84 360 VAL A O 1
ATOM 2729 N N . ARG A 1 361 ? 17.199 7.196 -1.026 1.00 54.84 361 ARG A N 1
ATOM 2730 C CA . ARG A 1 361 ? 18.432 7.984 -0.854 1.00 54.84 361 ARG A CA 1
ATOM 2731 C C . ARG A 1 361 ? 18.570 8.675 0.495 1.00 54.84 361 ARG A C 1
ATOM 2733 O O . ARG A 1 361 ? 19.690 9.026 0.859 1.00 54.84 361 ARG A O 1
ATOM 2740 N N . ASN A 1 362 ? 17.472 8.920 1.209 1.00 61.56 362 ASN A N 1
ATOM 2741 C CA . ASN A 1 362 ? 17.522 9.646 2.472 1.00 61.56 362 ASN A CA 1
ATOM 2742 C C . ASN A 1 362 ? 17.329 8.699 3.668 1.00 61.56 362 ASN A C 1
ATOM 2744 O O . ASN A 1 362 ? 16.187 8.412 4.030 1.00 61.56 362 ASN A O 1
ATOM 2748 N N . PRO A 1 363 ? 18.412 8.250 4.332 1.00 60.75 363 PRO A N 1
ATOM 2749 C CA . PRO A 1 363 ? 18.307 7.361 5.488 1.00 60.75 363 PRO A CA 1
ATOM 2750 C C . PRO A 1 363 ? 17.501 7.972 6.646 1.00 60.75 363 PRO A C 1
ATOM 2752 O O . PRO A 1 363 ? 17.004 7.234 7.488 1.00 60.75 363 PRO A O 1
ATOM 2755 N N . ARG A 1 364 ? 17.307 9.303 6.674 1.00 61.19 364 ARG A N 1
ATOM 2756 C CA . ARG A 1 364 ? 16.470 9.989 7.676 1.00 61.19 364 ARG A CA 1
ATOM 2757 C C . ARG A 1 364 ? 14.979 9.681 7.551 1.00 61.19 364 ARG A C 1
ATOM 2759 O O . ARG A 1 364 ? 14.233 9.998 8.468 1.00 61.19 364 ARG A O 1
ATOM 2766 N N . TRP A 1 365 ? 14.534 9.136 6.420 1.00 61.41 365 TRP A N 1
ATOM 2767 C CA . TRP A 1 365 ? 13.127 8.784 6.215 1.00 61.41 365 TRP A CA 1
ATOM 2768 C C . TRP A 1 365 ? 12.784 7.371 6.695 1.00 61.41 365 TRP A C 1
ATOM 2770 O O . TRP A 1 365 ? 11.619 6.983 6.661 1.00 61.41 365 TRP A O 1
ATOM 2780 N N . PHE A 1 366 ? 13.783 6.620 7.164 1.00 60.16 366 PHE A N 1
ATOM 2781 C CA . PHE A 1 366 ? 13.596 5.329 7.811 1.00 60.16 366 PHE A CA 1
ATOM 2782 C C . PHE A 1 366 ? 13.667 5.477 9.335 1.00 60.16 366 PHE A C 1
ATOM 2784 O O . PHE A 1 366 ? 14.339 6.390 9.828 1.00 60.16 366 PHE A O 1
ATOM 2791 N N . PRO A 1 367 ? 13.009 4.586 10.098 1.00 53.62 367 PRO A N 1
ATOM 2792 C CA . PRO A 1 367 ? 13.120 4.599 11.548 1.00 53.62 367 PRO A CA 1
ATOM 2793 C C . PRO A 1 367 ? 14.592 4.471 12.013 1.00 53.62 367 PRO A C 1
ATOM 2795 O O . PRO A 1 367 ? 15.422 3.863 11.325 1.00 53.62 367 PRO A O 1
ATOM 2798 N N . PRO A 1 368 ? 14.965 5.054 13.166 1.00 43.12 368 PRO A N 1
ATOM 2799 C CA . PRO A 1 368 ? 16.324 4.948 13.695 1.00 43.12 368 PRO A CA 1
ATOM 2800 C C . PRO A 1 368 ? 16.728 3.489 13.972 1.00 43.12 368 PRO A C 1
ATOM 2802 O O . PRO A 1 368 ? 15.962 2.727 14.553 1.00 43.12 368 PRO A O 1
ATOM 2805 N N . GLY A 1 369 ? 17.953 3.101 13.594 1.00 44.25 369 GLY A N 1
ATOM 2806 C CA . GLY A 1 369 ? 18.487 1.745 13.810 1.00 44.25 369 GLY A CA 1
ATOM 2807 C C . GLY A 1 369 ? 18.129 0.719 12.725 1.00 44.25 369 GLY A C 1
ATOM 2808 O O . GLY A 1 369 ? 18.578 -0.418 12.789 1.00 44.25 369 GLY A O 1
ATOM 2809 N N . THR A 1 370 ? 17.376 1.106 11.696 1.00 45.03 370 THR A N 1
ATOM 2810 C CA . THR A 1 370 ? 16.803 0.206 10.674 1.00 45.03 370 THR A CA 1
ATOM 2811 C C . THR A 1 370 ? 17.673 0.065 9.410 1.00 45.03 370 THR A C 1
ATOM 2813 O O . THR A 1 370 ? 17.197 -0.408 8.382 1.00 45.03 370 THR A O 1
ATOM 2816 N N . PHE A 1 371 ? 18.933 0.520 9.424 1.00 44.25 371 PHE A N 1
ATOM 2817 C CA . PHE A 1 371 ? 19.750 0.609 8.206 1.00 44.25 371 PHE A CA 1
ATOM 2818 C C . PHE A 1 371 ? 21.229 0.249 8.431 1.00 44.25 371 PHE A C 1
ATOM 2820 O O . PHE A 1 371 ? 21.953 0.948 9.135 1.00 44.25 371 PHE A O 1
ATOM 2827 N N . GLN A 1 372 ? 21.696 -0.801 7.750 1.00 41.28 372 GLN A N 1
ATOM 2828 C CA . GLN A 1 372 ? 23.075 -0.915 7.258 1.00 41.28 372 GLN A CA 1
ATOM 2829 C C . GLN A 1 372 ? 22.979 -1.096 5.745 1.00 41.28 372 GLN A C 1
ATOM 2831 O O . GLN A 1 372 ? 22.188 -1.919 5.295 1.00 41.28 372 GLN A O 1
ATOM 2836 N N . GLN A 1 373 ? 23.726 -0.298 4.985 1.00 45.75 373 GLN A N 1
ATOM 2837 C CA . GLN A 1 373 ? 23.626 -0.233 3.529 1.00 45.75 373 GLN A CA 1
ATOM 2838 C C . GLN A 1 373 ? 24.754 -1.044 2.886 1.00 45.75 373 GLN A C 1
ATOM 2840 O O . GLN A 1 373 ? 25.925 -0.712 3.056 1.00 45.75 373 GLN A O 1
ATOM 2845 N N . GLU A 1 374 ? 24.404 -2.069 2.111 1.00 45.41 374 GLU A N 1
ATOM 2846 C CA . GLU A 1 374 ? 25.316 -2.700 1.148 1.00 45.41 374 GLU A CA 1
ATOM 2847 C C . GLU A 1 374 ? 24.826 -2.379 -0.270 1.00 45.41 374 GLU A C 1
ATOM 2849 O O . GLU A 1 374 ? 23.651 -2.572 -0.601 1.00 45.41 374 GLU A O 1
ATOM 2854 N N . HIS A 1 375 ? 25.715 -1.845 -1.110 1.00 43.97 375 HIS A N 1
ATOM 2855 C CA . HIS A 1 375 ? 25.403 -1.530 -2.502 1.00 43.97 375 HIS A CA 1
ATOM 2856 C C . HIS A 1 375 ? 25.645 -2.751 -3.387 1.00 43.97 375 HIS A C 1
ATOM 2858 O O . HIS A 1 375 ? 26.781 -3.195 -3.537 1.00 43.97 375 HIS A O 1
ATOM 2864 N N . ILE A 1 376 ? 24.591 -3.248 -4.034 1.00 43.72 376 ILE A N 1
ATOM 2865 C CA . ILE A 1 376 ? 24.679 -4.340 -5.005 1.00 43.72 376 ILE A CA 1
ATOM 2866 C C . ILE A 1 376 ? 24.095 -3.843 -6.325 1.00 43.72 376 ILE A C 1
ATOM 2868 O O . ILE A 1 376 ? 22.888 -3.867 -6.541 1.00 43.72 376 ILE A O 1
ATOM 2872 N N . GLY A 1 377 ? 24.954 -3.332 -7.212 1.00 37.94 377 GLY A N 1
ATOM 2873 C CA . GLY A 1 377 ? 24.623 -3.136 -8.629 1.00 37.94 377 GLY A CA 1
ATOM 2874 C C . GLY A 1 377 ? 23.390 -2.273 -8.957 1.00 37.94 377 GLY A C 1
ATOM 2875 O O . GLY A 1 377 ? 22.823 -2.439 -10.030 1.00 37.94 377 GLY A O 1
ATOM 2876 N N . GLY A 1 378 ? 22.963 -1.355 -8.087 1.00 39.31 378 GLY A N 1
ATOM 2877 C CA . GLY A 1 378 ? 21.749 -0.538 -8.283 1.00 39.31 378 GLY A CA 1
ATOM 2878 C C . GLY A 1 378 ? 20.601 -0.860 -7.318 1.00 39.31 378 GLY A C 1
ATOM 2879 O O . GLY A 1 378 ? 19.633 -0.104 -7.263 1.00 39.31 378 GLY A O 1
ATOM 2880 N N . ALA A 1 379 ? 20.741 -1.914 -6.510 1.00 39.41 379 ALA A N 1
ATOM 2881 C CA . ALA A 1 379 ? 19.924 -2.183 -5.332 1.00 39.41 379 ALA A CA 1
ATOM 2882 C C . ALA A 1 379 ? 20.699 -1.846 -4.043 1.00 39.41 379 ALA A C 1
ATOM 2884 O O . ALA A 1 379 ? 21.926 -1.983 -3.982 1.00 39.41 379 ALA A O 1
ATOM 2885 N N . CYS A 1 380 ? 19.983 -1.393 -3.014 1.00 48.09 380 CYS A N 1
ATOM 2886 C CA . CYS A 1 380 ? 20.501 -1.242 -1.654 1.00 48.09 380 CYS A CA 1
ATOM 2887 C C . CYS A 1 380 ? 19.919 -2.354 -0.780 1.00 48.09 380 CYS A C 1
ATOM 2889 O O . CYS A 1 380 ? 18.699 -2.480 -0.675 1.00 48.09 380 CYS A O 1
ATOM 2891 N N . ARG A 1 381 ? 20.783 -3.146 -0.146 1.00 50.34 381 ARG A N 1
ATOM 2892 C CA . ARG A 1 381 ? 20.381 -4.109 0.886 1.00 50.34 381 ARG A CA 1
ATOM 2893 C C . ARG A 1 381 ? 20.323 -3.382 2.227 1.00 50.34 381 ARG A C 1
ATOM 2895 O O . ARG A 1 381 ? 21.274 -2.677 2.563 1.00 50.34 381 ARG A O 1
ATOM 2902 N N . ALA A 1 382 ? 19.219 -3.534 2.955 1.00 52.59 382 ALA A N 1
ATOM 2903 C CA . ALA A 1 382 ? 19.008 -2.957 4.280 1.00 52.59 382 ALA A CA 1
ATOM 2904 C C . ALA A 1 382 ? 18.454 -4.004 5.260 1.00 52.59 382 ALA A C 1
ATOM 2906 O O . ALA A 1 382 ? 17.780 -4.957 4.864 1.00 52.59 382 ALA A O 1
ATOM 2907 N N . PHE A 1 383 ? 18.721 -3.815 6.555 1.00 45.28 383 PHE A N 1
ATOM 2908 C CA . PHE A 1 383 ? 18.186 -4.662 7.622 1.00 45.28 383 PHE A CA 1
ATOM 2909 C C . PHE A 1 383 ? 17.134 -3.906 8.414 1.00 45.28 383 PHE A C 1
ATOM 2911 O O . PHE A 1 383 ? 17.477 -3.013 9.185 1.00 45.28 383 PHE A O 1
ATOM 2918 N N . ALA A 1 384 ? 15.870 -4.302 8.284 1.00 44.69 384 ALA A N 1
ATOM 2919 C CA . ALA A 1 384 ? 14.841 -3.750 9.143 1.00 44.69 384 ALA A CA 1
ATOM 2920 C C . ALA A 1 384 ? 14.975 -4.344 10.554 1.00 44.69 384 ALA A C 1
ATOM 2922 O O . ALA A 1 384 ? 14.749 -5.541 10.757 1.00 44.69 384 ALA A O 1
ATOM 2923 N N . LEU A 1 385 ? 15.382 -3.504 11.513 1.00 40.62 385 LEU A N 1
ATOM 2924 C CA . LEU A 1 385 ? 15.290 -3.788 12.943 1.00 40.62 385 LEU A CA 1
ATOM 2925 C C . LEU A 1 385 ? 13.940 -3.298 13.465 1.00 40.62 385 LEU A C 1
ATOM 2927 O O . LEU A 1 385 ? 13.472 -2.220 13.096 1.00 40.62 385 LEU A O 1
ATOM 2931 N N . PHE A 1 386 ? 13.329 -4.108 14.323 1.00 41.00 386 PHE A N 1
ATOM 2932 C CA . PHE A 1 386 ? 12.050 -3.812 14.956 1.00 41.00 386 PHE A CA 1
ATOM 2933 C C . PHE A 1 386 ? 12.154 -2.537 15.790 1.00 41.00 386 PHE A C 1
ATOM 2935 O O . PHE A 1 386 ? 13.149 -2.375 16.507 1.00 41.00 386 PHE A O 1
ATOM 2942 N N . PRO A 1 387 ? 11.140 -1.655 15.760 1.00 35.56 387 PRO A N 1
ATOM 2943 C CA . PRO A 1 387 ? 11.055 -0.608 16.756 1.00 35.56 387 PRO A CA 1
ATOM 2944 C C . PRO A 1 387 ? 10.876 -1.288 18.116 1.00 35.56 387 PRO A C 1
ATOM 2946 O O . PRO A 1 387 ? 9.838 -1.879 18.402 1.00 35.56 387 PRO A O 1
ATOM 2949 N N . ARG A 1 388 ? 11.914 -1.234 18.955 1.00 34.88 388 ARG A N 1
ATOM 2950 C CA . ARG A 1 388 ? 11.713 -1.331 20.402 1.00 34.88 388 ARG A CA 1
ATOM 2951 C C . ARG A 1 388 ? 10.917 -0.090 20.809 1.00 34.88 388 ARG A C 1
ATOM 2953 O O . ARG A 1 388 ? 11.192 0.969 20.251 1.00 34.88 388 ARG A O 1
ATOM 2960 N N . SER A 1 389 ? 9.954 -0.275 21.711 1.00 38.72 389 SER A N 1
ATOM 2961 C CA . SER A 1 389 ? 9.186 0.658 22.572 1.00 38.72 389 SER A CA 1
ATOM 2962 C C . SER A 1 389 ? 9.425 2.178 22.518 1.00 38.72 389 SER A C 1
ATOM 2964 O O . SER A 1 389 ? 8.516 2.959 22.781 1.00 38.72 389 SER A O 1
ATOM 2966 N N . ASP A 1 390 ? 10.629 2.620 22.181 1.00 31.53 390 ASP A N 1
ATOM 2967 C CA . ASP A 1 390 ? 11.134 3.976 22.348 1.00 31.53 390 ASP A CA 1
ATOM 2968 C C . ASP A 1 390 ? 11.018 4.829 21.077 1.00 31.53 390 ASP A C 1
ATOM 2970 O O . ASP A 1 390 ? 11.504 5.960 21.046 1.00 31.53 390 ASP A O 1
ATOM 2974 N N . ALA A 1 391 ? 10.335 4.348 20.031 1.00 31.50 391 ALA A N 1
ATOM 2975 C CA . ALA A 1 391 ? 9.874 5.210 18.944 1.00 31.50 391 ALA A CA 1
ATOM 2976 C C . ALA A 1 391 ? 8.711 6.087 19.442 1.00 31.50 391 ALA A C 1
ATOM 2978 O O . ALA A 1 391 ? 7.567 5.978 19.000 1.00 31.50 391 ALA A O 1
ATOM 2979 N N . THR A 1 392 ? 9.000 6.977 20.391 1.00 27.28 392 THR A N 1
ATOM 2980 C CA . THR A 1 392 ? 8.142 8.119 20.664 1.00 27.28 392 THR A CA 1
ATOM 2981 C C . THR A 1 392 ? 8.039 8.912 19.372 1.00 27.28 392 THR A C 1
ATOM 2983 O O . THR A 1 392 ? 9.021 9.511 18.927 1.00 27.28 392 THR A O 1
ATOM 2986 N N . PHE A 1 393 ? 6.849 8.902 18.771 1.00 31.50 393 PHE A N 1
ATOM 2987 C CA . PHE A 1 393 ? 6.476 9.867 17.747 1.00 31.50 393 PHE A CA 1
ATOM 2988 C C . PHE A 1 393 ? 6.907 11.264 18.216 1.00 31.50 393 PHE A C 1
ATOM 2990 O O . PHE A 1 393 ? 6.681 11.591 19.392 1.00 31.50 393 PHE A O 1
ATOM 2997 N N . PRO A 1 394 ? 7.529 12.089 17.354 1.00 24.09 394 PRO A N 1
ATOM 2998 C CA . PRO A 1 394 ? 7.766 13.478 17.701 1.00 24.09 394 PRO A CA 1
ATOM 2999 C C . PRO A 1 394 ? 6.435 14.085 18.152 1.00 24.09 394 PRO A C 1
ATOM 3001 O O . PRO A 1 394 ? 5.399 13.930 17.499 1.00 24.09 394 PRO A O 1
ATOM 3004 N N . LYS A 1 395 ? 6.445 14.685 19.345 1.00 25.98 395 LYS A N 1
ATOM 3005 C CA . LYS A 1 395 ? 5.284 15.409 19.859 1.00 25.98 395 LYS A CA 1
ATOM 3006 C C . LYS A 1 395 ? 4.949 16.513 18.852 1.00 25.98 395 LYS A C 1
ATOM 3008 O O . LYS A 1 395 ? 5.859 17.187 18.378 1.00 25.98 395 LYS A O 1
ATOM 3013 N N . ARG A 1 396 ? 3.653 16.597 18.541 1.00 30.80 396 ARG A N 1
ATOM 3014 C CA . ARG A 1 396 ? 3.012 17.582 17.662 1.00 30.80 396 ARG A CA 1
ATOM 3015 C C . ARG A 1 396 ? 3.528 18.998 17.840 1.00 30.80 396 ARG A C 1
ATOM 3017 O O . ARG A 1 396 ? 3.765 19.369 19.014 1.00 30.80 396 ARG A O 1
#

pLDDT: mean 77.38, std 20.0, range [24.09, 98.5]

Nearest PDB structures (foldseek):
  1dji-assembly2_B  TM=7.429E-01  e=3.316E-07  Rattus norvegicus
  1a25-assembly1_B  TM=7.640E-01  e=1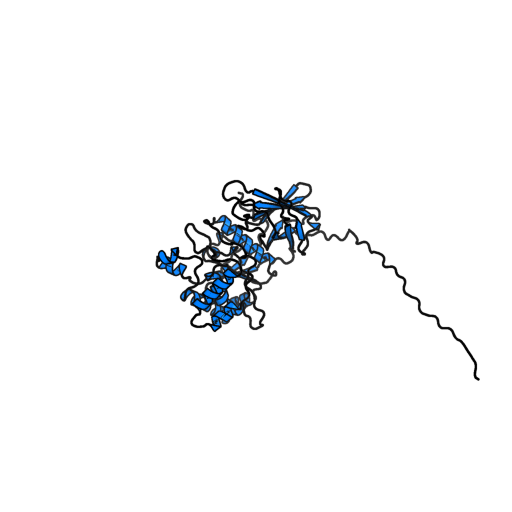.291E-05  Rattus norvegicus
  4dnl-assembly1_A  TM=6.601E-01  e=3.594E-06  Homo sapiens
  2uzp-assembly3_C  TM=6.385E-01  e=9.656E-06  Homo sapiens
  8so9-assembly1_A  TM=3.437E-01  e=5.279E-07  Sus scrofa

InterPro domains:
  IPR000008 C2 domain [PF00168] (36-130)
  IPR000008 C2 domain [PS50004] (16-138)
  IPR001345 Phosphoglycerate/bisphosphoglycerate mutase, active site [PS00175] (168-177)
  IPR013078 Histidine phosphatase superfamily, clade-1 [PF00300] (166-241)
  IPR013078 Histidine phosphatase superfamily, clade-1 [SM00855] (165-383)
  IPR013078 Histidine phosphatase superfamily, clade-1 [cd07067] (166-267)
  IPR029033 Histidine phosphatase superfamily [G3DSA:3.40.50.1240] (162-356)
  IPR029033 Histidine phosphatase superfamily [SSF53254] (163-344)
  IPR035892 C2 domain superfamily [G3DSA:2.60.40.150] (28-153)
  IPR035892 C2 domain superfamily [SSF49562] (33-135)
  IPR050275 Phosphoglycerate Mutase/Phosphatase [PTHR48100] (162-337)

Mean predicted aligned error: 11.47 Å

Foldseek 3Di:
DDDDDDDDDDDDDDDDDDDDDPDDDPPPPPQPFWFWKKWWFKKAQFDAPDPPFRFQKKKKKFKDDPNDTQFIDIQHTDGRDRIDGLLFIDTGDGGRDDQAIKIKMWMWGDDPDDDIHTFFIWMDGNVVAAQDWDWTWTDGPDDDPTTMITTMHTDDPVFQAQKAKEKEFAFFAFPLNVCVVVVVVVVQVPDALTARALRRLVLLLVLQVVLVVDDDVSVQALQALAAEFALRLRLLSSCLSNCVCNQCPPVRPGRAYEYALLQFDFFAAVRRHSFDDDFDVVSLVVSLVSLCVNVVVPNVSSVSSSPRHYDRPNGNDGSDDPGGDDLVSNLSSVVSVVRSVSSPDTRYGYHYYYHYDPNVPDPVSYPPPFADWDDDSRMTMTMGRDDDPPPPPPDD

Radius of gyration: 27.0 Å; Cα contacts (8 Å, |Δi|>4): 794; chains: 1; bounding box: 68×109×66 Å

Sequence (396 aa):
MGVCTSKTAKHPACPPSGSESQAVDPSQVTVDIEPLLVRLVSAHELPAFDLLSESDVYVKAMLEENGAELSKATWPVKWDSADPLWDSCRQFGDKPTSPGAKLILKFYDHDTTGSDDFIGTAETLVSALTAQPLKLPIIVSKKSSKRPYCILTREPLRGLPTRKIVYMVRHGESVWNKAQKEKDVASMLSNVDHPLNEAGRSQAEGLQSRLSSGGAAAEEMAGAELIMCSPLTRALQTCLIGLQPILVPADGIGRGVLLNPNLREKRNFGGKDSSGKWVGDKLQEGVHSALRMLYADSPSTAEALIGVPLDLKNVQDKWWLGSAESEHHVVDRITETMSQACALVQPTAPFVHFSCDGSVRNPRWFPPGTFQQEHIGGACRAFALFPRSDATFPKR